Protein AF-A0A8B7DFF9-F1 (afdb_monomer)

Structure (mmCIF, N/CA/C/O backbone):
data_AF-A0A8B7DFF9-F1
#
_entry.id   AF-A0A8B7DFF9-F1
#
loop_
_atom_site.group_PDB
_atom_site.id
_atom_site.type_symbol
_atom_site.label_atom_id
_atom_site.label_alt_id
_atom_site.label_comp_id
_atom_site.label_asym_id
_atom_site.label_entity_id
_atom_site.label_seq_id
_atom_site.pdbx_PDB_ins_code
_atom_site.Cartn_x
_atom_site.Cartn_y
_atom_site.Cartn_z
_atom_site.occupancy
_atom_site.B_iso_or_equiv
_atom_site.auth_seq_id
_atom_site.auth_comp_id
_atom_site.auth_asym_id
_atom_site.auth_atom_id
_atom_site.pdbx_PDB_model_num
ATOM 1 N N . MET A 1 1 ? -64.198 12.260 35.398 1.00 48.53 1 MET A N 1
ATOM 2 C CA . MET A 1 1 ? -62.961 12.658 36.117 1.00 48.53 1 MET A CA 1
ATOM 3 C C . MET A 1 1 ? -62.063 13.596 35.307 1.00 48.53 1 MET A C 1
ATOM 5 O O . MET A 1 1 ? -61.617 14.581 35.872 1.00 48.53 1 MET A O 1
ATOM 9 N N . LEU A 1 2 ? -61.831 13.367 34.006 1.00 50.62 2 LEU A N 1
ATOM 10 C CA . LEU A 1 2 ? -60.954 14.219 33.171 1.00 50.62 2 LEU A CA 1
ATOM 11 C C . LEU A 1 2 ? -61.447 15.668 32.951 1.00 50.62 2 LEU A C 1
ATOM 13 O O . LEU A 1 2 ? -60.632 16.567 32.772 1.00 50.62 2 LEU A O 1
ATOM 17 N N . THR A 1 3 ? -62.758 15.927 32.997 1.00 56.50 3 THR A N 1
ATOM 18 C CA . THR A 1 3 ? -63.327 17.280 32.831 1.00 56.50 3 THR A CA 1
ATOM 19 C C . THR A 1 3 ? -63.056 18.197 34.025 1.00 56.50 3 THR A C 1
ATOM 21 O O . THR A 1 3 ? -62.725 19.359 33.824 1.00 56.50 3 THR A O 1
ATOM 24 N N . GLY A 1 4 ? -63.113 17.672 35.254 1.00 66.19 4 GLY A N 1
ATOM 25 C CA . GLY A 1 4 ? -62.817 18.441 36.469 1.00 66.19 4 GLY A CA 1
ATOM 26 C C . GLY A 1 4 ? -61.340 18.822 36.594 1.00 66.19 4 GLY A C 1
ATOM 27 O O . GLY A 1 4 ? -61.030 19.932 37.015 1.00 66.19 4 GLY A O 1
ATOM 28 N N . LEU A 1 5 ? -60.431 17.944 36.151 1.00 67.00 5 LEU A N 1
ATOM 29 C CA . LEU A 1 5 ? -58.990 18.215 36.163 1.00 67.00 5 LEU A CA 1
ATOM 30 C C . LEU A 1 5 ? -58.639 19.412 35.266 1.00 67.00 5 LEU A C 1
ATOM 32 O O . LEU A 1 5 ? -57.916 20.309 35.681 1.00 67.00 5 LEU A O 1
ATOM 36 N N . LYS A 1 6 ? -59.241 19.474 34.073 1.00 71.56 6 LYS A N 1
ATOM 37 C CA . LYS A 1 6 ? -59.011 20.553 33.105 1.00 71.56 6 LYS A CA 1
ATOM 38 C C . LYS A 1 6 ? -59.474 21.915 33.628 1.00 71.56 6 LYS A C 1
ATOM 40 O O . LYS A 1 6 ? -58.805 22.921 33.408 1.00 71.56 6 LYS A O 1
ATOM 45 N N . THR A 1 7 ? -60.599 21.956 34.342 1.00 75.44 7 THR A N 1
ATOM 46 C CA . THR A 1 7 ? -61.087 23.185 34.985 1.00 75.44 7 THR A CA 1
ATOM 47 C C . THR A 1 7 ? -60.145 23.638 36.101 1.00 75.44 7 THR A C 1
ATOM 49 O O . THR A 1 7 ? -59.812 24.818 36.175 1.00 75.44 7 THR A O 1
ATOM 52 N N . VAL A 1 8 ? -59.652 22.707 36.924 1.00 75.38 8 VAL A N 1
ATOM 53 C CA . VAL A 1 8 ? -58.671 23.002 37.983 1.00 75.38 8 VAL A CA 1
ATOM 54 C C . VAL A 1 8 ? -57.356 23.524 37.391 1.00 75.38 8 VAL A C 1
ATOM 56 O O . VAL A 1 8 ? -56.827 24.528 37.865 1.00 75.38 8 VAL A O 1
ATOM 59 N N . GLU A 1 9 ? -56.863 22.914 36.312 1.00 78.81 9 GLU A N 1
ATOM 60 C CA . GLU A 1 9 ? -55.661 23.360 35.594 1.00 78.81 9 GLU A CA 1
ATOM 61 C C . GLU A 1 9 ? -55.821 24.766 34.994 1.00 78.81 9 GLU A C 1
ATOM 63 O O . GLU A 1 9 ? -54.896 25.577 35.059 1.00 78.81 9 GLU A O 1
ATOM 68 N N . GLN A 1 10 ? -56.997 25.091 34.445 1.00 78.06 10 GLN A N 1
ATOM 69 C CA . GLN A 1 10 ? -57.286 26.421 33.896 1.00 78.06 10 GLN A CA 1
ATOM 70 C C . GLN A 1 10 ? -57.314 27.504 34.978 1.00 78.06 10 GLN A C 1
ATOM 72 O O . GLN A 1 10 ? -56.746 28.582 34.779 1.00 78.06 10 GLN A O 1
ATOM 77 N N . VAL A 1 11 ? -57.933 27.213 36.125 1.00 80.44 11 VAL A N 1
ATOM 78 C CA . VAL A 1 11 ? -57.970 28.131 37.272 1.00 80.44 11 VAL A CA 1
ATOM 79 C C . VAL A 1 11 ? -56.558 28.356 37.815 1.00 80.44 11 VAL A C 1
ATOM 81 O O . VAL A 1 11 ? -56.132 29.504 37.937 1.00 80.44 11 VAL A O 1
ATOM 84 N N . LEU A 1 12 ? -55.788 27.284 38.034 1.00 80.31 12 LEU A N 1
ATOM 85 C CA . LEU A 1 12 ? -54.394 27.372 38.486 1.00 80.31 12 LEU A CA 1
ATOM 86 C C . LEU A 1 12 ? -53.515 28.154 37.506 1.00 80.31 12 LEU A C 1
ATOM 88 O O . LEU A 1 12 ? -52.723 28.995 37.925 1.00 80.31 12 LEU A O 1
ATOM 92 N N . SER A 1 13 ? -53.671 27.923 36.200 1.00 77.19 13 SER A N 1
ATOM 93 C CA . SER A 1 13 ? -52.920 28.651 35.173 1.00 77.19 13 SER A CA 1
ATOM 94 C C . SER A 1 13 ? -53.196 30.154 35.219 1.00 77.19 13 SER A C 1
ATOM 96 O O . SER A 1 13 ? -52.264 30.952 35.102 1.00 77.19 13 SER A O 1
ATOM 98 N N . LYS A 1 14 ? -54.459 30.552 35.421 1.00 81.12 14 LYS A N 1
ATOM 99 C CA . LYS A 1 14 ? -54.837 31.964 35.533 1.00 81.12 14 LYS A CA 1
ATOM 100 C C . LYS A 1 14 ? -54.235 32.603 36.787 1.00 81.12 14 LYS A C 1
ATOM 102 O O . LYS A 1 14 ? -53.568 33.628 36.672 1.00 81.12 14 LYS A O 1
ATOM 107 N N . SER A 1 15 ? -54.375 31.956 37.944 1.00 81.25 15 SER A N 1
ATOM 108 C CA . SER A 1 15 ? -53.816 32.457 39.206 1.00 81.25 15 SER A CA 1
ATOM 109 C C . SER A 1 15 ? -52.286 32.552 39.177 1.00 81.25 15 SER A C 1
ATOM 111 O O . SER A 1 15 ? -51.719 33.515 39.686 1.00 81.25 15 SER A O 1
ATOM 113 N N . LEU A 1 16 ? -51.592 31.605 38.536 1.00 79.69 16 LEU A N 1
ATOM 114 C CA . LEU A 1 16 ? -50.134 31.667 38.384 1.00 79.69 16 LEU A CA 1
ATOM 115 C C . LEU A 1 16 ? -49.684 32.845 37.505 1.00 79.69 16 LEU A C 1
ATOM 117 O O . LEU A 1 16 ? -48.686 33.484 37.830 1.00 79.69 16 LEU A O 1
ATOM 121 N N . LYS A 1 17 ? -50.429 33.174 36.439 1.00 77.69 17 LYS A N 1
ATOM 122 C CA . LYS A 1 17 ? -50.154 34.354 35.596 1.00 77.69 17 LYS A CA 1
ATOM 123 C C . LYS A 1 17 ? -50.384 35.668 36.342 1.00 77.69 17 LYS A C 1
ATOM 125 O O . LYS A 1 17 ? -49.599 36.597 36.183 1.00 77.69 17 LYS A O 1
ATOM 130 N N . GLU A 1 18 ? -51.422 35.740 37.171 1.00 80.38 18 GLU A N 1
ATOM 131 C CA . GLU A 1 18 ? -51.692 36.912 38.015 1.00 80.38 18 GLU A CA 1
ATOM 132 C C . GLU A 1 18 ? -50.570 37.123 39.045 1.00 80.38 18 GLU A C 1
ATOM 134 O O . GLU A 1 18 ? -50.060 38.232 39.185 1.00 80.38 18 GLU A O 1
ATOM 139 N N . ILE A 1 19 ? -50.100 36.053 39.698 1.00 77.44 19 ILE A N 1
ATOM 140 C CA . ILE A 1 19 ? -48.956 36.118 40.625 1.00 77.44 19 ILE A CA 1
ATOM 141 C C . ILE A 1 19 ? -47.672 36.530 39.893 1.00 77.44 19 ILE A C 1
ATOM 143 O O . ILE A 1 19 ? -46.880 37.304 40.430 1.00 77.44 19 ILE A O 1
ATOM 147 N N . GLN A 1 20 ? -47.466 36.032 38.672 1.00 74.94 20 GLN A N 1
ATOM 148 C CA . GLN A 1 20 ? -46.325 36.393 37.835 1.00 74.94 20 GLN A CA 1
ATOM 149 C C . GLN A 1 20 ? -46.317 37.892 37.499 1.00 74.94 20 GLN A C 1
ATOM 151 O O . GLN A 1 20 ? -45.272 38.530 37.619 1.00 74.94 20 GLN A O 1
ATOM 156 N N . GLN A 1 21 ? -47.477 38.458 37.146 1.00 77.94 21 GLN A N 1
ATOM 157 C CA . GLN A 1 21 ? -47.638 39.898 36.923 1.00 77.94 21 GLN A CA 1
ATOM 158 C C . GLN A 1 21 ? -47.414 40.697 38.208 1.00 77.94 21 GLN A C 1
ATOM 160 O O . GLN A 1 21 ? -46.674 41.676 38.199 1.00 77.94 21 GLN A O 1
ATOM 165 N N . PHE A 1 22 ? -47.990 40.251 39.326 1.00 78.44 22 PHE A N 1
ATOM 166 C CA . PHE A 1 22 ? -47.876 40.947 40.607 1.00 78.44 22 PHE A CA 1
ATOM 167 C C . PHE A 1 22 ? -46.432 40.996 41.127 1.00 78.44 22 PHE A C 1
ATOM 169 O O . PHE A 1 22 ? -46.008 41.989 41.709 1.00 78.44 22 PHE A O 1
ATOM 176 N N . LYS A 1 23 ? -45.659 39.926 40.903 1.00 75.31 23 LYS A N 1
ATOM 177 C CA . LYS A 1 23 ? -44.242 39.840 41.289 1.00 75.31 23 LYS A CA 1
ATOM 178 C C . LYS A 1 23 ? -43.274 40.330 40.204 1.00 75.31 23 LYS A C 1
ATOM 180 O O . LYS A 1 23 ? -42.069 40.287 40.431 1.00 75.31 23 LYS A O 1
ATOM 185 N N . ASN A 1 24 ? -43.786 40.777 39.056 1.00 74.06 24 ASN A N 1
ATOM 186 C CA . ASN A 1 24 ? -43.017 41.231 37.896 1.00 74.06 24 ASN A CA 1
ATOM 187 C C . ASN A 1 24 ? -41.936 40.222 37.432 1.00 74.06 24 ASN A C 1
ATOM 189 O O . ASN A 1 24 ? -40.776 40.575 37.231 1.00 74.06 24 ASN A O 1
ATOM 193 N N . ILE A 1 25 ? -42.307 38.940 37.319 1.00 70.31 25 ILE A N 1
ATOM 194 C CA . ILE A 1 25 ? -41.393 37.832 36.988 1.00 70.31 25 ILE A CA 1
ATOM 195 C C . ILE A 1 25 ? -41.480 37.505 35.483 1.00 70.31 25 ILE A C 1
ATOM 197 O O . ILE A 1 25 ? -42.551 37.168 34.984 1.00 70.31 25 ILE A O 1
ATOM 201 N N . GLU A 1 26 ? -40.362 37.543 34.751 1.00 65.94 26 GLU A N 1
ATOM 202 C CA . GLU A 1 26 ? -40.318 37.180 33.318 1.00 65.94 26 GLU A CA 1
ATOM 203 C C . GLU A 1 26 ? -40.692 35.704 33.039 1.00 65.94 26 GLU A C 1
ATOM 205 O O . GLU A 1 26 ? -40.632 34.849 33.928 1.00 65.94 26 GLU A O 1
ATOM 210 N N . LEU A 1 27 ? -41.097 35.389 31.798 1.00 58.53 27 LEU A N 1
ATOM 211 C CA . LEU A 1 27 ? -41.283 33.999 31.348 1.00 58.53 27 LEU A CA 1
ATOM 212 C C . LEU A 1 27 ? -39.949 33.231 31.464 1.00 58.53 27 LEU A C 1
ATOM 214 O O . LEU A 1 27 ? -38.928 33.746 31.032 1.00 58.53 27 LEU A O 1
ATOM 218 N N . ASP A 1 28 ? -39.988 32.005 32.004 1.00 57.31 28 ASP A N 1
ATOM 219 C CA . ASP A 1 28 ? -38.860 31.090 32.297 1.00 57.31 28 ASP A CA 1
ATOM 220 C C . ASP A 1 28 ? -38.212 31.192 33.700 1.00 57.31 28 ASP A C 1
ATOM 222 O O . ASP A 1 28 ? -37.277 30.444 34.006 1.00 57.31 28 ASP A O 1
ATOM 226 N N . ASN A 1 29 ? -38.763 32.007 34.608 1.00 66.81 29 ASN A N 1
ATOM 227 C CA . ASN A 1 29 ? -38.291 32.123 35.995 1.00 66.81 29 ASN A CA 1
ATOM 228 C C . ASN A 1 29 ? -39.071 31.263 37.019 1.00 66.81 29 ASN A C 1
ATOM 230 O O . ASN A 1 29 ? -40.172 30.761 36.770 1.00 66.81 29 ASN A O 1
ATOM 234 N N . THR A 1 30 ? -38.474 31.080 38.203 1.00 72.94 30 THR A N 1
ATOM 235 C CA . THR A 1 30 ? -39.060 30.333 39.330 1.00 72.94 30 THR A CA 1
ATOM 236 C C . THR A 1 30 ? -39.953 31.236 40.183 1.00 72.94 30 THR A C 1
ATOM 238 O O . THR A 1 30 ? -39.495 32.243 40.718 1.00 72.94 30 THR A O 1
ATOM 241 N N . ILE A 1 31 ? -41.218 30.854 40.363 1.00 75.50 31 ILE A N 1
ATOM 242 C CA . ILE A 1 31 ? -42.170 31.497 41.271 1.00 75.50 31 ILE A CA 1
ATOM 243 C C . ILE A 1 31 ? -42.219 30.720 42.584 1.00 75.50 31 ILE A C 1
ATOM 245 O O . ILE A 1 31 ? -42.590 29.549 42.609 1.00 75.50 31 ILE A O 1
ATOM 249 N N . THR A 1 32 ? -41.918 31.391 43.692 1.00 75.56 32 THR A N 1
ATOM 250 C CA . THR A 1 32 ? -42.125 30.841 45.037 1.00 75.56 32 THR A CA 1
ATOM 251 C C . THR A 1 32 ? -43.491 31.269 45.576 1.00 75.56 32 THR A C 1
ATOM 253 O O . THR A 1 32 ? -43.782 32.468 45.680 1.00 75.56 32 THR A O 1
ATOM 256 N N . LEU A 1 33 ? -44.334 30.295 45.914 1.00 78.38 33 LEU A N 1
ATOM 257 C CA . LEU A 1 33 ? -45.663 30.472 46.494 1.00 78.38 33 LEU A CA 1
ATOM 258 C C . LEU A 1 33 ? -45.600 30.352 48.019 1.00 78.38 33 LEU A C 1
ATOM 260 O O . LEU A 1 33 ? -44.970 29.439 48.554 1.00 78.38 33 LEU A O 1
ATOM 264 N N . SER A 1 34 ? -46.286 31.259 48.713 1.00 75.69 34 SER A N 1
ATOM 265 C CA . SER A 1 34 ? -46.486 31.151 50.158 1.00 75.69 34 SER A CA 1
ATOM 266 C C . SER A 1 34 ? -47.681 30.239 50.422 1.00 75.69 34 SER A C 1
ATOM 268 O O . SER A 1 34 ? -48.782 30.519 49.957 1.00 75.69 34 SER A O 1
ATOM 270 N N . THR A 1 35 ? -47.459 29.136 51.129 1.00 75.75 35 THR A N 1
ATOM 271 C CA . THR A 1 35 ? -48.461 28.082 51.378 1.00 75.75 35 THR A CA 1
ATOM 272 C C . THR A 1 35 ? -48.932 28.052 52.835 1.00 75.75 35 THR A C 1
ATOM 274 O O . THR A 1 35 ? -49.581 27.099 53.251 1.00 75.75 35 THR A O 1
ATOM 277 N N . GLY A 1 36 ? -48.576 29.063 53.638 1.00 66.56 36 GLY A N 1
ATOM 278 C CA . GLY A 1 36 ? -48.782 29.052 55.095 1.00 66.56 36 GLY A CA 1
ATOM 279 C C . GLY A 1 36 ? -47.841 28.102 55.854 1.00 66.56 36 GLY A C 1
ATOM 280 O O . GLY A 1 36 ? -47.895 28.042 57.077 1.00 66.56 36 GLY A O 1
ATOM 281 N N . GLY A 1 37 ? -46.961 27.392 55.138 1.00 72.00 37 GLY A N 1
ATOM 282 C CA . GLY A 1 37 ? -45.912 26.523 55.666 1.00 72.00 37 GLY A CA 1
ATOM 283 C C . GLY A 1 37 ? -44.647 26.626 54.811 1.00 72.00 37 GLY A C 1
ATOM 284 O O . GLY A 1 37 ? -44.218 27.727 54.464 1.00 72.00 37 GLY A O 1
ATOM 285 N N . THR A 1 38 ? -44.039 25.493 54.452 1.00 65.81 38 THR A N 1
ATOM 286 C CA . THR A 1 38 ? -42.842 25.483 53.597 1.00 65.81 38 THR A CA 1
ATOM 287 C C . THR A 1 38 ? -43.183 26.030 52.203 1.00 65.81 38 THR A C 1
ATOM 289 O O . THR A 1 38 ? -44.061 25.469 51.538 1.00 65.81 38 THR A O 1
ATOM 292 N N . PRO A 1 39 ? -42.520 27.106 51.739 1.00 77.94 39 PRO A N 1
ATOM 293 C CA . PRO A 1 39 ? -42.836 27.714 50.452 1.00 77.94 39 PRO A CA 1
ATOM 294 C C . PRO A 1 39 ? -42.679 26.729 49.289 1.00 77.94 39 PRO A C 1
ATOM 296 O O . PRO A 1 39 ? -41.723 25.953 49.247 1.00 77.94 39 PRO A O 1
ATOM 299 N N . LEU A 1 40 ? -43.602 26.778 48.327 1.00 76.12 40 LEU A N 1
ATOM 300 C CA . LEU A 1 40 ? -43.584 25.914 47.145 1.00 76.12 40 LEU A CA 1
ATOM 301 C C . LEU A 1 40 ? -42.974 26.664 45.955 1.00 76.12 40 LEU A C 1
ATOM 303 O O . LEU A 1 40 ? -43.534 27.662 45.509 1.00 76.12 40 LEU A O 1
ATOM 307 N N . SER A 1 41 ? -41.857 26.175 45.416 1.00 75.56 41 SER A N 1
ATOM 308 C CA . SER A 1 41 ? -41.186 26.770 44.250 1.00 75.56 41 SER A CA 1
ATOM 309 C C . SER A 1 41 ? -41.597 26.074 42.949 1.00 75.56 41 SER A C 1
ATOM 311 O O . SER A 1 41 ? -41.406 24.868 42.802 1.00 75.56 41 SER A O 1
ATOM 313 N N . LEU A 1 42 ? -42.129 26.835 41.991 1.00 71.69 42 LEU A N 1
ATOM 314 C CA . LEU A 1 42 ? -42.587 26.362 40.681 1.00 71.69 42 LEU A CA 1
ATOM 315 C C . LEU A 1 42 ? -41.826 27.078 39.563 1.00 71.69 42 LEU A C 1
ATOM 317 O O . LEU A 1 42 ? -41.814 28.302 39.515 1.00 71.69 42 LEU A O 1
ATOM 321 N N . GLN A 1 43 ? -41.222 26.336 38.636 1.00 71.56 43 GLN A N 1
ATOM 322 C CA . GLN A 1 43 ? -40.602 26.918 37.441 1.00 71.56 43 GLN A CA 1
ATOM 323 C C . GLN A 1 43 ? -41.627 26.982 36.304 1.00 71.56 43 GLN A C 1
ATOM 325 O O . GLN A 1 43 ? -42.188 25.953 35.925 1.00 71.56 43 GLN A O 1
ATOM 330 N N . ILE A 1 44 ? -41.880 28.179 35.767 1.00 67.94 44 ILE A N 1
ATOM 331 C CA . ILE A 1 44 ? -42.882 28.404 34.716 1.00 67.94 44 ILE A CA 1
ATOM 332 C C . ILE A 1 44 ? -42.163 28.799 33.431 1.00 67.94 44 ILE A C 1
ATOM 334 O O . ILE A 1 44 ? -41.627 29.898 33.336 1.00 67.94 44 ILE A O 1
ATOM 338 N N . GLY A 1 45 ? -42.149 27.905 32.442 1.00 65.31 45 GLY A N 1
ATOM 339 C CA . GLY A 1 45 ? -41.401 28.135 31.210 1.00 65.31 45 GLY A CA 1
ATOM 340 C C . GLY A 1 45 ? -41.191 26.896 30.351 1.00 65.31 45 GLY A C 1
ATOM 341 O O . GLY A 1 45 ? -41.549 25.780 30.746 1.00 65.31 45 GLY A O 1
ATOM 342 N N . LYS A 1 46 ? -40.576 27.066 29.174 1.00 56.59 46 LYS A N 1
ATOM 343 C CA . LYS A 1 46 ? -40.069 25.911 28.413 1.00 56.59 46 LYS A CA 1
ATOM 344 C C . LYS A 1 46 ? -38.911 25.324 29.209 1.00 56.59 46 LYS A C 1
ATOM 346 O O . LYS A 1 46 ? -37.929 26.011 29.458 1.00 56.59 46 LYS A O 1
ATOM 351 N N . LYS A 1 47 ? -38.993 24.040 29.578 1.00 55.38 47 LYS A N 1
ATOM 352 C CA . LYS A 1 47 ? -37.858 23.343 30.197 1.00 55.38 47 LYS A CA 1
ATOM 353 C C . LYS A 1 47 ? -36.650 23.520 29.267 1.00 55.38 47 LYS A C 1
ATOM 355 O O . LYS A 1 47 ? -36.733 23.043 28.130 1.00 55.38 47 LYS A O 1
ATOM 360 N N . PRO A 1 48 ? -35.565 24.197 29.685 1.00 55.41 48 PRO A N 1
ATOM 361 C CA . PRO A 1 48 ? -34.408 24.340 28.823 1.00 55.41 48 PRO A CA 1
ATOM 362 C C . PRO A 1 48 ? -33.927 22.931 28.486 1.00 55.41 48 PRO A C 1
ATOM 364 O O . PRO A 1 48 ? -33.632 22.128 29.376 1.00 55.41 48 PRO A O 1
ATOM 367 N N . THR A 1 49 ? -33.912 22.589 27.198 1.00 55.69 49 THR A N 1
ATOM 368 C CA . THR A 1 49 ? -33.273 21.361 26.734 1.00 55.69 49 THR A CA 1
ATOM 369 C C . THR A 1 49 ? -31.785 21.532 26.987 1.00 55.69 49 THR A C 1
ATOM 371 O O . THR A 1 49 ? -31.075 22.121 26.171 1.00 55.69 49 THR A O 1
ATOM 374 N N . LEU A 1 50 ? -31.322 21.078 28.152 1.00 63.25 50 LEU A N 1
ATOM 375 C CA . LEU A 1 50 ? -29.901 20.985 28.453 1.00 63.25 50 LEU A CA 1
ATOM 376 C C . LEU A 1 50 ? -29.263 20.181 27.320 1.00 63.25 50 LEU A C 1
ATOM 378 O O . LEU A 1 50 ? -29.643 19.035 27.076 1.00 63.25 50 LEU A O 1
ATOM 382 N N . LYS A 1 51 ? -28.341 20.803 26.581 1.00 71.62 51 LYS A N 1
ATOM 383 C CA . LYS A 1 51 ? -27.580 20.112 25.539 1.00 71.62 51 LYS A CA 1
ATOM 384 C C . LYS A 1 51 ? -26.682 19.086 26.223 1.00 71.62 51 LYS A C 1
ATOM 386 O O . LYS A 1 51 ? -25.590 19.409 26.677 1.00 71.62 51 LYS A O 1
ATOM 391 N N . THR A 1 52 ? -27.161 17.852 26.313 1.00 84.44 52 THR A N 1
ATOM 392 C CA . THR A 1 52 ? -26.390 16.730 26.837 1.00 84.44 52 THR A CA 1
ATOM 393 C C . THR A 1 52 ? -25.332 16.317 25.821 1.00 84.44 52 THR A C 1
ATOM 395 O O . THR A 1 52 ? -25.630 16.044 24.656 1.00 84.44 52 THR A O 1
ATOM 398 N N . ILE A 1 53 ? -24.082 16.227 26.265 1.00 87.81 53 ILE A N 1
ATOM 399 C CA . ILE A 1 53 ? -22.997 15.667 25.467 1.00 87.81 53 ILE A CA 1
ATOM 400 C C . ILE A 1 53 ? -23.236 14.161 25.327 1.00 87.81 53 ILE A C 1
ATOM 402 O O . ILE A 1 53 ? -23.230 13.415 26.311 1.00 87.81 53 ILE A O 1
ATOM 406 N N . SER A 1 54 ? -23.440 13.722 24.086 1.00 89.50 54 SER A N 1
ATOM 407 C CA . SER A 1 54 ? -23.668 12.315 23.755 1.00 89.50 54 SER A CA 1
ATOM 408 C C . SER A 1 54 ? -22.418 11.452 23.962 1.00 89.50 54 SER A C 1
ATOM 410 O O . SER A 1 54 ? -21.283 11.900 23.778 1.00 89.50 54 SER A O 1
ATOM 412 N N . THR A 1 55 ? -22.622 10.165 24.236 1.00 87.06 55 THR A N 1
ATOM 413 C CA . THR A 1 55 ? -21.564 9.141 24.242 1.00 87.06 55 THR A CA 1
ATOM 414 C C . THR A 1 55 ? -20.865 9.072 22.880 1.00 87.06 55 THR A C 1
ATOM 416 O O . THR A 1 55 ? -19.654 8.864 22.814 1.00 87.06 55 THR A O 1
ATOM 419 N N . GLN A 1 56 ? -21.591 9.332 21.784 1.00 86.38 56 GLN A N 1
ATOM 420 C CA . GLN A 1 56 ? -21.022 9.389 20.436 1.00 86.38 56 GLN A CA 1
ATOM 421 C C . GLN A 1 56 ? -19.963 10.488 20.287 1.00 86.38 56 GLN A C 1
ATOM 423 O O . GLN A 1 56 ? -18.945 10.275 19.625 1.00 86.38 56 GLN A O 1
ATOM 428 N N . THR A 1 57 ? -20.142 11.628 20.955 1.00 87.94 57 THR A N 1
ATOM 429 C CA . THR A 1 57 ? -19.137 12.697 20.994 1.00 87.94 57 THR A CA 1
ATOM 430 C C . THR A 1 57 ? -17.845 1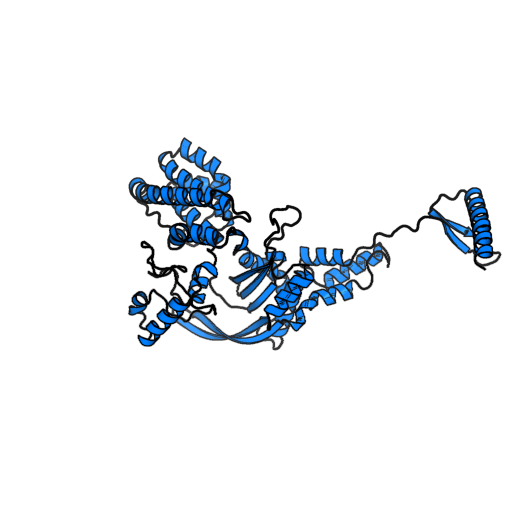2.209 21.649 1.00 87.94 57 THR A C 1
ATOM 432 O O . THR A 1 57 ? -16.766 12.391 21.082 1.00 87.94 57 THR A O 1
ATOM 435 N N . PHE A 1 58 ? -17.942 11.517 22.787 1.00 88.50 58 PHE A N 1
ATOM 436 C CA . PHE A 1 58 ? -16.775 10.940 23.461 1.00 88.50 58 PHE A CA 1
ATOM 437 C C . PHE A 1 58 ? -16.071 9.887 22.605 1.00 88.50 58 PHE A C 1
ATOM 439 O O . PHE A 1 58 ? -14.844 9.895 22.535 1.00 88.50 58 PHE A O 1
ATOM 446 N N . TYR A 1 59 ? -16.813 9.043 21.882 1.00 83.62 59 TYR A N 1
ATOM 447 C CA . TYR A 1 59 ? -16.209 8.107 20.928 1.00 83.62 59 TYR A CA 1
ATOM 448 C C . TYR A 1 59 ? -15.456 8.809 19.806 1.00 83.62 59 TYR A C 1
ATOM 450 O O . TYR A 1 59 ? -14.345 8.406 19.466 1.00 83.62 59 TYR A O 1
ATOM 458 N N . ASN A 1 60 ? -16.030 9.869 19.239 1.00 83.31 60 ASN A N 1
ATOM 459 C CA . ASN A 1 60 ? -15.385 10.615 18.165 1.00 83.31 60 ASN A CA 1
ATOM 460 C C . ASN A 1 60 ? -14.073 11.255 18.644 1.00 83.31 60 ASN A C 1
ATOM 462 O O . ASN A 1 60 ? -13.077 11.195 17.922 1.00 83.31 60 ASN A O 1
ATOM 466 N N . ILE A 1 61 ? -14.051 11.805 19.864 1.00 85.06 61 ILE A N 1
ATOM 467 C CA . ILE A 1 61 ? -12.839 12.351 20.498 1.00 85.06 61 ILE A CA 1
ATOM 468 C C . ILE A 1 61 ? -11.818 11.236 20.741 1.00 85.06 61 ILE A C 1
ATOM 470 O O . ILE A 1 61 ? -10.668 11.355 20.312 1.00 85.06 61 ILE A O 1
ATOM 474 N N . LYS A 1 62 ? -12.256 10.129 21.357 1.00 85.25 62 LYS A N 1
ATOM 475 C CA . LYS A 1 62 ? -11.422 8.959 21.655 1.00 85.25 62 LYS A CA 1
ATOM 476 C C . LYS A 1 62 ? -10.736 8.431 20.401 1.00 85.25 62 LYS A C 1
ATOM 478 O O . LYS A 1 62 ? -9.520 8.285 20.393 1.00 85.25 62 LYS A O 1
ATOM 483 N N . ARG A 1 63 ? -11.503 8.234 19.325 1.00 80.00 63 ARG A N 1
ATOM 484 C CA . ARG A 1 63 ? -11.021 7.753 18.025 1.00 80.00 63 ARG A CA 1
ATOM 485 C C . ARG A 1 63 ? -10.072 8.745 17.357 1.00 80.00 63 ARG A C 1
ATOM 487 O O . ARG A 1 63 ? -9.020 8.347 16.872 1.00 80.00 63 ARG A O 1
ATOM 494 N N . LYS A 1 64 ? -10.428 10.035 17.321 1.00 79.19 64 LYS A N 1
ATOM 495 C CA . LYS A 1 64 ? -9.637 11.073 16.633 1.00 79.19 64 LYS A CA 1
ATOM 496 C C . LYS A 1 64 ? -8.272 11.296 17.284 1.00 79.19 64 LYS A C 1
ATOM 498 O O . LYS A 1 64 ? -7.306 11.583 16.581 1.00 79.19 64 LYS A O 1
ATOM 503 N N . HIS A 1 65 ? -8.198 11.176 18.607 1.00 80.38 65 HIS A N 1
ATOM 504 C CA . HIS A 1 65 ? -6.988 11.464 19.378 1.00 80.38 65 HIS A CA 1
ATOM 505 C C . HIS A 1 65 ? -6.298 10.216 19.949 1.00 80.38 65 HIS A C 1
ATOM 507 O O . HIS A 1 65 ? -5.264 10.357 20.599 1.00 80.38 65 HIS A O 1
ATOM 513 N N . ASP A 1 66 ? -6.832 9.021 19.676 1.00 76.81 66 ASP A N 1
ATOM 514 C CA . ASP A 1 66 ? -6.385 7.735 20.225 1.00 76.81 66 ASP A CA 1
ATOM 515 C C . ASP A 1 66 ? -6.226 7.780 21.756 1.00 76.81 66 ASP A C 1
ATOM 517 O O . ASP A 1 66 ? -5.152 7.524 22.302 1.00 76.81 66 ASP A O 1
ATOM 521 N N . MET A 1 67 ? -7.286 8.188 22.461 1.00 83.69 67 MET A N 1
ATOM 522 C CA . MET A 1 67 ? -7.287 8.307 23.925 1.00 83.69 67 MET A CA 1
ATOM 523 C C . MET A 1 67 ? -7.662 6.985 24.613 1.00 83.69 67 MET A C 1
ATOM 525 O O . MET A 1 67 ? -8.472 6.201 24.112 1.00 83.69 67 MET A O 1
ATOM 529 N N . SER A 1 68 ? -7.115 6.755 25.809 1.00 83.88 68 SER A N 1
ATOM 530 C CA . SER A 1 68 ? -7.489 5.601 26.641 1.00 83.88 68 SER A CA 1
ATOM 531 C C . SER A 1 68 ? -8.912 5.737 27.203 1.00 83.88 68 SER A C 1
ATOM 533 O O . SER A 1 68 ? -9.443 6.847 27.298 1.00 83.88 68 SER A O 1
ATOM 535 N N . ASP A 1 69 ? -9.526 4.618 27.604 1.00 85.81 69 ASP A N 1
ATOM 536 C CA . ASP A 1 69 ? -10.817 4.637 28.317 1.00 85.81 69 ASP A CA 1
ATOM 537 C C . ASP A 1 69 ? -10.740 5.477 29.598 1.00 85.81 69 ASP A C 1
ATOM 539 O O . ASP A 1 69 ? -11.628 6.282 29.856 1.00 85.81 69 ASP A O 1
ATOM 543 N N . TYR A 1 70 ? -9.635 5.372 30.343 1.00 86.94 70 TYR A N 1
ATOM 544 C CA . TYR A 1 70 ? -9.399 6.160 31.555 1.00 86.94 70 TYR A CA 1
ATOM 545 C C . TYR A 1 70 ? -9.385 7.669 31.277 1.00 86.94 70 TYR A C 1
ATOM 547 O O . TYR A 1 70 ? -10.029 8.443 31.981 1.00 86.94 70 TYR A O 1
ATOM 555 N N . THR A 1 71 ? -8.690 8.094 30.219 1.00 88.06 71 THR A N 1
ATOM 556 C CA . THR A 1 71 ? -8.623 9.509 29.826 1.00 88.06 71 THR A CA 1
ATOM 557 C C . THR A 1 71 ? -10.007 10.047 29.473 1.00 88.06 71 THR A C 1
ATOM 559 O O . THR A 1 71 ? -10.370 11.137 29.904 1.00 88.06 71 THR A O 1
ATOM 562 N N . ILE A 1 72 ? -10.802 9.282 28.723 1.00 90.00 72 ILE A N 1
ATOM 563 C CA . ILE A 1 72 ? -12.162 9.689 28.359 1.00 90.00 72 ILE A CA 1
ATOM 564 C C . ILE A 1 72 ? -13.092 9.707 29.574 1.00 90.00 72 ILE A C 1
ATOM 566 O O . ILE A 1 72 ? -13.872 10.648 29.715 1.00 90.00 72 ILE A O 1
ATOM 570 N N . ASP A 1 73 ? -12.993 8.716 30.461 1.00 89.12 73 ASP A N 1
ATOM 571 C CA . ASP A 1 73 ? -13.751 8.683 31.713 1.00 89.12 73 ASP A CA 1
ATOM 572 C C . ASP A 1 73 ? -13.415 9.905 32.587 1.00 89.12 73 ASP A C 1
ATOM 574 O O . ASP A 1 73 ? -14.324 10.532 33.134 1.00 89.12 73 ASP A O 1
ATOM 578 N N . SER A 1 74 ? -12.139 10.305 32.644 1.00 91.12 74 SER A N 1
ATOM 579 C CA . SER A 1 74 ? -11.689 11.514 33.344 1.00 91.12 74 SER A CA 1
ATOM 580 C C . SER A 1 74 ? -12.262 12.792 32.726 1.00 91.12 74 SER A C 1
ATOM 582 O O . SER A 1 74 ? -12.755 13.649 33.456 1.00 91.12 74 SER A O 1
ATOM 584 N N . ILE A 1 75 ? -12.251 12.923 31.393 1.00 90.44 75 ILE A N 1
ATOM 585 C CA . ILE A 1 75 ? -12.843 14.080 30.698 1.00 90.44 75 ILE A CA 1
ATOM 586 C C . ILE A 1 75 ? -14.355 14.136 30.955 1.00 90.44 75 ILE A C 1
ATOM 588 O O . ILE A 1 75 ? -14.900 15.193 31.265 1.00 90.44 75 ILE A O 1
ATOM 592 N N . ALA A 1 76 ? -15.046 12.998 30.854 1.00 88.94 76 ALA A N 1
ATOM 593 C CA . ALA A 1 76 ? -16.480 12.917 31.109 1.00 88.94 76 ALA A CA 1
ATOM 594 C C . ALA A 1 76 ? -16.828 13.235 32.571 1.00 88.94 76 ALA A C 1
ATOM 596 O O . ALA A 1 76 ? -17.894 13.785 32.838 1.00 88.94 76 ALA A O 1
ATOM 597 N N . MET A 1 77 ? -15.956 12.880 33.518 1.00 88.38 77 MET A N 1
ATOM 598 C CA . MET A 1 77 ? -16.109 13.230 34.928 1.00 88.38 77 MET A CA 1
ATOM 599 C C . MET A 1 77 ? -15.971 14.737 35.147 1.00 88.38 77 MET A C 1
ATOM 601 O O . MET A 1 77 ? -16.828 15.311 35.813 1.00 88.38 77 MET A O 1
ATOM 605 N N . GLU A 1 78 ? -14.958 15.375 34.561 1.00 90.75 78 GLU A N 1
ATOM 606 C CA . GLU A 1 78 ? -14.750 16.818 34.715 1.00 90.75 78 GLU A CA 1
ATOM 607 C C . GLU A 1 78 ? -15.903 17.620 34.100 1.00 90.75 78 GLU A C 1
ATOM 609 O O . GLU A 1 78 ? -16.495 18.469 34.757 1.00 90.75 78 GLU A O 1
ATOM 614 N N . LEU A 1 79 ? -16.360 17.233 32.904 1.00 88.75 79 LEU A N 1
ATOM 615 C CA . LEU A 1 79 ? -17.529 17.850 32.266 1.00 88.75 79 LEU A CA 1
ATOM 616 C C . LEU A 1 79 ? -18.816 17.701 33.089 1.00 88.75 79 LEU A C 1
ATOM 618 O O . LEU A 1 79 ? -19.680 18.570 33.028 1.00 88.75 79 LEU A O 1
ATOM 622 N N . ARG A 1 80 ? -18.974 16.617 33.863 1.00 88.06 80 ARG A N 1
ATOM 623 C CA . ARG A 1 80 ? -20.129 16.451 34.764 1.00 88.06 80 ARG A CA 1
ATOM 624 C C . ARG A 1 80 ? -20.070 17.365 35.982 1.00 88.06 80 ARG A C 1
ATOM 626 O O . ARG A 1 80 ? -21.136 17.680 36.509 1.00 88.06 80 ARG A O 1
ATOM 633 N N . LYS A 1 81 ? -18.874 17.743 36.448 1.00 87.19 81 LYS A N 1
ATOM 634 C CA . LYS A 1 81 ? -18.728 18.700 37.554 1.00 87.19 81 LYS A CA 1
ATOM 635 C C . LYS A 1 81 ? -19.206 20.082 37.119 1.00 87.19 81 LYS A C 1
ATOM 637 O O . LYS A 1 81 ? -20.005 20.679 37.829 1.00 87.19 81 LYS A O 1
ATOM 642 N N . ASP A 1 82 ? -18.810 20.507 35.921 1.00 86.88 82 ASP A N 1
ATOM 643 C CA . ASP A 1 82 ? -19.118 21.849 35.417 1.00 86.88 82 ASP A CA 1
ATOM 644 C C . ASP A 1 82 ? -20.532 21.965 34.830 1.00 86.88 82 ASP A C 1
ATOM 646 O O . ASP A 1 82 ? -21.250 22.924 35.097 1.00 86.88 82 ASP A O 1
ATOM 650 N N . LEU A 1 83 ? -20.966 20.980 34.033 1.00 84.88 83 LEU A N 1
ATOM 651 C CA . LEU A 1 83 ? -22.259 21.011 33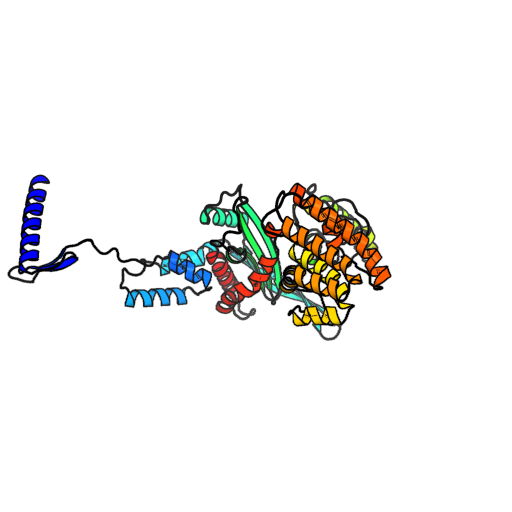.328 1.00 84.88 83 LEU A CA 1
ATOM 652 C C . LEU A 1 83 ? -23.400 20.345 34.117 1.00 84.88 83 LEU A C 1
ATOM 654 O O . LEU A 1 83 ? -24.541 20.283 33.650 1.00 84.88 83 LEU A O 1
ATOM 658 N N . GLY A 1 84 ? -23.096 19.791 35.291 1.00 81.69 84 GLY A N 1
ATOM 659 C CA . GLY A 1 84 ? -24.021 19.009 36.103 1.00 81.69 84 GLY A CA 1
ATOM 660 C C . GLY A 1 84 ? -24.289 17.594 35.570 1.00 81.69 84 GLY A C 1
ATOM 661 O O . GLY A 1 84 ? -23.881 17.191 34.477 1.00 81.69 84 GLY A O 1
ATOM 662 N N . ARG A 1 85 ? -25.036 16.801 36.354 1.00 79.19 85 ARG A N 1
ATOM 663 C CA . ARG A 1 85 ? -25.289 15.366 36.091 1.00 79.19 85 ARG A CA 1
ATOM 664 C C . ARG A 1 85 ? -25.942 15.084 34.730 1.00 79.19 85 ARG A C 1
ATOM 666 O O . ARG A 1 85 ? -25.703 14.021 34.166 1.00 79.19 85 ARG A O 1
ATOM 673 N N . LEU A 1 86 ? -26.759 16.010 34.221 1.00 81.19 86 LEU A N 1
ATOM 674 C CA . LEU A 1 86 ? -27.456 15.898 32.930 1.00 81.19 86 LEU A CA 1
ATOM 675 C C . LEU A 1 86 ? -26.638 16.438 31.742 1.00 81.19 86 LEU A C 1
ATOM 677 O O . LEU A 1 86 ? -27.047 16.261 30.593 1.00 81.19 86 LEU A O 1
ATOM 681 N N . GLY A 1 87 ? -25.487 17.071 31.995 1.00 82.56 87 GLY A N 1
ATOM 682 C CA . GLY A 1 87 ? -24.608 17.607 30.954 1.00 82.56 87 GLY A CA 1
ATOM 683 C C . GLY A 1 87 ? -23.900 16.529 30.129 1.00 82.56 87 GLY A C 1
ATOM 684 O O . GLY A 1 87 ? -23.524 16.773 28.987 1.00 82.56 87 GLY A O 1
ATOM 685 N N . VAL A 1 88 ? -23.776 15.310 30.662 1.00 86.31 88 VAL A N 1
ATOM 686 C CA . VAL A 1 88 ? -23.187 14.148 29.979 1.00 86.31 88 VAL A CA 1
ATOM 687 C C . VAL A 1 88 ? -24.158 12.977 30.021 1.00 86.31 88 VAL A C 1
ATOM 689 O O . VAL A 1 88 ? -24.749 12.696 31.063 1.00 86.31 88 VAL A O 1
ATOM 692 N N . GLU A 1 89 ? -24.280 12.258 28.906 1.00 86.88 89 GLU A N 1
ATOM 693 C CA . GLU A 1 89 ? -25.151 11.088 28.805 1.00 86.88 89 GLU A CA 1
ATOM 694 C C . GLU A 1 89 ? -24.881 10.055 29.921 1.00 86.88 89 GLU A C 1
ATOM 696 O O . GLU A 1 89 ? -23.735 9.781 30.316 1.00 86.88 89 GLU A O 1
ATOM 701 N N . SER A 1 90 ? -25.957 9.467 30.447 1.00 84.50 90 SER A N 1
ATOM 702 C CA . SER A 1 90 ? -25.877 8.442 31.484 1.00 84.50 90 SER A CA 1
ATOM 703 C C . SER A 1 90 ? -25.207 7.170 30.958 1.00 84.50 90 SER A C 1
ATOM 705 O O . SER A 1 90 ? -25.326 6.796 29.790 1.00 84.50 90 SER A O 1
ATOM 707 N N . ASN A 1 91 ? -24.476 6.483 31.840 1.00 85.12 91 ASN A N 1
ATOM 708 C CA . ASN A 1 91 ? -23.764 5.239 31.527 1.00 85.12 91 ASN A CA 1
ATOM 709 C C . ASN A 1 91 ? -22.744 5.341 30.376 1.00 85.12 91 ASN A C 1
ATOM 711 O O . ASN A 1 91 ? -22.354 4.307 29.830 1.00 85.12 91 ASN A O 1
ATOM 715 N N . SER A 1 92 ? -22.266 6.547 30.038 1.00 84.31 92 SER A N 1
ATOM 716 C CA . SER A 1 92 ? -21.295 6.744 28.954 1.00 84.31 92 SER A CA 1
ATOM 717 C C . SER A 1 92 ? -20.038 5.881 29.126 1.00 84.31 92 SER A C 1
ATOM 719 O O . SER A 1 92 ? -19.649 5.209 28.181 1.00 84.31 92 SER A O 1
ATOM 721 N N . SER A 1 93 ? -19.472 5.786 30.338 1.00 84.31 93 SER A N 1
ATOM 722 C CA . SER A 1 93 ? -18.301 4.934 30.633 1.00 84.31 93 SER A CA 1
ATOM 723 C C . SER A 1 93 ? -18.558 3.454 30.326 1.00 84.31 93 SER A C 1
ATOM 725 O O . SER A 1 93 ? -17.754 2.799 29.663 1.00 84.31 93 SER A O 1
ATOM 727 N N . LYS A 1 94 ? -19.717 2.921 30.747 1.00 87.50 94 LYS A N 1
ATOM 728 C CA . LYS A 1 94 ? -20.089 1.523 30.480 1.00 87.50 94 LYS A CA 1
ATOM 729 C C . LYS A 1 94 ? -20.238 1.282 28.982 1.00 87.50 94 LYS A C 1
ATOM 731 O O . LYS A 1 94 ? -19.670 0.323 28.474 1.00 87.50 94 LYS A O 1
ATOM 736 N N . LYS A 1 95 ? -20.940 2.177 28.276 1.00 86.50 95 LYS A N 1
ATOM 737 C CA . LYS A 1 95 ? -21.077 2.112 26.816 1.00 86.50 95 LYS A CA 1
ATOM 738 C C . LYS A 1 95 ? -19.696 2.123 26.156 1.00 86.50 95 LYS A C 1
ATOM 740 O O . LYS A 1 95 ? -19.402 1.241 25.348 1.00 86.50 95 LYS A O 1
ATOM 745 N N . ILE A 1 96 ? -18.823 3.060 26.544 1.00 84.44 96 ILE A N 1
ATOM 746 C CA . ILE A 1 96 ? -17.465 3.206 26.000 1.00 84.44 96 ILE A CA 1
ATOM 747 C C . ILE A 1 96 ? -16.668 1.917 26.144 1.00 84.44 96 ILE A C 1
ATOM 749 O O . ILE A 1 96 ? -16.194 1.403 25.133 1.00 84.44 96 ILE A O 1
ATOM 753 N N . LYS A 1 97 ? -16.640 1.337 27.345 1.00 85.94 97 LYS A N 1
ATOM 754 C CA . LYS A 1 97 ? -15.970 0.058 27.616 1.00 85.94 97 LYS A CA 1
ATOM 755 C C . LYS A 1 97 ? -16.550 -1.092 26.797 1.00 85.94 97 LYS A C 1
ATOM 757 O O . LYS A 1 97 ? -15.794 -1.853 26.200 1.00 85.94 97 LYS A O 1
ATOM 762 N N . THR A 1 98 ? -17.878 -1.204 26.708 1.00 86.62 98 THR A N 1
ATOM 763 C CA . THR A 1 98 ? -18.527 -2.234 25.878 1.00 86.62 98 THR A CA 1
ATOM 764 C C . THR A 1 98 ? -18.076 -2.137 24.422 1.00 86.62 98 THR A C 1
ATOM 766 O O . THR A 1 98 ? -17.768 -3.159 23.816 1.00 86.62 98 THR A O 1
ATOM 769 N N . ARG A 1 99 ? -17.959 -0.923 23.871 1.00 82.62 99 ARG A N 1
ATOM 770 C CA . ARG A 1 99 ? -17.478 -0.731 22.496 1.00 82.62 99 ARG A CA 1
ATOM 771 C C . ARG A 1 99 ? -15.977 -0.980 22.356 1.00 82.62 99 ARG A C 1
ATOM 773 O O . ARG A 1 99 ? -15.594 -1.627 21.395 1.00 82.62 99 ARG A O 1
ATOM 780 N N . SER A 1 100 ? -15.136 -0.550 23.302 1.00 84.19 100 SER A N 1
ATOM 781 C CA . SER A 1 100 ? -13.685 -0.833 23.299 1.00 84.19 100 SER A CA 1
ATOM 782 C C . SER A 1 100 ? -13.365 -2.337 23.303 1.00 84.19 100 SER A C 1
ATOM 784 O O . SER A 1 100 ? -12.287 -2.737 22.869 1.00 84.19 100 SER A O 1
ATOM 786 N N . HIS A 1 101 ? -14.308 -3.169 23.753 1.00 86.75 101 HIS A N 1
ATOM 787 C CA . HIS A 1 101 ? -14.193 -4.626 23.803 1.00 86.75 101 HIS A CA 1
ATOM 788 C C . HIS A 1 101 ? -15.122 -5.363 22.828 1.00 86.75 101 HIS A C 1
ATOM 790 O O . HIS A 1 101 ? -15.237 -6.585 22.925 1.00 86.75 101 HIS A O 1
ATOM 796 N N . ALA A 1 102 ? -15.759 -4.662 21.882 1.00 87.31 102 ALA A N 1
ATOM 797 C CA . ALA A 1 102 ? -16.745 -5.247 20.968 1.00 87.31 102 ALA A CA 1
ATOM 798 C C . ALA A 1 102 ? -16.189 -6.438 20.172 1.00 87.31 102 ALA A C 1
ATOM 800 O O . ALA A 1 102 ? -16.917 -7.382 19.876 1.00 87.31 102 ALA A O 1
ATOM 801 N N . LEU A 1 103 ? -14.886 -6.420 19.876 1.00 90.75 103 LEU A N 1
ATOM 802 C CA . LEU A 1 103 ? -14.240 -7.460 19.086 1.00 90.75 103 LEU A CA 1
ATOM 803 C C . LEU A 1 103 ? -13.556 -8.569 19.893 1.00 90.75 103 LEU A C 1
ATOM 805 O O . LEU A 1 103 ? -12.916 -9.428 19.295 1.00 90.75 103 LEU A O 1
ATOM 809 N N . ASN A 1 104 ? -13.671 -8.588 21.225 1.00 90.44 104 ASN A N 1
ATOM 810 C CA . ASN A 1 104 ? -12.910 -9.517 22.073 1.00 90.44 104 ASN A CA 1
ATOM 811 C C . ASN A 1 104 ? -13.015 -10.985 21.630 1.00 90.44 104 ASN A C 1
ATOM 813 O O . ASN A 1 104 ? -12.003 -11.681 21.610 1.00 90.44 104 ASN A O 1
ATOM 817 N N . ASN A 1 105 ? -14.219 -11.421 21.253 1.00 92.12 105 ASN A N 1
ATOM 818 C CA . ASN A 1 105 ? -14.519 -12.817 20.930 1.00 92.12 105 ASN A CA 1
ATOM 819 C C . ASN A 1 105 ? -13.936 -13.278 19.585 1.00 92.12 105 ASN A C 1
ATOM 821 O O . ASN A 1 105 ? -13.872 -14.478 19.336 1.00 92.12 105 ASN A O 1
ATOM 825 N N . TYR A 1 106 ? -13.499 -12.348 18.730 1.00 91.44 106 TYR A N 1
ATOM 826 C CA . TYR A 1 106 ? -12.936 -12.674 17.418 1.00 91.44 106 TYR A CA 1
ATOM 827 C C . TYR A 1 106 ? -11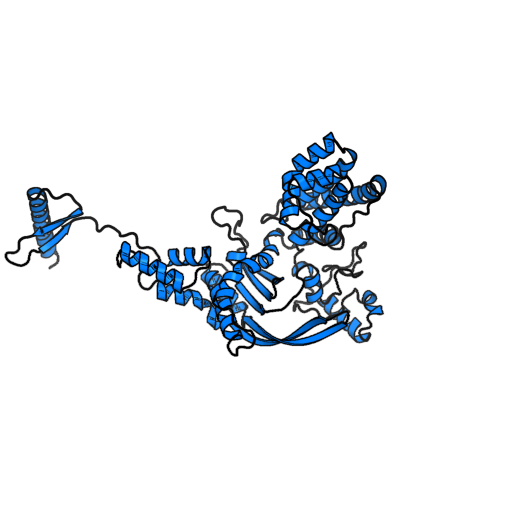.432 -12.961 17.467 1.00 91.44 106 TYR A C 1
ATOM 829 O O . TYR A 1 106 ? -10.924 -13.640 16.578 1.00 91.44 106 TYR A O 1
ATOM 837 N N . TYR A 1 107 ? -10.721 -12.464 18.486 1.00 93.50 107 TYR A N 1
ATOM 838 C CA . TYR A 1 107 ? -9.262 -12.550 18.563 1.00 93.50 107 TYR A CA 1
ATOM 839 C C . TYR A 1 107 ? -8.775 -13.672 19.481 1.00 93.50 107 TYR A C 1
ATOM 841 O O . TYR A 1 107 ? -9.256 -13.827 20.604 1.00 93.50 107 TYR A O 1
ATOM 849 N N . SER A 1 108 ? -7.735 -14.375 19.042 1.00 93.31 108 SER A N 1
ATOM 850 C CA . SER A 1 108 ? -6.936 -15.316 19.835 1.00 93.31 108 SER A CA 1
ATOM 851 C C . SER A 1 108 ? -5.467 -14.955 19.867 1.00 93.31 108 SER A C 1
ATOM 853 O O . SER A 1 108 ? -4.988 -14.139 19.082 1.00 93.31 108 SER A O 1
ATOM 855 N N . VAL A 1 109 ? -4.769 -15.611 20.789 1.00 93.25 109 VAL A N 1
ATOM 856 C CA . VAL A 1 109 ? -3.317 -15.625 20.894 1.00 93.25 109 VAL A CA 1
ATOM 857 C C . VAL A 1 109 ? -2.842 -17.052 20.701 1.00 93.25 109 VAL A C 1
ATOM 859 O O . VAL A 1 109 ? -3.423 -17.974 21.271 1.00 93.25 109 VAL A O 1
ATOM 862 N N . GLU A 1 110 ? -1.770 -17.216 19.944 1.00 92.44 110 GLU A N 1
ATOM 863 C CA . GLU A 1 110 ? -1.061 -18.479 19.792 1.00 92.44 110 GLU A CA 1
ATOM 864 C C . GLU A 1 110 ? 0.444 -18.230 19.792 1.00 92.44 110 GLU A C 1
ATOM 866 O O . GLU A 1 110 ? 0.910 -17.190 19.324 1.00 92.44 110 GLU A O 1
ATOM 871 N N . LYS A 1 111 ? 1.214 -19.175 20.335 1.00 88.62 111 LYS A N 1
ATOM 872 C CA . LYS A 1 111 ? 2.673 -19.137 20.262 1.00 88.62 111 LYS A CA 1
ATOM 873 C C . LYS A 1 111 ? 3.113 -19.829 18.988 1.00 88.62 111 LYS A C 1
ATOM 875 O O . LYS A 1 111 ? 2.914 -21.029 18.845 1.00 88.62 111 LYS A O 1
ATOM 880 N N . VAL A 1 112 ? 3.718 -19.065 18.090 1.00 87.25 112 VAL A N 1
ATOM 881 C CA . VAL A 1 112 ? 4.142 -19.553 16.780 1.00 87.25 112 VAL A CA 1
ATOM 882 C C . VAL A 1 112 ? 5.657 -19.484 16.680 1.00 87.25 112 VAL A C 1
ATOM 884 O O . VAL A 1 112 ? 6.295 -18.541 17.157 1.00 87.25 112 VAL A O 1
ATOM 887 N N . GLU A 1 113 ? 6.229 -20.513 16.073 1.00 84.12 113 GLU A N 1
ATOM 888 C CA . GLU A 1 113 ? 7.648 -20.591 15.769 1.00 84.12 113 GLU A CA 1
ATOM 889 C C . GLU A 1 113 ? 7.965 -19.771 14.511 1.00 84.12 113 GLU A C 1
ATOM 891 O O . GLU A 1 113 ? 7.361 -19.951 13.453 1.00 84.12 113 GLU A O 1
ATOM 896 N N . PHE A 1 114 ? 8.926 -18.859 14.619 1.00 78.88 114 PHE A N 1
ATOM 897 C CA . PHE A 1 114 ? 9.404 -18.029 13.522 1.00 78.88 114 PHE A CA 1
ATOM 898 C C . PHE A 1 114 ? 10.889 -18.273 13.273 1.00 78.88 114 PHE A C 1
ATOM 900 O O . PHE A 1 114 ? 11.669 -18.464 14.200 1.00 78.88 114 PHE A O 1
ATOM 907 N N . LEU A 1 115 ? 11.311 -18.175 12.013 1.00 75.50 115 LEU A N 1
ATOM 908 C CA . LEU A 1 115 ? 12.727 -18.201 11.651 1.00 75.50 115 LEU A CA 1
ATOM 909 C C . LEU A 1 115 ? 13.284 -16.774 11.637 1.00 75.50 115 LEU A C 1
ATOM 911 O O . LEU A 1 115 ? 12.923 -15.964 10.778 1.00 75.50 115 LEU A O 1
ATOM 915 N N . SER A 1 116 ? 14.185 -16.470 12.569 1.00 67.25 116 SER A N 1
ATOM 916 C CA . SER A 1 116 ? 14.912 -15.203 12.629 1.00 67.25 116 SER A CA 1
ATOM 917 C C . SER A 1 116 ? 16.287 -15.335 11.981 1.00 67.25 116 SER A C 1
ATOM 919 O O . SER A 1 116 ? 16.994 -16.323 12.171 1.00 67.25 116 SER A O 1
ATOM 921 N N . LYS A 1 117 ? 16.690 -14.317 11.216 1.00 66.62 117 LYS A N 1
ATOM 922 C CA . LYS A 1 117 ? 18.053 -14.205 10.681 1.00 66.62 117 LYS A CA 1
ATOM 923 C C . LYS A 1 117 ? 18.841 -13.231 11.538 1.00 66.62 117 LYS A C 1
ATOM 925 O O . LYS A 1 117 ? 18.642 -12.022 11.419 1.00 66.62 117 LYS A O 1
ATOM 930 N N . ASN A 1 118 ? 19.779 -13.748 12.321 1.00 59.97 118 ASN A N 1
ATOM 931 C CA . ASN A 1 118 ? 20.721 -12.926 13.064 1.00 59.97 118 ASN A CA 1
ATOM 932 C C . ASN A 1 118 ? 21.983 -12.709 12.220 1.00 59.97 118 ASN A C 1
ATOM 934 O O . ASN A 1 118 ? 22.557 -13.633 11.639 1.00 59.97 118 ASN A O 1
ATOM 938 N N . LYS A 1 119 ? 22.399 -11.445 12.104 1.00 49.62 119 LYS A N 1
ATOM 939 C CA . LYS A 1 119 ? 23.701 -11.069 11.545 1.00 49.62 119 LYS A CA 1
ATOM 940 C C . LYS A 1 119 ? 24.622 -10.741 12.711 1.00 49.62 119 LYS A C 1
ATOM 942 O O . LYS A 1 119 ? 24.521 -9.656 13.276 1.00 49.62 119 LYS A O 1
ATOM 947 N N . VAL A 1 120 ? 25.539 -11.646 13.027 1.00 51.62 120 VAL A N 1
ATOM 948 C CA . VAL A 1 120 ? 26.639 -11.376 13.958 1.00 51.62 120 VAL A CA 1
ATOM 949 C C . VAL A 1 120 ? 27.931 -11.585 13.181 1.00 51.62 120 VAL A C 1
ATOM 951 O O . VAL A 1 120 ? 28.214 -12.706 12.786 1.00 51.62 120 VAL A O 1
ATOM 954 N N . LYS A 1 121 ? 28.667 -10.489 12.919 1.00 46.03 121 LYS A N 1
ATOM 955 C CA . LYS A 1 121 ? 29.974 -10.448 12.224 1.00 46.03 121 LYS A CA 1
ATOM 956 C C . LYS A 1 121 ? 30.084 -11.419 11.035 1.00 46.03 121 LYS A C 1
ATOM 958 O O . LYS A 1 121 ? 30.540 -12.538 11.207 1.00 46.03 121 LYS A O 1
ATOM 963 N N . GLU A 1 122 ? 29.674 -10.971 9.845 1.00 50.50 122 GLU A N 1
ATOM 964 C CA . GLU A 1 122 ? 29.729 -11.675 8.538 1.00 50.50 122 GLU A CA 1
ATOM 965 C C . GLU A 1 122 ? 29.035 -13.052 8.431 1.00 50.50 122 GLU A C 1
ATOM 967 O O . GLU A 1 122 ? 28.524 -13.387 7.360 1.00 50.50 122 GLU A O 1
ATOM 972 N N . ASN A 1 123 ? 28.868 -13.786 9.529 1.00 50.31 123 ASN A N 1
ATOM 973 C CA . ASN A 1 123 ? 28.137 -15.035 9.612 1.00 50.31 123 ASN A CA 1
ATOM 974 C C . ASN A 1 123 ? 26.637 -14.774 9.795 1.00 50.31 123 ASN A C 1
ATOM 976 O O . ASN A 1 123 ? 26.192 -13.929 10.578 1.00 50.31 123 ASN A O 1
ATOM 980 N N . LYS A 1 124 ? 25.837 -15.503 9.013 1.00 60.41 124 LYS A N 1
ATOM 981 C CA . LYS A 1 124 ? 24.374 -15.491 9.082 1.00 60.41 124 LYS A CA 1
ATOM 982 C C . LYS A 1 124 ? 23.928 -16.750 9.809 1.00 60.41 124 LYS A C 1
ATOM 984 O O . LYS A 1 124 ? 24.025 -17.832 9.235 1.00 60.41 124 LYS A O 1
ATOM 989 N N . THR A 1 125 ? 23.414 -16.605 11.023 1.00 65.62 125 THR A N 1
ATOM 990 C CA . THR A 1 125 ? 22.731 -17.695 11.723 1.00 65.62 125 THR A CA 1
ATOM 991 C C . THR A 1 125 ? 21.227 -17.567 11.500 1.00 65.62 125 THR A C 1
ATOM 993 O O . THR A 1 125 ? 20.671 -16.464 11.459 1.00 65.62 125 THR A O 1
ATOM 996 N N . ILE A 1 126 ? 20.573 -18.703 11.257 1.00 74.06 126 ILE A N 1
ATOM 997 C CA . ILE A 1 126 ? 19.115 -18.806 11.262 1.00 74.06 126 ILE A CA 1
ATOM 998 C C . ILE A 1 126 ? 18.763 -19.459 12.587 1.00 74.06 126 ILE A C 1
ATOM 1000 O O . ILE A 1 126 ? 19.198 -20.575 12.854 1.00 74.06 126 ILE A O 1
ATOM 1004 N N . GLU A 1 127 ? 18.006 -18.749 13.406 1.00 79.69 127 GLU A N 1
ATOM 1005 C CA . GLU A 1 127 ? 17.571 -19.218 14.714 1.00 79.69 127 GLU A CA 1
ATOM 1006 C C . GLU A 1 127 ? 16.052 -19.287 14.734 1.00 79.69 127 GLU A C 1
ATOM 1008 O O . GLU A 1 127 ? 15.364 -18.420 14.188 1.00 79.69 127 GLU A O 1
ATOM 1013 N N . SER A 1 128 ? 15.534 -20.332 15.366 1.00 80.06 128 SER A N 1
ATOM 1014 C CA . SER A 1 128 ? 14.118 -20.425 15.670 1.00 80.06 128 SER A CA 1
ATOM 1015 C C . SER A 1 128 ? 13.798 -19.553 16.884 1.00 80.06 128 SER A C 1
ATOM 1017 O O . SER A 1 128 ? 14.480 -19.615 17.908 1.00 80.06 128 SER A O 1
ATOM 1019 N N . VAL A 1 129 ? 12.773 -18.712 16.760 1.00 82.56 129 VAL A N 1
ATOM 1020 C CA . VAL A 1 129 ? 12.272 -17.855 17.833 1.00 82.56 129 VAL A CA 1
ATOM 1021 C C . VAL A 1 129 ? 10.767 -18.032 17.970 1.00 82.56 129 VAL A C 1
ATOM 1023 O O . VAL A 1 129 ? 10.018 -17.894 17.008 1.00 82.56 129 VAL A O 1
ATOM 1026 N N . ILE A 1 130 ? 10.304 -18.297 19.187 1.00 84.50 130 ILE A N 1
ATOM 1027 C CA . ILE A 1 130 ? 8.872 -18.376 19.485 1.00 84.50 130 ILE A CA 1
ATOM 1028 C C . ILE A 1 130 ? 8.352 -16.959 19.742 1.00 84.50 130 ILE A C 1
ATOM 1030 O O . ILE A 1 130 ? 8.936 -16.214 20.535 1.00 84.50 130 ILE A O 1
ATOM 1034 N N . LYS A 1 131 ? 7.255 -16.578 19.083 1.00 84.25 131 LYS A N 1
ATOM 1035 C CA . LYS A 1 131 ? 6.581 -15.287 19.283 1.00 84.25 131 LYS A CA 1
ATOM 1036 C C . LYS A 1 131 ? 5.084 -15.480 19.490 1.00 84.25 131 LYS A C 1
ATOM 1038 O O . LYS A 1 131 ? 4.487 -16.402 18.942 1.00 84.25 131 LYS A O 1
ATOM 1043 N N . ASP A 1 132 ? 4.479 -14.567 20.243 1.00 87.81 132 ASP A N 1
ATOM 1044 C CA . ASP A 1 132 ? 3.024 -14.486 20.347 1.00 87.81 132 ASP A CA 1
ATOM 1045 C C . ASP A 1 132 ? 2.442 -13.880 19.061 1.00 87.81 132 ASP A C 1
ATOM 1047 O O . ASP A 1 132 ? 2.778 -12.754 18.672 1.00 87.81 132 ASP A O 1
ATOM 1051 N N . LEU A 1 133 ? 1.550 -14.631 18.424 1.00 89.38 133 LEU A N 1
ATOM 1052 C CA . LEU A 1 133 ? 0.729 -14.213 17.301 1.00 89.38 133 LEU A CA 1
ATOM 1053 C C . LEU A 1 133 ? -0.679 -13.916 17.812 1.00 89.38 133 LEU A C 1
ATOM 1055 O O . LEU A 1 133 ? -1.363 -14.799 18.326 1.00 89.38 133 LEU A O 1
ATOM 1059 N N . VAL A 1 134 ? -1.129 -12.679 17.630 1.00 90.62 134 VAL A N 1
ATOM 1060 C CA . VAL A 1 134 ? -2.538 -12.320 17.812 1.00 90.62 134 VAL A CA 1
ATOM 1061 C C . VAL A 1 134 ? -3.222 -12.403 16.460 1.00 90.62 134 VAL A C 1
ATOM 1063 O O . VAL A 1 134 ? -2.745 -11.777 15.518 1.00 90.62 134 VAL A O 1
ATOM 1066 N N . TYR A 1 135 ? -4.334 -13.124 16.348 1.00 91.69 135 TYR A N 1
ATOM 1067 C CA . TYR A 1 135 ? -5.054 -13.272 15.082 1.00 91.69 135 TYR A CA 1
ATOM 1068 C C . TYR A 1 135 ? -6.564 -13.400 15.266 1.00 91.69 135 TYR A C 1
ATOM 1070 O O . TYR A 1 135 ? -7.049 -13.687 16.360 1.00 91.69 135 TYR A O 1
ATOM 1078 N N . VAL A 1 136 ? -7.303 -13.176 14.183 1.00 90.25 136 VAL A N 1
ATOM 1079 C CA . VAL A 1 136 ? -8.750 -13.373 14.103 1.00 90.25 136 VAL A CA 1
ATOM 1080 C C . VAL A 1 136 ? -9.045 -14.824 13.721 1.00 90.25 136 VAL A C 1
ATOM 1082 O O . VAL A 1 136 ? -8.624 -15.262 12.653 1.00 90.25 136 VAL A O 1
ATOM 1085 N N . LYS A 1 137 ? -9.784 -15.557 14.565 1.00 88.81 137 LYS A N 1
ATOM 1086 C CA . LYS A 1 137 ? -10.125 -16.976 14.318 1.00 88.81 137 LYS A CA 1
ATOM 1087 C C . LYS A 1 137 ? -11.048 -17.167 13.122 1.00 88.81 137 LYS A C 1
ATOM 1089 O O . LYS A 1 137 ? -10.873 -18.100 12.350 1.00 88.81 137 LYS A O 1
ATOM 1094 N N . ASP A 1 138 ? -12.038 -16.287 13.010 1.00 87.69 138 ASP A N 1
ATOM 1095 C CA . ASP A 1 138 ? -13.052 -16.315 11.960 1.00 87.69 138 ASP A CA 1
ATOM 1096 C C . ASP A 1 138 ? -13.143 -14.933 11.292 1.00 87.69 138 ASP A C 1
ATOM 1098 O O . ASP A 1 138 ? -13.887 -14.051 11.748 1.00 87.69 138 ASP A O 1
ATOM 1102 N N . PRO A 1 139 ? -12.345 -14.707 10.231 1.00 84.81 139 PRO A N 1
ATOM 1103 C CA . PRO A 1 139 ? -12.359 -13.452 9.491 1.00 84.81 139 PRO A CA 1
ATOM 1104 C C . PRO A 1 139 ? -13.710 -13.160 8.831 1.00 84.81 139 PRO A C 1
ATOM 1106 O O . PRO A 1 139 ? -14.082 -11.993 8.724 1.00 84.81 139 PRO A O 1
ATOM 1109 N N . VAL A 1 140 ? -14.461 -14.189 8.423 1.00 82.31 140 VAL A N 1
ATOM 1110 C CA . VAL A 1 140 ? -15.745 -14.031 7.721 1.00 82.31 140 VAL A CA 1
ATOM 1111 C C . VAL A 1 140 ? -16.798 -13.479 8.676 1.00 82.31 140 VAL A C 1
ATOM 1113 O O . VAL A 1 140 ? -17.444 -12.472 8.378 1.00 82.31 140 VAL A O 1
ATOM 1116 N N . SER A 1 141 ? -16.915 -14.065 9.870 1.00 87.56 141 SER A N 1
ATOM 1117 C CA . SER A 1 141 ? -17.828 -13.548 10.896 1.00 87.56 141 SER A CA 1
ATOM 1118 C C . SER A 1 141 ? -17.458 -12.130 11.334 1.00 87.56 141 SER A C 1
ATOM 1120 O O . SER A 1 141 ? -18.345 -11.298 11.541 1.00 87.56 141 SER A O 1
ATOM 1122 N N . LEU A 1 142 ? -16.160 -11.812 11.416 1.00 87.88 142 LEU A N 1
ATOM 1123 C CA . LEU A 1 142 ? -15.708 -10.452 11.711 1.00 87.88 142 LEU A CA 1
ATOM 1124 C C . LEU A 1 142 ? -16.120 -9.459 10.613 1.00 87.88 142 LEU A C 1
ATOM 1126 O O . LEU A 1 142 ? -16.610 -8.375 10.929 1.00 87.88 142 LEU A O 1
ATOM 1130 N N . VAL A 1 143 ? -15.954 -9.815 9.335 1.00 81.81 143 VAL A N 1
ATOM 1131 C CA . VAL A 1 143 ? -16.391 -8.983 8.201 1.00 81.81 143 VAL A CA 1
ATOM 1132 C C . VAL A 1 143 ? -17.890 -8.709 8.278 1.00 81.81 143 VAL A C 1
ATOM 1134 O O . VAL A 1 143 ? -18.295 -7.550 8.180 1.00 81.81 143 VAL A O 1
ATOM 1137 N N . ASN A 1 144 ? -18.703 -9.738 8.523 1.00 84.50 144 ASN A N 1
ATOM 1138 C CA . ASN A 1 144 ? -20.153 -9.592 8.651 1.00 84.50 144 ASN A CA 1
ATOM 1139 C C . ASN A 1 144 ? -20.526 -8.657 9.808 1.00 84.50 144 ASN A C 1
ATOM 1141 O O . ASN A 1 144 ? -21.322 -7.734 9.630 1.00 84.50 144 ASN A O 1
ATOM 1145 N N . HIS A 1 145 ? -19.891 -8.824 10.972 1.00 88.38 145 HIS A N 1
ATOM 1146 C CA . HIS A 1 145 ? -20.096 -7.943 12.122 1.00 88.38 145 HIS A CA 1
ATOM 1147 C C . HIS A 1 145 ? -19.762 -6.479 11.801 1.00 88.38 145 HIS A C 1
ATOM 1149 O O . HIS A 1 145 ? -20.507 -5.570 12.166 1.00 88.38 145 HIS A O 1
ATOM 1155 N N . VAL A 1 146 ? -18.662 -6.245 11.083 1.00 84.81 146 VAL A N 1
ATOM 1156 C CA . VAL A 1 146 ? -18.222 -4.903 10.676 1.00 84.81 146 VAL A CA 1
ATOM 1157 C C . VAL A 1 146 ? -19.175 -4.289 9.656 1.00 84.81 146 VAL A C 1
ATOM 1159 O O . VAL A 1 146 ? -19.456 -3.094 9.748 1.00 84.81 146 VAL A O 1
ATOM 1162 N N . CYS A 1 147 ? -19.683 -5.077 8.707 1.00 82.81 147 CYS A N 1
ATOM 1163 C CA . CYS A 1 147 ? -20.663 -4.609 7.730 1.00 82.81 147 CYS A CA 1
ATOM 1164 C C . CYS A 1 147 ? -21.956 -4.176 8.427 1.00 82.81 147 CYS A C 1
ATOM 1166 O O . CYS A 1 147 ? -22.385 -3.038 8.246 1.00 82.81 147 CYS A O 1
ATOM 1168 N N . ILE A 1 148 ? -22.493 -5.014 9.322 1.00 86.69 148 ILE A N 1
ATOM 1169 C CA . ILE A 1 148 ? -23.691 -4.702 10.118 1.00 86.69 148 ILE A CA 1
ATOM 1170 C C . ILE A 1 148 ? -23.474 -3.435 10.952 1.00 86.69 148 ILE A C 1
ATOM 1172 O O . ILE A 1 148 ? -24.284 -2.511 10.905 1.00 86.69 148 ILE A O 1
ATOM 1176 N N . ALA A 1 149 ? -22.356 -3.347 11.676 1.00 83.56 149 ALA A N 1
ATOM 1177 C CA . ALA A 1 149 ? -22.070 -2.205 12.542 1.00 83.56 149 ALA A CA 1
ATOM 1178 C C . ALA A 1 149 ? -21.881 -0.885 11.772 1.00 83.56 149 ALA A C 1
ATOM 1180 O O . ALA A 1 149 ? -22.121 0.190 12.323 1.00 83.56 149 ALA A O 1
ATOM 1181 N N . ARG A 1 150 ? -21.462 -0.955 10.502 1.00 81.56 150 ARG A N 1
ATOM 1182 C CA . ARG A 1 150 ? -21.283 0.207 9.619 1.00 81.56 150 ARG A CA 1
ATOM 1183 C C . ARG A 1 150 ? -22.494 0.490 8.722 1.00 81.56 150 ARG A C 1
ATOM 1185 O O . ARG A 1 150 ? -22.439 1.469 7.982 1.00 81.56 150 ARG A O 1
ATOM 1192 N N . GLY A 1 151 ? -23.545 -0.332 8.773 1.00 82.75 151 GLY A N 1
ATOM 1193 C CA . GLY A 1 151 ? -24.697 -0.229 7.871 1.00 82.75 151 GLY A CA 1
ATOM 1194 C C . GLY A 1 151 ? -24.327 -0.464 6.403 1.00 82.75 151 GLY A C 1
ATOM 1195 O O . GLY A 1 151 ? -24.806 0.252 5.531 1.00 82.75 151 GLY A O 1
ATOM 1196 N N . LEU A 1 152 ? -23.409 -1.398 6.140 1.00 81.19 152 LEU A N 1
ATOM 1197 C CA . LEU A 1 152 ? -22.959 -1.762 4.797 1.00 81.19 152 LEU A CA 1
ATOM 1198 C C . LEU A 1 152 ? -23.621 -3.064 4.344 1.00 81.19 152 LEU A C 1
ATOM 1200 O O . LEU A 1 152 ? -23.695 -4.025 5.108 1.00 81.19 152 LEU A O 1
ATOM 1204 N N . GLU A 1 153 ? -24.021 -3.108 3.078 1.00 76.81 153 GLU A N 1
ATOM 1205 C CA . GLU A 1 153 ? -24.491 -4.325 2.418 1.00 76.81 153 GLU A CA 1
ATOM 1206 C C . GLU A 1 153 ? -23.301 -5.157 1.948 1.00 76.81 153 GLU A C 1
ATOM 1208 O O . GLU A 1 153 ? -22.440 -4.664 1.219 1.00 76.81 153 GLU A O 1
ATOM 1213 N N . VAL A 1 154 ? -23.250 -6.426 2.355 1.00 71.88 154 VAL A N 1
ATOM 1214 C CA . VAL A 1 154 ? -22.106 -7.323 2.109 1.00 71.88 154 VAL A CA 1
ATOM 1215 C C . VAL A 1 154 ? -21.794 -7.465 0.610 1.00 71.88 154 VAL A C 1
ATOM 1217 O O . VAL A 1 154 ? -20.629 -7.518 0.223 1.00 71.88 154 VAL A O 1
ATOM 1220 N N . GLU A 1 155 ? -22.815 -7.447 -0.245 1.00 69.12 155 GLU A N 1
ATOM 1221 C CA . GLU A 1 155 ? -22.704 -7.578 -1.709 1.00 69.12 155 GLU A CA 1
ATOM 1222 C C . GLU A 1 155 ? -22.003 -6.370 -2.366 1.00 69.12 155 GLU A C 1
ATOM 1224 O O . GLU A 1 155 ? -21.283 -6.492 -3.370 1.00 69.12 155 GLU A O 1
ATOM 1229 N N . ASN A 1 156 ? -22.129 -5.202 -1.734 1.00 72.25 156 ASN A N 1
ATOM 1230 C CA . ASN A 1 156 ? -21.615 -3.921 -2.213 1.00 72.25 156 ASN A CA 1
ATOM 1231 C C . ASN A 1 156 ? -20.297 -3.518 -1.542 1.00 72.25 156 ASN A C 1
ATOM 1233 O O . ASN A 1 156 ? -19.847 -2.375 -1.654 1.00 72.25 156 ASN A O 1
ATOM 1237 N N . VAL A 1 157 ? -19.639 -4.459 -0.864 1.00 71.94 157 VAL A N 1
ATOM 1238 C CA . VAL A 1 157 ? -18.403 -4.209 -0.126 1.00 71.94 157 VAL A CA 1
ATOM 1239 C C . VAL A 1 157 ? -17.159 -4.643 -0.905 1.00 71.94 157 VAL A C 1
ATOM 1241 O O . VAL A 1 157 ? -17.148 -5.651 -1.608 1.00 71.94 157 VAL A O 1
ATOM 1244 N N . ILE A 1 158 ? -16.080 -3.871 -0.760 1.00 69.81 158 ILE A N 1
ATOM 1245 C CA . ILE A 1 158 ? -14.715 -4.248 -1.144 1.00 69.81 158 ILE A CA 1
ATOM 1246 C C . ILE A 1 158 ? -13.911 -4.478 0.130 1.00 69.81 158 ILE A C 1
ATOM 1248 O O . ILE A 1 158 ? -13.840 -3.607 1.004 1.00 69.81 158 ILE A O 1
ATOM 1252 N N . ILE A 1 159 ? -13.257 -5.634 0.204 1.00 73.75 159 ILE A N 1
ATOM 1253 C CA . ILE A 1 159 ? -12.335 -5.974 1.283 1.00 73.75 159 ILE A CA 1
ATOM 1254 C C . ILE A 1 159 ? -10.916 -5.820 0.753 1.00 73.75 159 ILE A C 1
ATOM 1256 O O . ILE A 1 159 ? -10.503 -6.518 -0.168 1.00 73.75 159 ILE A O 1
ATOM 1260 N N . ARG A 1 160 ? -10.152 -4.906 1.351 1.00 73.94 160 ARG A N 1
ATOM 1261 C CA . ARG A 1 160 ? -8.725 -4.749 1.057 1.00 73.94 160 ARG A CA 1
ATOM 1262 C C . ARG A 1 160 ? -7.905 -5.349 2.181 1.00 73.94 160 ARG A C 1
ATOM 1264 O O . ARG A 1 160 ? -7.954 -4.840 3.304 1.00 73.94 160 ARG A O 1
ATOM 1271 N N . ILE A 1 161 ? -7.103 -6.352 1.851 1.00 76.69 161 ILE A N 1
ATOM 1272 C CA . ILE A 1 161 ? -6.126 -6.946 2.760 1.00 76.69 161 ILE A CA 1
ATOM 1273 C C . ILE A 1 161 ? -4.750 -6.358 2.448 1.00 76.69 161 ILE A C 1
ATOM 1275 O O . ILE A 1 161 ? -4.329 -6.316 1.297 1.00 76.69 161 ILE A O 1
ATOM 1279 N N . GLY A 1 162 ? -4.066 -5.872 3.478 1.00 74.56 162 GLY A N 1
ATOM 1280 C CA . GLY A 1 162 ? -2.680 -5.421 3.394 1.00 74.56 162 GLY A CA 1
ATOM 1281 C C . GLY A 1 162 ? -1.821 -6.223 4.356 1.00 74.56 162 GLY A C 1
ATOM 1282 O O . GLY A 1 162 ? -2.250 -6.504 5.473 1.00 74.56 162 GLY A O 1
ATOM 1283 N N . ILE A 1 163 ? -0.611 -6.578 3.944 1.00 76.75 163 ILE A N 1
ATOM 1284 C CA . ILE A 1 163 ? 0.381 -7.193 4.825 1.00 76.75 163 ILE A CA 1
ATOM 1285 C C . ILE A 1 163 ? 1.593 -6.283 4.816 1.00 76.75 163 ILE A C 1
ATOM 1287 O O . ILE A 1 163 ? 2.100 -5.939 3.752 1.00 76.75 163 ILE A O 1
ATOM 1291 N N . ASP A 1 164 ? 2.038 -5.889 5.998 1.00 70.81 164 ASP A N 1
ATOM 1292 C CA . ASP A 1 164 ? 3.179 -5.001 6.128 1.00 70.81 164 ASP A CA 1
ATOM 1293 C C . ASP A 1 164 ? 4.052 -5.418 7.298 1.00 70.81 164 ASP A C 1
ATOM 1295 O O . ASP A 1 164 ? 3.572 -5.886 8.340 1.00 70.81 164 ASP A O 1
ATOM 1299 N N . SER A 1 165 ? 5.353 -5.235 7.114 1.00 65.00 165 SER A N 1
ATOM 1300 C CA . SER A 1 165 ? 6.274 -5.235 8.223 1.00 65.00 165 SER A CA 1
ATOM 1301 C C . SER A 1 165 ? 7.146 -3.990 8.202 1.00 65.00 165 SER A C 1
ATOM 1303 O O . SER A 1 165 ? 7.706 -3.570 7.191 1.00 65.00 165 SER A O 1
ATOM 1305 N N . GLY A 1 166 ? 7.352 -3.472 9.396 1.00 61.47 166 GLY A N 1
ATOM 1306 C CA . GLY A 1 166 ? 8.051 -2.228 9.618 1.00 61.47 166 GLY A CA 1
ATOM 1307 C C . GLY A 1 166 ? 8.040 -1.918 11.101 1.00 61.47 166 GLY A C 1
ATOM 1308 O O . GLY A 1 166 ? 7.170 -2.383 11.847 1.00 61.47 166 GLY A O 1
ATOM 1309 N N . GLN A 1 167 ? 9.024 -1.142 11.550 1.00 61.78 167 GLN A N 1
ATOM 1310 C CA . GLN A 1 167 ? 9.152 -0.754 12.961 1.00 61.78 167 GLN A CA 1
ATOM 1311 C C . GLN A 1 167 ? 9.134 -1.969 13.918 1.00 61.78 167 GLN A C 1
ATOM 1313 O O . GLN A 1 167 ? 8.548 -1.908 14.995 1.00 61.78 167 GLN A O 1
ATOM 1318 N N . GLY A 1 168 ? 9.718 -3.099 13.496 1.00 67.19 168 GLY A N 1
ATOM 1319 C CA . GLY A 1 168 ? 9.820 -4.311 14.313 1.00 67.19 168 GLY A CA 1
ATOM 1320 C C . GLY A 1 168 ? 8.494 -5.025 14.568 1.00 67.19 168 GLY A C 1
ATOM 1321 O O . GLY A 1 168 ? 8.272 -5.511 15.667 1.00 67.19 168 GLY A O 1
ATOM 1322 N N . SER A 1 169 ? 7.572 -5.077 13.606 1.00 70.56 169 SER A N 1
ATOM 1323 C CA . SER A 1 169 ? 6.348 -5.889 13.715 1.00 70.56 169 SER A CA 1
ATOM 1324 C C . SER A 1 169 ? 5.791 -6.256 12.342 1.00 70.56 169 SER A C 1
ATOM 1326 O O . SER A 1 169 ? 5.851 -5.434 11.428 1.00 70.56 169 SER A O 1
ATOM 1328 N N . LEU A 1 170 ? 5.194 -7.445 12.239 1.00 76.44 170 LEU A N 1
ATOM 1329 C CA . LEU A 1 170 ? 4.415 -7.922 11.095 1.00 76.44 170 LEU A CA 1
ATOM 1330 C C . LEU A 1 170 ? 2.926 -7.763 11.388 1.00 76.44 170 LEU A C 1
ATOM 1332 O O . LEU A 1 170 ? 2.467 -8.091 12.485 1.00 76.44 170 LEU A O 1
ATOM 1336 N N . LYS A 1 171 ? 2.168 -7.277 10.407 1.00 79.62 171 LYS A N 1
ATOM 1337 C CA . LYS A 1 171 ? 0.724 -7.078 10.527 1.00 79.62 171 LYS A CA 1
ATOM 1338 C C . LYS A 1 171 ? 0.024 -7.532 9.263 1.00 79.62 171 LYS A C 1
ATOM 1340 O O . LYS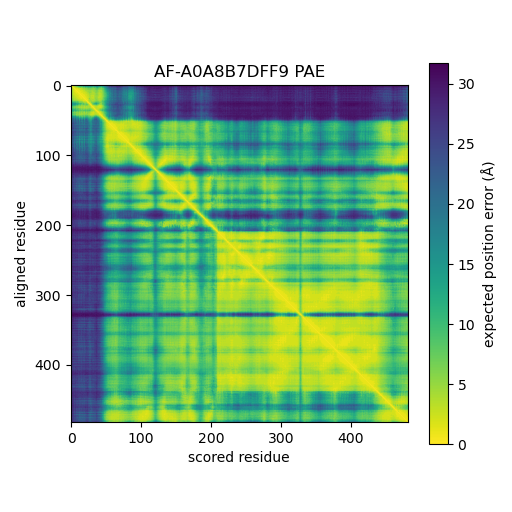 A 1 171 ? 0.476 -7.227 8.164 1.00 79.62 171 LYS A O 1
ATOM 1345 N N . VAL A 1 172 ? -1.124 -8.164 9.448 1.00 83.19 172 VAL A N 1
ATOM 1346 C CA . VAL A 1 172 ? -2.136 -8.351 8.415 1.00 83.19 172 VAL A CA 1
ATOM 1347 C C . VAL A 1 172 ? -3.295 -7.443 8.781 1.00 83.19 172 VAL A C 1
ATOM 1349 O O . VAL A 1 172 ? -3.846 -7.535 9.879 1.00 83.19 172 VAL A O 1
ATOM 1352 N N . ILE A 1 173 ? -3.635 -6.533 7.882 1.00 82.75 173 ILE A N 1
ATOM 1353 C CA . ILE A 1 173 ? -4.680 -5.538 8.074 1.00 82.75 173 ILE A CA 1
ATOM 1354 C C . ILE A 1 173 ? -5.792 -5.727 7.056 1.00 82.75 173 ILE A C 1
ATOM 1356 O O . ILE A 1 173 ? -5.557 -6.147 5.927 1.00 82.75 173 ILE A O 1
ATOM 1360 N N . MET A 1 174 ? -6.996 -5.347 7.447 1.00 83.31 174 MET A N 1
ATOM 1361 C CA . MET A 1 174 ? -8.185 -5.364 6.618 1.00 83.31 174 MET A CA 1
ATOM 1362 C C . MET A 1 174 ? -8.842 -3.994 6.626 1.00 83.31 174 MET A C 1
ATOM 1364 O O . MET A 1 174 ? -8.965 -3.345 7.664 1.00 83.31 174 MET A O 1
ATOM 1368 N N . ASN A 1 175 ? -9.311 -3.574 5.459 1.00 77.31 175 ASN A N 1
ATOM 1369 C CA . ASN A 1 175 ? -10.237 -2.468 5.322 1.00 77.31 175 ASN A CA 1
ATOM 1370 C C . ASN A 1 175 ? -11.496 -2.940 4.603 1.00 77.31 175 ASN A C 1
ATOM 1372 O O . ASN A 1 175 ? -11.412 -3.698 3.643 1.00 77.31 175 ASN A O 1
ATOM 1376 N N . VAL A 1 176 ? -12.638 -2.441 5.062 1.00 74.44 176 VAL A N 1
ATOM 1377 C CA . VAL A 1 176 ? -13.960 -2.739 4.505 1.00 74.44 176 VAL A CA 1
ATOM 1378 C C . VAL A 1 176 ? -14.530 -1.440 3.940 1.00 74.44 176 VAL A C 1
ATOM 1380 O O . VAL A 1 176 ? -14.754 -0.479 4.691 1.00 74.44 176 VAL A O 1
ATOM 1383 N N . PHE A 1 177 ? -14.705 -1.403 2.624 1.00 70.31 177 PHE A N 1
ATOM 1384 C CA . PHE A 1 177 ? -15.153 -0.254 1.838 1.00 70.31 177 PHE A CA 1
ATOM 1385 C C . PHE A 1 177 ? -16.472 -0.568 1.136 1.00 70.31 177 PHE A C 1
ATOM 1387 O O . PHE A 1 177 ? -16.783 -1.729 0.932 1.00 70.31 177 PHE A O 1
ATOM 1394 N N . ASN A 1 178 ? -17.224 0.458 0.753 1.00 70.19 178 ASN A N 1
ATOM 1395 C CA . ASN A 1 178 ? -18.386 0.331 -0.121 1.00 70.19 178 ASN A CA 1
ATOM 1396 C C . ASN A 1 178 ? -17.932 0.673 -1.549 1.00 70.19 178 ASN A C 1
ATOM 1398 O O . ASN A 1 178 ? -17.208 1.655 -1.728 1.00 70.19 178 ASN A O 1
ATOM 1402 N N . LYS A 1 179 ? -18.345 -0.126 -2.535 1.00 64.62 179 LYS A N 1
ATOM 1403 C CA . LYS A 1 179 ? -18.044 0.061 -3.962 1.00 64.62 179 LYS A CA 1
ATOM 1404 C C . LYS A 1 179 ? -18.495 1.429 -4.489 1.00 64.62 179 LYS A C 1
ATOM 1406 O O . LYS A 1 179 ? -17.816 1.994 -5.339 1.00 64.62 179 LYS A O 1
ATOM 1411 N N . GLU A 1 180 ? -19.594 1.973 -3.968 1.00 62.84 180 GLU A N 1
ATOM 1412 C CA . GLU A 1 180 ? -20.288 3.127 -4.560 1.00 62.84 180 GLU A CA 1
ATOM 1413 C C . GLU A 1 180 ? -19.955 4.481 -3.909 1.00 62.84 180 GLU A C 1
ATOM 1415 O O . GLU A 1 180 ? -20.343 5.538 -4.408 1.00 62.84 180 GLU A O 1
ATOM 1420 N N . ILE A 1 181 ? -19.229 4.495 -2.785 1.00 59.50 181 ILE A N 1
ATOM 1421 C CA . ILE A 1 181 ? -18.986 5.740 -2.043 1.00 59.50 181 ILE A CA 1
ATOM 1422 C C . ILE A 1 181 ? -17.816 6.524 -2.647 1.00 59.50 181 ILE A C 1
ATOM 1424 O O . ILE A 1 181 ? -16.687 6.047 -2.733 1.00 59.50 181 ILE A O 1
ATOM 1428 N N . ASN A 1 182 ? -18.069 7.793 -2.974 1.00 52.81 182 ASN A N 1
ATOM 1429 C CA . ASN A 1 182 ? -17.056 8.739 -3.432 1.00 52.81 182 ASN A CA 1
ATOM 1430 C C . ASN A 1 182 ? -16.185 9.215 -2.249 1.00 52.81 182 ASN A C 1
ATOM 1432 O O . ASN A 1 182 ? -16.576 10.088 -1.473 1.00 52.81 182 ASN A O 1
ATOM 1436 N N . TYR A 1 183 ? -14.997 8.626 -2.093 1.00 54.38 183 TYR A N 1
ATOM 1437 C CA . TYR A 1 183 ? -14.092 8.857 -0.955 1.00 54.38 183 TYR A CA 1
ATOM 1438 C C . TYR A 1 183 ? -13.377 10.228 -0.944 1.00 54.38 183 TYR A C 1
ATOM 1440 O O . TYR A 1 183 ? -12.626 10.511 -0.010 1.00 54.38 183 TYR A O 1
ATOM 1448 N N . ASP A 1 184 ? -13.621 11.092 -1.937 1.00 44.91 184 ASP A N 1
ATOM 1449 C CA . ASP A 1 184 ? -12.995 12.420 -2.075 1.00 44.91 184 ASP A CA 1
ATOM 1450 C C . ASP A 1 184 ? -13.676 13.546 -1.268 1.00 44.91 184 ASP A C 1
ATOM 1452 O O . ASP A 1 184 ? -13.193 14.685 -1.263 1.00 44.91 184 ASP A O 1
ATOM 1456 N N . SER A 1 185 ? -14.798 13.292 -0.583 1.00 43.19 185 SER A N 1
ATOM 1457 C CA . SER A 1 185 ? -15.488 14.360 0.149 1.00 43.19 185 SER A CA 1
ATOM 1458 C C . SER A 1 185 ? -14.653 14.852 1.348 1.00 43.19 185 SER A C 1
ATOM 1460 O O . SER A 1 185 ? -14.150 14.078 2.169 1.00 43.19 185 SER A O 1
ATOM 1462 N N . LYS A 1 186 ? -14.497 16.181 1.470 1.00 43.50 186 LYS A N 1
ATOM 1463 C CA . LYS A 1 186 ? -13.742 16.831 2.564 1.00 43.50 186 LYS A CA 1
ATOM 1464 C C . LYS A 1 186 ? -14.285 16.479 3.958 1.00 43.50 186 LYS A C 1
ATOM 1466 O O . LYS A 1 186 ? -13.514 16.505 4.915 1.00 43.50 186 LYS A O 1
ATOM 1471 N N . GLU A 1 187 ? -15.569 16.137 4.062 1.00 38.72 187 GLU A N 1
ATOM 1472 C CA . GLU A 1 187 ? -16.237 15.753 5.313 1.00 38.72 187 GLU A CA 1
ATOM 1473 C C . GLU A 1 187 ? -15.910 14.320 5.752 1.00 38.72 187 GLU A C 1
ATOM 1475 O O . GLU A 1 187 ? -15.882 14.031 6.948 1.00 38.72 187 GLU A O 1
ATOM 1480 N N . THR A 1 188 ? -15.551 13.439 4.812 1.00 41.28 188 THR A N 1
ATOM 1481 C CA . THR A 1 188 ? -15.090 12.081 5.103 1.00 41.28 188 THR A CA 1
ATOM 1482 C C . THR A 1 188 ? -13.719 11.827 4.495 1.00 41.28 188 THR A C 1
ATOM 1484 O O . THR A 1 188 ? -13.561 10.920 3.681 1.00 41.28 188 THR A O 1
ATOM 1487 N N . LYS A 1 189 ? -12.682 12.542 4.959 1.00 40.12 189 LYS A N 1
ATOM 1488 C CA . LYS A 1 189 ? -11.293 12.045 4.866 1.00 40.12 189 LYS A CA 1
ATOM 1489 C C . LYS A 1 189 ? -11.144 10.778 5.723 1.00 40.12 189 LYS A C 1
ATOM 1491 O O . LYS A 1 189 ? -10.441 10.745 6.731 1.00 40.12 189 LYS A O 1
ATOM 1496 N N . ASN A 1 190 ? -11.848 9.723 5.328 1.00 45.16 190 ASN A N 1
ATOM 1497 C CA . ASN A 1 190 ? -11.666 8.354 5.758 1.00 45.16 190 ASN A CA 1
ATOM 1498 C C . ASN A 1 190 ? -10.406 7.858 5.060 1.00 45.16 190 ASN A C 1
ATOM 1500 O O . ASN A 1 190 ? -10.460 7.048 4.139 1.00 45.16 190 ASN A O 1
ATOM 1504 N N . THR A 1 191 ? -9.255 8.378 5.490 1.00 51.34 191 THR A N 1
ATOM 1505 C CA . THR A 1 191 ? -7.992 7.692 5.243 1.00 51.34 191 THR A CA 1
ATOM 1506 C C . THR A 1 191 ? -8.201 6.244 5.681 1.00 51.34 191 THR A C 1
ATOM 1508 O O . THR A 1 191 ? -8.781 6.009 6.746 1.00 51.34 191 THR A O 1
ATOM 1511 N N . GLY A 1 192 ? -7.805 5.270 4.852 1.00 57.19 192 GLY A N 1
ATOM 1512 C CA . GLY A 1 192 ? -8.062 3.851 5.139 1.00 57.19 192 GLY A CA 1
ATOM 1513 C C . GLY A 1 192 ? -7.718 3.479 6.587 1.00 57.19 192 GLY A C 1
ATOM 1514 O O . GLY A 1 192 ? -8.491 2.798 7.243 1.00 57.19 192 GLY A O 1
ATOM 1515 N N . VAL A 1 193 ? -6.658 4.084 7.139 1.00 58.41 193 VAL A N 1
ATOM 1516 C CA . VAL A 1 193 ? -6.154 3.939 8.518 1.00 58.41 193 VAL A CA 1
ATOM 1517 C C . VAL A 1 193 ? -7.231 4.048 9.609 1.00 58.41 193 VAL A C 1
ATOM 1519 O O . VAL A 1 193 ? -7.183 3.310 10.592 1.00 58.41 193 VAL A O 1
ATOM 1522 N N . ASN A 1 194 ? -8.225 4.929 9.458 1.00 63.75 194 ASN A N 1
ATOM 1523 C CA . ASN A 1 194 ? -9.286 5.115 10.461 1.00 63.75 194 ASN A CA 1
ATOM 1524 C C . ASN A 1 194 ? -10.362 4.017 10.428 1.00 63.75 194 ASN A C 1
ATOM 1526 O O . ASN A 1 194 ? -11.208 3.966 11.318 1.00 63.75 194 ASN A O 1
ATOM 1530 N N . LYS A 1 195 ? -10.338 3.157 9.405 1.00 68.44 195 LYS A N 1
ATOM 1531 C CA . LYS A 1 195 ? -11.245 2.020 9.204 1.00 68.44 195 LYS A CA 1
ATOM 1532 C C . LYS A 1 195 ? -10.517 0.672 9.220 1.00 68.44 195 LYS A C 1
ATOM 1534 O O . LYS A 1 195 ? -11.170 -0.345 8.967 1.00 68.44 195 LYS A O 1
ATOM 1539 N N . VAL A 1 196 ? -9.215 0.674 9.524 1.00 76.06 196 VAL A N 1
ATOM 1540 C CA . VAL A 1 196 ? -8.375 -0.525 9.581 1.00 76.06 196 VAL A CA 1
ATOM 1541 C C . VAL A 1 196 ? -8.778 -1.416 10.744 1.00 76.06 196 VAL A C 1
ATOM 1543 O O . VAL A 1 196 ? -8.912 -0.966 11.880 1.00 76.06 196 VAL A O 1
ATOM 1546 N N . ILE A 1 197 ? -8.885 -2.701 10.443 1.00 77.38 197 ILE A N 1
ATOM 1547 C CA . ILE A 1 197 ? -9.045 -3.787 11.399 1.00 77.38 197 ILE A CA 1
ATOM 1548 C C . ILE A 1 197 ? -7.822 -4.684 11.270 1.00 77.38 197 ILE A C 1
ATOM 1550 O O . ILE A 1 197 ? -7.405 -5.017 10.162 1.00 77.38 197 ILE A O 1
ATOM 1554 N N . ILE A 1 198 ? -7.212 -5.057 12.389 1.00 76.81 198 ILE A N 1
ATOM 1555 C CA . ILE A 1 198 ? -6.051 -5.949 12.374 1.00 76.81 198 ILE A CA 1
ATOM 1556 C C . ILE A 1 198 ? -6.552 -7.390 12.295 1.00 76.81 198 ILE A C 1
ATOM 1558 O O . ILE A 1 198 ? -7.286 -7.816 13.174 1.00 76.81 198 ILE A O 1
ATOM 1562 N N . LEU A 1 199 ? -6.167 -8.153 11.278 1.00 77.75 199 LEU A N 1
ATOM 1563 C CA . LEU A 1 199 ? -6.492 -9.581 11.196 1.00 77.75 199 LEU A CA 1
ATOM 1564 C C . LEU A 1 199 ? -5.446 -10.444 11.894 1.00 77.75 199 LEU A C 1
ATOM 1566 O O . LEU A 1 199 ? -5.799 -11.442 12.511 1.00 77.75 199 LEU A O 1
ATOM 1570 N N . ALA A 1 200 ? -4.175 -10.051 11.813 1.00 72.19 200 ALA A N 1
ATOM 1571 C CA . ALA A 1 200 ? -3.086 -10.718 12.511 1.00 72.19 200 ALA A CA 1
ATOM 1572 C C . ALA A 1 200 ? -1.963 -9.736 12.868 1.00 72.19 200 ALA A C 1
ATOM 1574 O O . ALA A 1 200 ? -1.716 -8.771 12.142 1.00 72.19 200 ALA A O 1
ATOM 1575 N N . PHE A 1 201 ? -1.275 -9.975 13.981 1.00 77.31 201 PHE A N 1
ATOM 1576 C CA . PHE A 1 201 ? -0.168 -9.153 14.459 1.00 77.31 201 PHE A CA 1
ATOM 1577 C C . PHE A 1 201 ? 0.873 -10.006 15.193 1.00 77.31 201 PHE A C 1
ATOM 1579 O O . PHE A 1 201 ? 0.532 -10.737 16.123 1.00 77.31 201 PHE A O 1
ATOM 1586 N N . ALA A 1 202 ? 2.145 -9.837 14.826 1.00 52.19 202 ALA A N 1
ATOM 1587 C CA . ALA A 1 202 ? 3.296 -10.403 15.527 1.00 52.19 202 ALA A CA 1
ATOM 1588 C C . ALA A 1 202 ? 4.381 -9.333 15.740 1.00 52.19 202 ALA A C 1
ATOM 1590 O O . ALA A 1 202 ? 4.727 -8.572 14.828 1.00 52.19 202 ALA A O 1
ATOM 1591 N N . LYS A 1 203 ? 4.932 -9.261 16.955 1.00 61.22 203 LYS A N 1
ATOM 1592 C CA . LYS A 1 203 ? 5.995 -8.310 17.319 1.00 61.22 203 LYS A CA 1
ATOM 1593 C C . LYS A 1 203 ? 7.381 -8.874 16.979 1.00 61.22 203 LYS A C 1
ATOM 1595 O O . LYS A 1 203 ? 7.590 -10.082 16.987 1.00 61.22 203 LYS A O 1
ATOM 1600 N N . ASN A 1 204 ? 8.331 -7.987 16.694 1.00 41.19 204 ASN A N 1
ATOM 1601 C CA . ASN A 1 204 ? 9.729 -8.274 16.370 1.00 41.19 204 ASN A CA 1
ATOM 1602 C C . ASN A 1 204 ? 9.934 -9.180 15.147 1.00 41.19 204 ASN A C 1
ATOM 1604 O O . ASN A 1 204 ? 10.864 -9.982 15.107 1.00 41.19 204 ASN A O 1
ATOM 1608 N N . PHE A 1 205 ? 9.087 -9.014 14.130 1.00 30.77 205 PHE A N 1
ATOM 1609 C CA . PHE A 1 205 ? 9.211 -9.709 12.853 1.00 30.77 205 PHE A CA 1
ATOM 1610 C C . PHE A 1 205 ? 9.357 -8.717 11.694 1.00 30.77 205 PHE A C 1
ATOM 1612 O O . PHE A 1 205 ? 8.712 -7.665 11.688 1.00 30.77 205 PHE A O 1
ATOM 1619 N N . TYR A 1 206 ? 10.208 -9.063 10.723 1.00 28.44 206 TYR A N 1
ATOM 1620 C CA . TYR A 1 206 ? 10.537 -8.232 9.564 1.00 28.44 206 TYR A CA 1
ATOM 1621 C C . TYR A 1 206 ? 10.350 -9.031 8.264 1.00 28.44 206 TYR A C 1
ATOM 1623 O O . TYR A 1 206 ? 11.105 -9.946 7.952 1.00 28.44 206 TYR A O 1
ATOM 1631 N N . LEU A 1 207 ? 9.350 -8.644 7.489 1.00 32.84 207 LEU A N 1
ATOM 1632 C CA . LEU A 1 207 ? 9.040 -9.028 6.121 1.00 32.84 207 LEU A CA 1
ATOM 1633 C C . LEU A 1 207 ? 9.039 -7.781 5.212 1.00 32.84 207 LEU A C 1
ATOM 1635 O O . LEU A 1 207 ? 8.281 -6.839 5.420 1.00 32.84 207 LEU A O 1
ATOM 1639 N N . ALA A 1 208 ? 9.888 -7.741 4.187 1.00 29.50 208 ALA A N 1
ATOM 1640 C CA . ALA A 1 208 ? 9.900 -6.612 3.255 1.00 29.50 208 ALA A CA 1
ATOM 1641 C C . ALA A 1 208 ? 8.580 -6.558 2.458 1.00 29.50 208 ALA A C 1
ATOM 1643 O O . ALA A 1 208 ? 8.331 -7.444 1.639 1.00 29.50 208 ALA A O 1
ATOM 1644 N N . ALA A 1 209 ? 7.745 -5.550 2.720 1.00 47.62 209 ALA A N 1
ATOM 1645 C CA . ALA A 1 209 ? 6.449 -5.359 2.076 1.00 47.62 209 ALA A CA 1
ATOM 1646 C C . ALA A 1 209 ? 6.578 -4.410 0.876 1.00 47.62 209 ALA A C 1
ATOM 1648 O O . ALA A 1 209 ? 6.783 -3.212 1.020 1.00 47.62 209 ALA A O 1
ATOM 1649 N N . ASP A 1 210 ? 6.552 -5.005 -0.312 1.00 69.69 210 ASP A N 1
ATOM 1650 C CA . ASP A 1 210 ? 6.547 -4.408 -1.651 1.00 69.69 210 ASP A CA 1
ATOM 1651 C C . ASP A 1 210 ? 6.289 -5.577 -2.640 1.00 69.69 210 ASP A C 1
ATOM 1653 O O . ASP A 1 210 ? 5.819 -6.649 -2.242 1.00 69.69 210 ASP A O 1
ATOM 1657 N N . LEU A 1 211 ? 6.642 -5.446 -3.924 1.00 76.19 211 LEU A N 1
ATOM 1658 C CA . LEU A 1 211 ? 6.613 -6.567 -4.885 1.00 76.19 211 LEU A CA 1
ATOM 1659 C C . LEU A 1 211 ? 7.337 -7.838 -4.382 1.00 76.19 211 LEU A C 1
ATOM 1661 O O . LEU A 1 211 ? 7.020 -8.934 -4.834 1.00 76.19 211 LEU A O 1
ATOM 1665 N N . LYS A 1 212 ? 8.278 -7.736 -3.432 1.00 79.69 212 LYS A N 1
ATOM 1666 C CA . LYS A 1 212 ? 8.925 -8.895 -2.799 1.00 79.69 212 LYS A CA 1
ATOM 1667 C C . LYS A 1 212 ? 7.959 -9.700 -1.940 1.00 79.69 212 LYS A C 1
ATOM 1669 O O . LYS A 1 212 ? 8.058 -10.921 -1.962 1.00 79.69 212 LYS A O 1
ATOM 1674 N N . LEU A 1 213 ? 7.044 -9.063 -1.206 1.00 80.00 213 LEU A N 1
ATOM 1675 C CA . LEU A 1 213 ? 6.011 -9.777 -0.450 1.00 80.00 213 LEU A CA 1
ATOM 1676 C C . LEU A 1 213 ? 5.102 -10.536 -1.414 1.00 80.00 213 LEU A C 1
ATOM 1678 O O . LEU A 1 213 ? 4.846 -11.714 -1.194 1.00 80.00 213 LEU A O 1
ATOM 1682 N N . CYS A 1 214 ? 4.671 -9.892 -2.501 1.00 84.06 214 CYS A N 1
ATOM 1683 C CA . CYS A 1 214 ? 3.872 -10.570 -3.518 1.00 84.06 214 CYS A CA 1
ATOM 1684 C C . CYS A 1 214 ? 4.641 -11.765 -4.106 1.00 84.06 214 CYS A C 1
ATOM 1686 O O . CYS A 1 214 ? 4.076 -12.846 -4.225 1.00 84.06 214 CYS A O 1
ATOM 1688 N N . ASN A 1 215 ? 5.949 -11.630 -4.362 1.00 88.62 215 ASN A N 1
ATOM 1689 C CA . ASN A 1 215 ? 6.777 -12.766 -4.772 1.00 88.62 215 ASN A CA 1
ATOM 1690 C C . ASN A 1 215 ? 6.797 -13.883 -3.717 1.00 88.62 215 ASN A C 1
ATOM 1692 O O . ASN A 1 215 ? 6.607 -15.037 -4.079 1.00 88.62 215 ASN A O 1
ATOM 1696 N N . ILE A 1 216 ? 6.981 -13.564 -2.431 1.00 86.88 216 ILE A N 1
ATOM 1697 C CA . ILE A 1 216 ? 6.970 -14.557 -1.341 1.00 86.88 216 ILE A CA 1
ATOM 1698 C C . ILE A 1 216 ? 5.629 -15.297 -1.299 1.00 86.88 216 ILE A C 1
ATOM 1700 O O . ILE A 1 216 ? 5.606 -16.523 -1.257 1.00 86.88 216 ILE A O 1
ATOM 1704 N N . VAL A 1 217 ? 4.522 -14.556 -1.355 1.00 85.31 217 VAL A N 1
ATOM 1705 C CA . VAL A 1 217 ? 3.157 -15.094 -1.305 1.00 85.31 217 VAL A CA 1
ATOM 1706 C C . VAL A 1 217 ? 2.851 -15.976 -2.519 1.00 85.31 217 VAL A C 1
ATOM 1708 O O . VAL A 1 217 ? 2.208 -17.014 -2.386 1.00 85.31 217 VAL A O 1
ATOM 1711 N N . LEU A 1 218 ? 3.353 -15.614 -3.699 1.00 88.94 218 LEU A N 1
ATOM 1712 C CA . LEU A 1 218 ? 3.209 -16.408 -4.922 1.00 88.94 218 LEU A CA 1
ATOM 1713 C C . LEU A 1 218 ? 4.239 -17.540 -5.051 1.00 88.94 218 LEU A C 1
ATOM 1715 O O . LEU A 1 218 ? 4.196 -18.299 -6.016 1.00 88.94 218 LEU A O 1
ATOM 1719 N N . GLY A 1 219 ? 5.179 -17.650 -4.111 1.00 90.06 219 GLY A N 1
ATOM 1720 C CA . GLY A 1 219 ? 6.250 -18.642 -4.152 1.00 90.06 219 GLY A CA 1
ATOM 1721 C C . GLY A 1 219 ? 7.353 -18.357 -5.182 1.00 90.06 219 GLY A C 1
ATOM 1722 O O . GLY A 1 219 ? 8.147 -19.238 -5.522 1.00 90.06 219 GLY A O 1
ATOM 1723 N N . LEU A 1 220 ? 7.425 -17.126 -5.686 1.00 90.88 220 LEU A N 1
ATOM 1724 C CA . LEU A 1 220 ? 8.446 -16.655 -6.616 1.00 90.88 220 LEU A CA 1
ATOM 1725 C C . LEU A 1 220 ? 9.752 -16.305 -5.893 1.00 90.88 220 LEU A C 1
ATOM 1727 O O . LEU A 1 220 ? 9.782 -15.852 -4.748 1.00 90.88 220 LEU A O 1
ATOM 1731 N N . SER A 1 221 ? 10.864 -16.442 -6.610 1.00 87.81 221 SER A N 1
ATOM 1732 C CA . SER A 1 221 ? 12.175 -15.987 -6.151 1.00 87.81 221 SER A CA 1
ATOM 1733 C C . SER A 1 221 ? 12.223 -14.459 -5.977 1.00 87.81 221 SER A C 1
ATOM 1735 O O . SER A 1 221 ? 11.332 -13.726 -6.414 1.00 87.81 221 SER A O 1
ATOM 1737 N N . GLY A 1 222 ? 13.314 -13.954 -5.397 1.00 81.19 222 GLY A N 1
ATOM 1738 C CA . GLY A 1 222 ? 13.510 -12.521 -5.177 1.00 81.19 222 GLY A CA 1
ATOM 1739 C C . GLY A 1 222 ? 13.297 -11.645 -6.424 1.00 81.19 222 GLY A C 1
ATOM 1740 O O . GLY A 1 222 ? 13.474 -12.065 -7.568 1.00 81.19 222 GLY A O 1
ATOM 1741 N N . HIS A 1 223 ? 12.953 -10.379 -6.191 1.00 76.44 223 HIS A N 1
ATOM 1742 C CA . HIS A 1 223 ? 12.553 -9.421 -7.230 1.00 76.44 223 HIS A CA 1
ATOM 1743 C C . HIS A 1 223 ? 13.643 -9.103 -8.281 1.00 76.44 223 HIS A C 1
ATOM 1745 O O . HIS A 1 223 ? 13.349 -8.531 -9.322 1.00 76.44 223 HIS A O 1
ATOM 1751 N N . GLY A 1 224 ? 14.902 -9.478 -8.035 1.00 78.38 224 GLY A N 1
ATOM 1752 C CA . GLY A 1 224 ? 16.000 -9.358 -9.005 1.00 78.38 224 GLY A CA 1
ATOM 1753 C C . GLY A 1 224 ? 16.140 -10.539 -9.976 1.00 78.38 224 GLY A C 1
ATOM 1754 O O . GLY A 1 224 ? 17.038 -10.520 -10.810 1.00 78.38 224 GLY A O 1
ATOM 1755 N N . GLY A 1 225 ? 15.308 -11.577 -9.854 1.00 81.19 225 GLY A N 1
ATOM 1756 C CA . GLY A 1 225 ? 15.339 -12.747 -10.732 1.00 81.19 225 GLY A CA 1
ATOM 1757 C C . GLY A 1 225 ? 14.909 -12.444 -12.173 1.00 81.19 225 GLY A C 1
ATOM 1758 O O . GLY A 1 225 ? 14.266 -11.429 -12.441 1.00 81.19 225 GLY A O 1
ATOM 1759 N N . LYS A 1 226 ? 15.270 -13.345 -13.100 1.00 86.31 226 LYS A N 1
ATOM 1760 C CA . LYS A 1 226 ? 14.982 -13.228 -14.543 1.00 86.31 226 LYS A CA 1
ATOM 1761 C C . LYS A 1 226 ? 13.487 -13.315 -14.870 1.00 86.31 226 LYS A C 1
ATOM 1763 O O . LYS A 1 226 ? 13.057 -12.648 -15.800 1.00 86.31 226 LYS A O 1
ATOM 1768 N N . TYR A 1 227 ? 12.723 -14.083 -14.093 1.00 89.62 227 TYR A N 1
ATOM 1769 C CA . TYR A 1 227 ? 11.283 -14.321 -14.273 1.00 89.62 227 TYR A CA 1
ATOM 1770 C C . TYR A 1 227 ? 10.499 -13.908 -13.017 1.00 89.62 227 TYR A C 1
ATOM 1772 O O . TYR A 1 227 ? 9.784 -14.709 -12.418 1.00 89.62 227 TYR A O 1
ATOM 1780 N N . SER A 1 228 ? 10.697 -12.670 -12.559 1.00 88.56 228 SER A N 1
ATOM 1781 C CA . SER A 1 228 ? 10.157 -12.175 -11.281 1.00 88.56 228 SER A CA 1
ATOM 1782 C C . SER A 1 228 ? 8.914 -11.292 -11.426 1.00 88.56 228 SER A C 1
ATOM 1784 O O . SER A 1 228 ? 8.539 -10.623 -10.461 1.00 88.56 228 SER A O 1
ATOM 1786 N N . CYS A 1 229 ? 8.277 -11.272 -12.601 1.00 92.06 229 CYS A N 1
ATOM 1787 C CA . CYS A 1 229 ? 6.962 -10.657 -12.758 1.00 92.06 229 CYS A CA 1
ATOM 1788 C C . CYS A 1 229 ? 5.898 -11.465 -12.002 1.00 92.06 229 CYS A C 1
ATOM 1790 O O . CYS A 1 229 ? 5.870 -12.694 -12.077 1.00 92.06 229 CYS A O 1
ATOM 1792 N N . LEU A 1 230 ? 5.003 -10.761 -11.304 1.00 90.38 230 LEU A N 1
ATOM 1793 C CA . LEU A 1 230 ? 3.876 -11.367 -10.587 1.00 90.38 230 LEU A CA 1
ATOM 1794 C C . LEU A 1 230 ? 2.849 -11.981 -11.534 1.00 90.38 230 LEU A C 1
ATOM 1796 O O . LEU A 1 230 ? 2.216 -12.977 -11.203 1.00 90.38 230 LEU A O 1
ATOM 1800 N N . PHE A 1 231 ? 2.668 -11.352 -12.695 1.00 92.88 231 PHE A N 1
ATOM 1801 C CA . PHE A 1 231 ? 1.514 -11.588 -13.554 1.00 92.88 231 PHE A CA 1
ATOM 1802 C C . PHE A 1 231 ? 1.818 -12.491 -14.740 1.00 92.88 231 PHE A C 1
ATOM 1804 O O . PHE A 1 231 ? 0.885 -13.063 -15.283 1.00 92.88 231 PHE A O 1
ATOM 1811 N N . CYS A 1 232 ? 3.089 -12.670 -15.113 1.00 94.81 232 CYS A N 1
ATOM 1812 C CA . CYS A 1 232 ? 3.476 -13.563 -16.202 1.00 94.81 232 CYS A CA 1
ATOM 1813 C C . CYS A 1 232 ? 4.747 -14.354 -15.936 1.00 94.81 232 CYS A C 1
ATOM 1815 O O . CYS A 1 232 ? 5.545 -14.025 -15.054 1.00 94.81 232 CYS A O 1
ATOM 1817 N N . ASP A 1 233 ? 4.959 -15.370 -16.762 1.00 93.31 233 ASP A N 1
ATOM 1818 C CA . ASP A 1 233 ? 6.170 -16.187 -16.791 1.00 93.31 233 ASP A CA 1
ATOM 1819 C C . ASP A 1 233 ? 7.272 -15.643 -17.733 1.00 93.31 233 ASP A C 1
ATOM 1821 O O . ASP A 1 233 ? 8.320 -16.272 -17.897 1.00 93.31 233 ASP A O 1
ATOM 1825 N N . GLY A 1 234 ? 7.029 -14.477 -18.339 1.00 91.56 234 GLY A N 1
ATOM 1826 C CA . GLY A 1 234 ? 7.961 -13.762 -19.208 1.00 91.56 234 GLY A CA 1
ATOM 1827 C C . GLY A 1 234 ? 9.163 -13.183 -18.467 1.00 91.56 234 GLY A C 1
ATOM 1828 O O . GLY A 1 234 ? 9.193 -13.097 -17.232 1.00 91.56 234 GLY A O 1
ATOM 1829 N N . ASP A 1 235 ? 10.179 -12.797 -19.234 1.00 88.62 235 ASP A N 1
ATOM 1830 C CA . ASP A 1 235 ? 11.339 -12.093 -18.695 1.00 88.62 235 ASP A CA 1
ATOM 1831 C C . ASP A 1 235 ? 11.105 -10.570 -18.654 1.00 88.62 235 ASP A C 1
ATOM 1833 O O . ASP A 1 235 ? 10.036 -10.060 -18.979 1.00 88.62 235 ASP A O 1
ATOM 1837 N N . LYS A 1 236 ? 12.105 -9.809 -18.199 1.00 83.56 236 LYS A N 1
ATOM 1838 C CA . LYS A 1 236 ? 11.973 -8.354 -18.031 1.00 83.56 236 LYS A CA 1
ATOM 1839 C C . LYS A 1 236 ? 11.756 -7.611 -19.361 1.00 83.56 236 LYS A C 1
ATOM 1841 O O . LYS A 1 236 ? 11.232 -6.500 -19.345 1.00 83.56 236 LYS A O 1
ATOM 1846 N N . THR A 1 237 ? 12.190 -8.193 -20.475 1.00 80.25 237 THR A N 1
ATOM 1847 C CA . THR A 1 237 ? 12.132 -7.612 -21.826 1.00 80.25 237 THR A CA 1
ATOM 1848 C C . THR A 1 237 ? 10.982 -8.156 -22.666 1.00 80.25 237 THR A C 1
ATOM 1850 O O . THR A 1 237 ? 10.464 -7.437 -23.513 1.00 80.25 237 THR A O 1
ATOM 1853 N N . ASN A 1 238 ? 10.572 -9.399 -22.423 1.00 83.94 238 ASN A N 1
ATOM 1854 C CA . ASN A 1 238 ? 9.612 -10.122 -23.241 1.00 83.94 238 ASN A CA 1
ATOM 1855 C C . ASN A 1 238 ? 8.348 -10.432 -22.445 1.00 83.94 238 ASN A C 1
ATOM 1857 O O . ASN A 1 238 ? 8.404 -10.985 -21.344 1.00 83.94 238 ASN A O 1
ATOM 1861 N N . LEU A 1 239 ? 7.200 -10.117 -23.043 1.00 90.56 239 LEU A N 1
ATOM 1862 C CA . LEU A 1 239 ? 5.904 -10.518 -22.519 1.00 90.56 239 LEU A CA 1
ATOM 1863 C C . LEU A 1 239 ? 5.803 -12.050 -22.509 1.00 90.56 239 LEU A C 1
ATOM 1865 O O . LEU A 1 239 ? 6.151 -12.696 -23.494 1.00 90.56 239 LEU A O 1
ATOM 1869 N N . GLY A 1 240 ? 5.340 -12.616 -21.396 1.00 91.56 240 GLY A N 1
ATOM 1870 C CA . GLY A 1 240 ? 5.068 -14.050 -21.279 1.00 91.56 240 GLY A CA 1
ATOM 1871 C C . GLY A 1 240 ? 3.588 -14.343 -21.093 1.00 91.56 240 GLY A C 1
ATOM 1872 O O . GLY A 1 240 ? 2.747 -13.445 -21.150 1.00 91.56 240 GLY A O 1
ATOM 1873 N N . GLU A 1 241 ? 3.283 -15.604 -20.817 1.00 94.12 241 GLU A N 1
ATOM 1874 C CA . GLU A 1 241 ? 1.924 -16.053 -20.541 1.00 94.12 241 GLU A CA 1
ATOM 1875 C C . GLU A 1 241 ? 1.473 -15.591 -19.156 1.00 94.12 241 GLU A C 1
ATOM 1877 O O . GLU A 1 241 ? 2.257 -15.567 -18.199 1.00 94.12 241 GLU A O 1
ATOM 1882 N N . LEU A 1 242 ? 0.193 -15.223 -19.043 1.00 94.88 242 LEU A N 1
ATOM 1883 C CA . LEU A 1 242 ? -0.399 -14.828 -17.770 1.00 94.88 242 LEU A CA 1
ATOM 1884 C C . LEU A 1 242 ? -0.383 -15.994 -16.784 1.00 94.88 242 LEU A C 1
ATOM 1886 O O . LEU A 1 242 ? -0.873 -17.078 -17.080 1.00 94.88 242 LEU A O 1
ATOM 1890 N N . ARG A 1 243 ? 0.108 -15.743 -15.571 1.00 94.06 243 ARG A N 1
ATOM 1891 C CA . ARG A 1 243 ? 0.135 -16.733 -14.496 1.00 94.06 243 ARG A CA 1
ATOM 1892 C C . ARG A 1 243 ? -1.270 -16.983 -13.960 1.00 94.06 243 ARG A C 1
ATOM 1894 O O . ARG A 1 243 ? -1.950 -16.051 -13.522 1.00 94.06 243 ARG A O 1
ATOM 1901 N N . THR A 1 244 ? -1.638 -18.2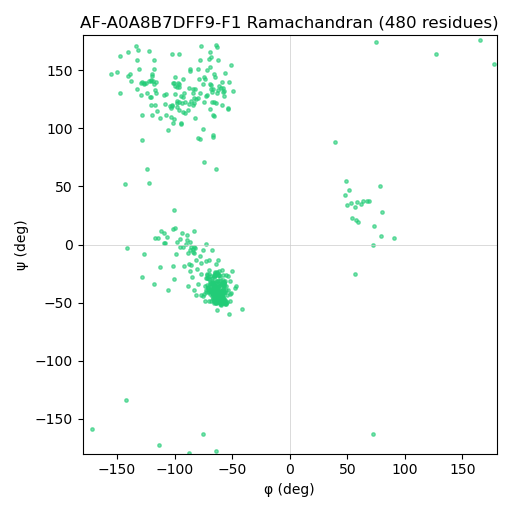56 -13.892 1.00 94.56 244 THR A N 1
ATOM 1902 C CA . THR A 1 244 ? -2.748 -18.751 -13.072 1.00 94.56 244 THR A CA 1
ATOM 1903 C C . THR A 1 244 ? -2.231 -19.409 -11.791 1.00 94.56 244 THR A C 1
ATOM 1905 O O . THR A 1 244 ? -1.049 -19.766 -11.687 1.00 94.56 244 THR A O 1
ATOM 1908 N N . PHE A 1 245 ? -3.103 -19.607 -10.800 1.00 87.56 245 PHE A N 1
ATOM 1909 C CA . PHE A 1 245 ? -2.731 -20.341 -9.583 1.00 87.56 245 PHE A CA 1
ATOM 1910 C C . PHE A 1 245 ? -2.366 -21.805 -9.874 1.00 87.56 245 PHE A C 1
ATOM 1912 O O . PHE A 1 245 ? -1.460 -22.353 -9.238 1.00 87.56 245 PHE A O 1
ATOM 1919 N N . ASN A 1 246 ? -2.983 -22.424 -10.889 1.00 93.88 246 ASN A N 1
ATOM 1920 C CA . ASN A 1 246 ? -2.626 -23.770 -11.337 1.00 93.88 246 ASN A CA 1
ATOM 1921 C C . ASN A 1 246 ? -1.213 -23.805 -11.943 1.00 93.88 246 ASN A C 1
ATOM 1923 O O . ASN A 1 246 ? -0.423 -24.692 -11.618 1.00 93.88 246 ASN A O 1
ATOM 1927 N N . MET A 1 247 ? -0.841 -22.800 -12.747 1.00 94.25 247 MET A N 1
ATOM 1928 C CA . MET A 1 247 ? 0.524 -22.687 -13.275 1.00 94.25 247 MET A CA 1
ATOM 1929 C C . MET A 1 247 ? 1.557 -22.581 -12.153 1.00 94.25 247 MET A C 1
ATOM 1931 O O . MET A 1 247 ? 2.569 -23.281 -12.197 1.00 94.25 247 MET A O 1
ATOM 1935 N N . LEU A 1 248 ? 1.312 -21.755 -11.128 1.00 93.62 248 LEU A N 1
ATOM 1936 C CA . LEU A 1 248 ? 2.214 -21.640 -9.974 1.00 93.62 248 LEU A CA 1
ATOM 1937 C C . LEU A 1 248 ? 2.372 -22.982 -9.248 1.00 93.62 248 LEU A C 1
ATOM 1939 O O . LEU A 1 248 ? 3.495 -23.421 -8.996 1.00 93.62 248 LEU A O 1
ATOM 1943 N N . LYS A 1 249 ? 1.256 -23.666 -8.974 1.00 93.62 249 LYS A N 1
ATOM 1944 C CA . LYS A 1 249 ? 1.245 -24.970 -8.302 1.00 93.62 249 LYS A CA 1
ATOM 1945 C C . LYS A 1 249 ? 2.017 -26.031 -9.090 1.00 93.62 249 LYS A C 1
ATOM 1947 O O . LYS A 1 249 ? 2.882 -26.702 -8.526 1.00 93.62 249 LYS A O 1
ATOM 1952 N N . ASN A 1 250 ? 1.742 -26.155 -10.386 1.00 94.25 250 ASN A N 1
ATOM 1953 C CA . ASN A 1 250 ? 2.379 -27.150 -11.250 1.00 94.25 250 ASN A CA 1
ATOM 1954 C C . ASN A 1 250 ? 3.868 -26.850 -11.447 1.00 94.25 250 ASN A C 1
ATOM 1956 O O . ASN A 1 250 ? 4.696 -27.752 -11.365 1.00 94.25 250 ASN A O 1
ATOM 1960 N N . THR A 1 251 ? 4.233 -25.576 -11.613 1.00 94.25 251 THR A N 1
ATOM 1961 C CA . THR A 1 251 ? 5.640 -25.178 -11.761 1.00 94.25 251 THR A CA 1
ATOM 1962 C C . THR A 1 251 ? 6.441 -25.480 -10.493 1.00 94.25 251 THR A C 1
ATOM 1964 O O . THR A 1 251 ? 7.547 -26.013 -10.587 1.00 94.25 251 THR A O 1
ATOM 1967 N N . TYR A 1 252 ? 5.878 -25.211 -9.307 1.00 94.94 252 TYR A N 1
ATOM 1968 C CA . TYR A 1 252 ? 6.515 -25.580 -8.041 1.00 94.94 252 TYR A CA 1
ATOM 1969 C C . TYR A 1 252 ? 6.653 -27.100 -7.885 1.00 94.94 252 TYR A C 1
ATOM 1971 O O . TYR A 1 252 ? 7.716 -27.572 -7.484 1.00 94.94 252 TYR A O 1
ATOM 1979 N N . LYS A 1 253 ? 5.617 -27.873 -8.241 1.00 94.75 253 LYS A N 1
ATOM 1980 C CA . LYS A 1 253 ? 5.667 -29.342 -8.219 1.00 94.75 253 LYS A CA 1
ATOM 1981 C C . LYS A 1 253 ? 6.813 -29.868 -9.091 1.00 94.75 253 LYS A C 1
ATOM 1983 O O . LYS A 1 253 ? 7.634 -30.641 -8.607 1.00 94.75 253 LYS A O 1
ATOM 1988 N N . ASN A 1 254 ? 6.945 -29.354 -10.311 1.00 93.62 254 ASN A N 1
ATOM 1989 C CA . ASN A 1 254 ? 8.029 -29.732 -11.220 1.00 93.62 254 ASN A CA 1
ATOM 1990 C C . ASN A 1 254 ? 9.413 -29.334 -10.665 1.00 93.62 254 ASN A C 1
ATOM 1992 O O . ASN A 1 254 ? 10.392 -30.062 -10.835 1.00 93.62 254 ASN A O 1
ATOM 1996 N N . PHE A 1 255 ? 9.518 -28.193 -9.971 1.00 94.12 255 PHE A N 1
ATOM 1997 C CA . PHE A 1 255 ? 10.760 -27.791 -9.305 1.00 94.12 255 PHE A CA 1
ATOM 1998 C C . PHE A 1 255 ? 11.115 -28.718 -8.134 1.00 94.12 255 PHE A C 1
ATOM 2000 O O . PHE A 1 255 ? 12.287 -29.072 -7.964 1.00 94.12 255 PHE A O 1
ATOM 2007 N N . ALA A 1 256 ? 10.119 -29.148 -7.358 1.00 92.12 256 ALA A N 1
ATOM 2008 C CA . ALA A 1 256 ? 10.298 -30.116 -6.282 1.00 92.12 256 ALA A CA 1
ATOM 2009 C C . ALA A 1 256 ? 10.763 -31.478 -6.817 1.00 92.12 256 ALA A C 1
ATOM 2011 O O . ALA A 1 256 ? 11.744 -32.026 -6.317 1.00 92.12 256 ALA A O 1
ATOM 2012 N N . GLU A 1 257 ? 10.144 -31.965 -7.895 1.00 92.31 257 GLU A N 1
ATOM 2013 C CA . GLU A 1 257 ? 10.533 -33.202 -8.589 1.00 92.31 257 GLU A CA 1
ATOM 2014 C C . GLU A 1 257 ? 11.958 -33.132 -9.168 1.00 92.31 257 GLU A C 1
ATOM 2016 O O . GLU A 1 257 ? 12.648 -34.145 -9.256 1.00 92.31 257 GLU A O 1
ATOM 2021 N N . SER A 1 258 ? 12.458 -31.930 -9.474 1.00 90.50 258 SER A N 1
ATOM 2022 C CA . SER A 1 258 ? 13.846 -31.708 -9.911 1.00 90.50 258 SER A CA 1
ATOM 2023 C C . SER A 1 258 ? 14.896 -31.777 -8.787 1.00 90.50 258 SER A C 1
ATOM 2025 O O . SER A 1 258 ? 16.100 -31.658 -9.048 1.00 90.50 258 SER A O 1
ATOM 2027 N N . GLY A 1 259 ? 14.455 -31.934 -7.533 1.00 90.25 259 GLY A N 1
ATOM 2028 C CA . GLY A 1 259 ? 15.307 -31.961 -6.343 1.00 90.25 259 GLY A CA 1
ATOM 2029 C C . GLY A 1 259 ? 15.736 -30.578 -5.840 1.00 90.25 259 GLY A C 1
ATOM 2030 O O . GLY A 1 259 ? 16.811 -30.451 -5.257 1.00 90.25 259 GLY A O 1
ATOM 2031 N N . PHE A 1 260 ? 14.937 -29.529 -6.083 1.00 88.94 260 PHE A N 1
ATOM 2032 C CA . PHE A 1 260 ? 15.167 -28.160 -5.581 1.00 88.94 260 PHE A CA 1
ATOM 2033 C C . PHE A 1 260 ? 16.525 -27.540 -5.962 1.00 88.94 260 PHE A C 1
ATOM 2035 O O . PHE A 1 260 ? 17.108 -26.742 -5.215 1.00 88.94 260 PHE A O 1
ATOM 2042 N N . LYS A 1 261 ? 17.063 -27.887 -7.136 1.00 87.12 261 LYS A N 1
ATOM 2043 C CA . LYS A 1 261 ? 18.374 -27.394 -7.577 1.00 87.12 261 LYS A CA 1
ATOM 2044 C C . LYS A 1 261 ? 18.329 -25.884 -7.827 1.00 87.12 261 LYS A C 1
ATOM 2046 O O . LYS A 1 261 ? 17.744 -25.403 -8.789 1.00 87.12 261 LYS A O 1
ATOM 2051 N N . LYS A 1 262 ? 19.015 -25.098 -6.992 1.00 83.06 262 LYS A N 1
ATOM 2052 C CA . LYS A 1 262 ? 19.054 -23.628 -7.136 1.00 83.06 262 LYS A CA 1
ATOM 2053 C C . LYS A 1 262 ? 19.574 -23.161 -8.505 1.00 83.06 262 LYS A C 1
ATOM 2055 O O . LYS A 1 262 ? 19.123 -22.143 -9.018 1.00 83.06 262 LYS A O 1
ATOM 2060 N N . SER A 1 263 ? 20.488 -23.901 -9.126 1.00 85.69 263 SER A N 1
ATOM 2061 C CA . SER A 1 263 ? 20.993 -23.578 -10.467 1.00 85.69 263 SER A CA 1
ATOM 2062 C C . SER A 1 263 ? 19.924 -23.677 -11.564 1.00 85.69 263 SER A C 1
ATOM 2064 O O . SER A 1 263 ? 20.045 -22.992 -12.575 1.00 85.69 263 SER A O 1
ATOM 2066 N N . SER A 1 264 ? 18.859 -24.463 -11.366 1.00 87.06 264 SER A N 1
ATOM 2067 C CA . SER A 1 264 ? 17.790 -24.664 -12.352 1.00 87.06 264 SER A CA 1
ATOM 2068 C C . SER A 1 264 ? 16.550 -23.799 -12.117 1.00 87.06 264 SER A C 1
ATOM 2070 O O . SER A 1 264 ? 15.614 -23.889 -12.904 1.00 87.06 264 SER A O 1
ATOM 2072 N N . MET A 1 265 ? 16.524 -22.914 -11.107 1.00 88.69 265 MET A N 1
ATOM 2073 C CA . MET A 1 265 ? 15.340 -22.092 -10.770 1.00 88.69 265 MET A CA 1
ATOM 2074 C C . MET A 1 265 ? 14.760 -21.324 -11.972 1.00 88.69 265 MET A C 1
ATOM 2076 O O . MET A 1 265 ? 13.553 -21.110 -12.049 1.00 88.69 265 MET A O 1
ATOM 2080 N N . GLN A 1 266 ? 15.611 -20.926 -12.924 1.00 88.88 266 GLN A N 1
ATOM 2081 C CA . GLN A 1 266 ? 15.189 -20.231 -14.143 1.00 88.88 266 GLN A CA 1
ATOM 2082 C C . GLN A 1 266 ? 14.364 -21.113 -15.094 1.00 88.88 266 GLN A C 1
ATOM 2084 O O . GLN A 1 266 ? 13.474 -20.595 -15.762 1.00 88.88 266 GLN A O 1
ATOM 2089 N N . LEU A 1 267 ? 14.618 -22.428 -15.138 1.00 89.94 267 LEU A N 1
ATOM 2090 C CA . LEU A 1 267 ? 13.832 -23.382 -15.935 1.00 89.94 267 LEU A CA 1
ATOM 2091 C C . LEU A 1 267 ? 12.395 -23.497 -15.415 1.00 89.94 267 LEU A C 1
ATOM 2093 O O . LEU A 1 267 ? 11.471 -23.725 -16.185 1.00 89.94 267 LEU A O 1
ATOM 2097 N N . TYR A 1 268 ? 12.208 -23.249 -14.120 1.00 92.75 268 TYR A N 1
ATOM 2098 C CA . TYR A 1 268 ? 10.915 -23.263 -13.439 1.00 92.75 268 TYR A CA 1
ATOM 2099 C C . TYR A 1 268 ? 10.365 -21.851 -13.237 1.00 92.75 268 TYR A C 1
ATOM 2101 O O . TYR A 1 268 ? 9.679 -21.575 -12.255 1.00 92.75 268 TYR A O 1
ATOM 2109 N N . LYS A 1 269 ? 10.713 -20.920 -14.139 1.00 92.75 269 LYS A N 1
ATOM 2110 C CA . LYS A 1 269 ? 10.177 -19.547 -14.167 1.00 92.75 269 LYS A CA 1
ATOM 2111 C C . LYS A 1 269 ? 10.249 -18.852 -12.806 1.00 92.75 269 LYS A C 1
ATOM 2113 O O . LYS A 1 269 ? 9.361 -18.077 -12.442 1.00 92.75 269 LYS A O 1
ATOM 2118 N N . ASN A 1 270 ? 11.303 -19.170 -12.054 1.00 91.81 270 ASN A N 1
ATOM 2119 C CA . ASN A 1 270 ? 11.586 -18.685 -10.714 1.00 91.81 270 ASN A CA 1
ATOM 2120 C C . ASN A 1 270 ? 10.506 -18.989 -9.652 1.00 91.81 270 ASN A C 1
ATOM 2122 O O . ASN A 1 270 ? 10.532 -18.360 -8.595 1.00 91.81 270 ASN A O 1
ATOM 2126 N N . VAL A 1 271 ? 9.611 -19.958 -9.871 1.00 93.56 271 VAL A N 1
ATOM 2127 C CA . VAL A 1 271 ? 8.701 -20.484 -8.840 1.00 93.56 271 VAL A CA 1
ATOM 2128 C C . VAL A 1 271 ? 9.459 -21.524 -8.014 1.00 93.56 271 VAL A C 1
ATOM 2130 O O . VAL A 1 271 ? 9.795 -22.596 -8.510 1.00 93.56 271 VAL A O 1
ATOM 2133 N N . ILE A 1 272 ? 9.787 -21.190 -6.768 1.00 92.19 272 ILE A N 1
ATOM 2134 C CA . ILE A 1 272 ? 10.722 -21.966 -5.931 1.00 92.19 272 ILE A CA 1
ATOM 2135 C C . ILE A 1 272 ? 10.151 -22.359 -4.566 1.00 92.19 272 ILE A C 1
ATOM 2137 O O . ILE A 1 272 ? 10.762 -23.139 -3.836 1.00 92.19 272 ILE A O 1
ATOM 2141 N N . HIS A 1 273 ? 8.980 -21.829 -4.232 1.00 91.56 273 HIS A N 1
ATOM 2142 C CA . HIS A 1 273 ? 8.226 -22.111 -3.020 1.00 91.56 273 HIS A CA 1
ATOM 2143 C C . HIS A 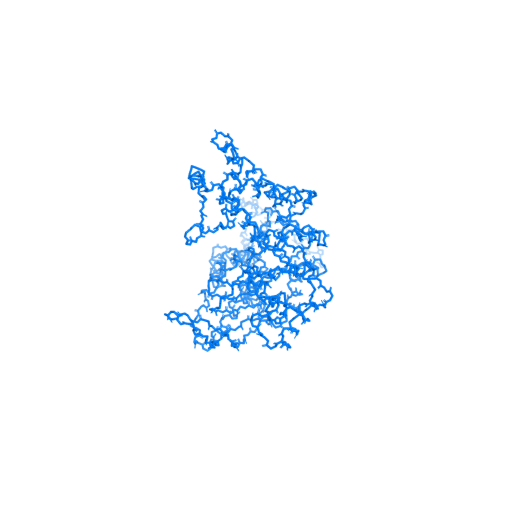1 273 ? 6.758 -22.374 -3.388 1.00 91.56 273 HIS A C 1
ATOM 2145 O O . HIS A 1 273 ? 6.321 -21.958 -4.465 1.00 91.56 273 HIS A O 1
ATOM 2151 N N . PRO A 1 274 ? 5.989 -23.058 -2.527 1.00 90.19 274 PRO A N 1
ATOM 2152 C CA . PRO A 1 274 ? 4.556 -23.188 -2.742 1.00 90.19 274 PRO A CA 1
ATOM 2153 C C . PRO A 1 274 ? 3.883 -21.814 -2.643 1.00 90.19 274 PRO A C 1
ATOM 2155 O O . PRO A 1 274 ? 4.281 -20.975 -1.832 1.00 90.19 274 PRO A O 1
ATOM 2158 N N . CYS A 1 275 ? 2.853 -21.590 -3.460 1.00 88.12 275 CYS A N 1
ATOM 2159 C CA . CYS A 1 275 ? 2.002 -20.413 -3.319 1.00 88.12 275 CYS A CA 1
ATOM 2160 C C . CYS A 1 275 ? 1.218 -20.504 -2.002 1.00 88.12 275 CYS A C 1
ATOM 2162 O O . CYS A 1 275 ? 0.673 -21.556 -1.671 1.00 88.12 275 CYS A O 1
ATOM 2164 N N . LEU A 1 276 ? 1.185 -19.401 -1.253 1.00 86.50 276 LEU A N 1
ATOM 2165 C CA . LEU A 1 276 ? 0.501 -19.305 0.036 1.00 86.50 276 LEU A CA 1
ATOM 2166 C C . LEU A 1 276 ? -0.976 -18.909 -0.100 1.00 86.50 276 LEU A C 1
ATOM 2168 O O . LEU A 1 276 ? -1.734 -19.079 0.850 1.00 86.50 276 LEU A O 1
ATOM 2172 N N . LEU A 1 277 ? -1.384 -18.368 -1.253 1.00 79.25 277 LEU A N 1
ATOM 2173 C CA . LEU A 1 277 ? -2.789 -18.072 -1.534 1.00 79.25 277 LEU A CA 1
ATOM 2174 C C . LEU A 1 277 ? -3.497 -19.332 -2.018 1.00 79.25 277 LEU A C 1
ATOM 2176 O O . LEU A 1 277 ? -2.995 -20.049 -2.886 1.00 79.25 277 LEU A O 1
ATOM 2180 N N . VAL A 1 278 ? -4.680 -19.569 -1.461 1.00 75.81 278 VAL A N 1
ATOM 2181 C CA . VAL A 1 278 ? -5.550 -20.677 -1.840 1.00 75.81 278 VAL A CA 1
ATOM 2182 C C . VAL A 1 278 ? -6.700 -20.098 -2.646 1.00 75.81 278 VAL A C 1
ATOM 2184 O O . VAL A 1 278 ? -7.645 -19.562 -2.084 1.00 75.81 278 VAL A O 1
ATOM 2187 N N . GLU A 1 279 ? -6.584 -20.197 -3.963 1.00 77.00 279 GLU A N 1
ATOM 2188 C CA . GLU A 1 279 ? -7.568 -19.700 -4.923 1.00 77.00 279 GLU A CA 1
ATOM 2189 C C . GLU A 1 279 ? -7.879 -20.773 -5.967 1.00 77.00 279 GLU A C 1
ATOM 2191 O O . GLU A 1 279 ? -7.167 -21.781 -6.083 1.00 77.00 279 GLU A O 1
ATOM 2196 N N . SER A 1 280 ? -8.944 -20.563 -6.743 1.00 80.88 280 SER A N 1
ATOM 2197 C CA . SER A 1 280 ? -9.259 -21.442 -7.871 1.00 80.88 280 SER A CA 1
ATOM 2198 C C . SER A 1 280 ? -8.090 -21.485 -8.859 1.00 80.88 280 SER A C 1
ATOM 2200 O O . SER A 1 280 ? -7.531 -20.453 -9.232 1.00 80.88 280 SER A O 1
ATOM 2202 N N . GLY A 1 281 ? -7.730 -22.689 -9.311 1.00 78.25 281 GLY A N 1
ATOM 2203 C CA . GLY A 1 281 ? -6.570 -22.905 -10.176 1.00 78.25 281 GLY A CA 1
ATOM 2204 C C . GLY A 1 281 ? -6.616 -22.113 -11.487 1.00 78.25 281 GLY A C 1
ATOM 2205 O O . GLY A 1 281 ? -5.568 -21.680 -11.963 1.00 78.25 281 GLY A O 1
ATOM 2206 N N . GLU A 1 282 ? -7.813 -21.882 -12.024 1.00 89.06 282 GLU A N 1
ATOM 2207 C CA . GLU A 1 282 ? -8.035 -21.179 -13.295 1.00 89.06 282 GLU A CA 1
ATOM 2208 C C . GLU A 1 282 ? -7.998 -19.651 -13.161 1.00 89.06 282 GLU A C 1
ATOM 2210 O O . GLU A 1 282 ? -7.919 -18.942 -14.163 1.00 89.06 282 GLU A O 1
ATOM 2215 N N . MET A 1 283 ? -8.041 -19.116 -11.935 1.00 83.69 283 MET A N 1
ATOM 2216 C CA . MET A 1 283 ? -7.972 -17.671 -11.732 1.00 83.69 283 MET A CA 1
ATOM 2217 C C . MET A 1 283 ? -6.584 -17.142 -12.081 1.00 83.69 283 MET A C 1
ATOM 2219 O O . MET A 1 283 ? -5.555 -17.727 -11.718 1.00 83.69 283 MET A O 1
ATOM 2223 N N . TYR A 1 284 ? -6.554 -15.994 -12.755 1.00 89.12 284 TYR A N 1
ATOM 2224 C CA . TYR A 1 284 ? -5.307 -15.288 -12.993 1.00 89.12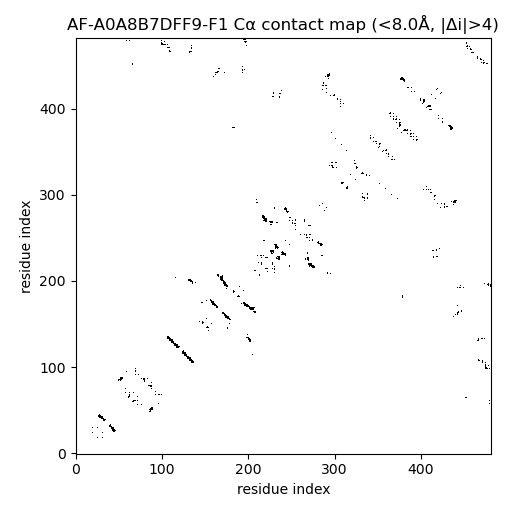 284 TYR A CA 1
ATOM 2225 C C . TYR A 1 284 ? -4.841 -14.602 -11.716 1.00 89.12 284 TYR A C 1
ATOM 2227 O O . TYR A 1 284 ? -5.629 -14.014 -10.976 1.00 89.12 284 TYR A O 1
ATOM 2235 N N . VAL A 1 285 ? -3.525 -14.576 -11.510 1.00 86.94 285 VAL A N 1
ATOM 2236 C CA . VAL A 1 285 ? -2.920 -13.819 -10.405 1.00 86.94 285 VAL A CA 1
ATOM 2237 C C . VAL A 1 285 ? -3.314 -12.339 -10.471 1.00 86.94 285 VAL A C 1
ATOM 2239 O O . VAL A 1 285 ? -3.530 -11.714 -9.436 1.00 86.94 285 VAL A O 1
ATOM 2242 N N . LEU A 1 286 ? -3.455 -11.790 -11.683 1.00 86.38 286 LEU A N 1
ATOM 2243 C CA . LEU A 1 286 ? -3.847 -10.397 -11.926 1.00 86.38 286 LEU A CA 1
ATOM 2244 C C . LEU A 1 286 ? -5.257 -10.058 -11.408 1.00 86.38 286 LEU A C 1
ATOM 2246 O O . LEU A 1 286 ? -5.528 -8.892 -11.138 1.00 86.38 286 LEU A O 1
ATOM 2250 N N . ASP A 1 287 ? -6.139 -11.049 -11.248 1.00 80.44 287 ASP A N 1
ATOM 2251 C CA . ASP A 1 287 ? -7.493 -10.839 -10.713 1.00 80.44 287 ASP A CA 1
ATOM 2252 C C . ASP A 1 287 ? -7.518 -10.753 -9.183 1.00 80.44 287 ASP A C 1
ATOM 2254 O O . ASP A 1 287 ? -8.458 -10.213 -8.606 1.00 80.44 287 ASP A O 1
ATOM 2258 N N . VAL A 1 288 ? -6.482 -11.281 -8.528 1.00 77.38 288 VAL A N 1
ATOM 2259 C CA . VAL A 1 288 ? -6.401 -11.389 -7.065 1.00 77.38 288 VAL A CA 1
ATOM 2260 C C . VAL A 1 288 ? -5.425 -10.371 -6.486 1.00 77.38 288 VAL A C 1
ATOM 2262 O O . VAL A 1 288 ? -5.687 -9.778 -5.440 1.00 77.38 288 VAL A O 1
ATOM 2265 N N . ILE A 1 289 ? -4.296 -10.143 -7.160 1.00 82.94 289 ILE A N 1
ATOM 2266 C CA . ILE A 1 289 ? -3.244 -9.241 -6.695 1.00 82.94 289 ILE A CA 1
ATOM 2267 C C . ILE A 1 289 ? -3.241 -7.970 -7.553 1.00 82.94 289 ILE A C 1
ATOM 2269 O O . ILE A 1 289 ? -2.847 -8.018 -8.721 1.00 82.94 289 ILE A O 1
ATOM 2273 N N . PRO A 1 290 ? -3.624 -6.812 -6.991 1.00 83.94 290 PRO A N 1
ATOM 2274 C CA . PRO A 1 290 ? -3.604 -5.554 -7.720 1.00 83.94 290 PRO A CA 1
ATOM 2275 C C . PRO A 1 290 ? -2.166 -5.046 -7.943 1.00 83.94 290 PRO A C 1
ATOM 2277 O O . PRO A 1 290 ? -1.287 -5.266 -7.102 1.00 83.94 290 PRO A O 1
ATOM 2280 N N . PRO A 1 291 ? -1.899 -4.310 -9.038 1.00 88.44 291 PRO A N 1
ATOM 2281 C CA . PRO A 1 291 ? -0.639 -3.595 -9.218 1.00 88.44 291 PRO A CA 1
ATOM 2282 C C . PRO A 1 291 ? -0.372 -2.597 -8.066 1.00 88.44 291 PRO A C 1
ATOM 2284 O O . PRO A 1 291 ? -1.258 -1.803 -7.739 1.00 88.44 291 PRO A O 1
ATOM 2287 N N . PRO A 1 292 ? 0.836 -2.579 -7.463 1.00 85.94 292 PRO A N 1
ATOM 2288 C CA . PRO A 1 292 ? 1.123 -1.754 -6.285 1.00 85.94 292 PRO A CA 1
ATOM 2289 C C . PRO A 1 292 ? 1.365 -0.285 -6.662 1.00 85.94 292 PRO A C 1
ATOM 2291 O O . PRO A 1 292 ? 2.483 0.129 -6.975 1.00 85.94 292 PRO A O 1
ATOM 2294 N N . GLU A 1 293 ? 0.286 0.498 -6.659 1.00 87.25 293 GLU A N 1
ATOM 2295 C CA . GLU A 1 293 ? 0.214 1.909 -7.065 1.00 87.25 293 GLU A CA 1
ATOM 2296 C C . GLU A 1 293 ? 1.403 2.766 -6.589 1.00 87.25 293 GLU A C 1
ATOM 2298 O O . GLU A 1 293 ? 2.093 3.400 -7.397 1.00 87.25 293 GLU A O 1
ATOM 2303 N N . LEU A 1 294 ? 1.666 2.776 -5.278 1.00 85.00 294 LEU A N 1
ATOM 2304 C CA . LEU A 1 294 ? 2.674 3.634 -4.662 1.00 85.00 294 LEU A CA 1
ATOM 2305 C C . LEU A 1 294 ? 4.073 3.237 -5.131 1.00 85.00 294 LEU A C 1
ATOM 2307 O O . LEU A 1 294 ? 4.851 4.085 -5.578 1.00 85.00 294 LEU A O 1
ATOM 2311 N N . HIS A 1 295 ? 4.386 1.943 -5.073 1.00 86.81 295 HIS A N 1
ATOM 2312 C CA . HIS A 1 295 ? 5.684 1.425 -5.477 1.00 86.81 295 HIS A CA 1
ATOM 2313 C C . HIS A 1 295 ? 5.950 1.578 -6.974 1.00 86.81 295 HIS A C 1
ATOM 2315 O O . HIS A 1 295 ? 7.119 1.768 -7.341 1.00 86.81 295 HIS A O 1
ATOM 2321 N N . LEU A 1 296 ? 4.914 1.488 -7.816 1.00 91.44 296 LEU A N 1
ATOM 2322 C CA . LEU A 1 296 ? 4.982 1.800 -9.242 1.00 91.44 296 LEU A CA 1
ATOM 2323 C C . LEU A 1 296 ? 5.327 3.281 -9.434 1.00 91.44 296 LEU A C 1
ATOM 2325 O O . LEU A 1 296 ? 6.371 3.590 -10.012 1.00 91.44 296 LEU A O 1
ATOM 2329 N N . MET A 1 297 ? 4.527 4.188 -8.862 1.00 92.81 297 MET A N 1
ATOM 2330 C CA . MET A 1 297 ? 4.731 5.636 -8.970 1.00 92.81 297 MET A CA 1
ATOM 2331 C C . MET A 1 297 ? 6.131 6.061 -8.505 1.00 92.81 297 MET A C 1
ATOM 2333 O O . MET A 1 297 ? 6.839 6.764 -9.229 1.00 92.81 297 MET A O 1
ATOM 2337 N N . MET A 1 298 ? 6.550 5.613 -7.317 1.00 91.19 298 MET A N 1
ATOM 2338 C CA . MET A 1 298 ? 7.853 5.954 -6.738 1.00 91.19 298 MET A CA 1
ATOM 2339 C C . MET A 1 298 ? 9.007 5.544 -7.652 1.00 91.19 298 MET A C 1
ATOM 2341 O O . MET A 1 298 ? 9.924 6.338 -7.861 1.00 91.19 298 MET A O 1
ATOM 2345 N N . LYS A 1 299 ? 8.972 4.330 -8.222 1.00 91.38 299 LYS A N 1
ATOM 2346 C CA . LYS A 1 299 ? 10.058 3.850 -9.087 1.00 91.38 299 LYS A CA 1
ATOM 2347 C C . LYS A 1 299 ? 10.151 4.662 -10.369 1.00 91.38 299 LYS A C 1
ATOM 2349 O O . LYS A 1 299 ? 11.242 5.118 -10.687 1.00 91.38 299 LYS A O 1
ATOM 2354 N N . ILE A 1 300 ? 9.040 4.844 -11.080 1.00 94.38 300 ILE A N 1
ATOM 2355 C CA . ILE A 1 300 ? 9.060 5.537 -12.373 1.00 94.38 300 ILE A CA 1
ATOM 2356 C C . ILE A 1 300 ? 9.533 6.982 -12.202 1.00 94.38 300 ILE A C 1
ATOM 2358 O O . ILE A 1 300 ? 10.430 7.423 -12.913 1.00 94.38 300 ILE A O 1
ATOM 2362 N N . ILE A 1 301 ? 9.003 7.698 -11.205 1.00 95.25 301 ILE A N 1
ATOM 2363 C CA . ILE A 1 301 ? 9.412 9.084 -10.945 1.00 95.25 301 ILE A CA 1
ATOM 2364 C C . ILE A 1 301 ? 10.875 9.147 -10.512 1.00 95.25 301 ILE A C 1
ATOM 2366 O O . ILE A 1 301 ? 11.583 10.046 -10.953 1.00 95.25 301 ILE A O 1
ATOM 2370 N N . THR A 1 302 ? 11.349 8.192 -9.706 1.00 94.12 302 THR A N 1
ATOM 2371 C CA . THR A 1 302 ? 12.766 8.113 -9.319 1.00 94.12 302 THR A CA 1
ATOM 2372 C C . THR A 1 302 ? 13.669 7.961 -10.539 1.00 94.12 302 THR A C 1
ATOM 2374 O O . THR A 1 302 ? 14.602 8.739 -10.685 1.00 94.12 302 THR A O 1
ATOM 2377 N N . GLU A 1 303 ? 13.394 7.003 -11.428 1.00 93.94 303 GLU A N 1
ATOM 2378 C CA . GLU A 1 303 ? 14.255 6.755 -12.592 1.00 93.94 303 GLU A CA 1
ATOM 2379 C C . GLU A 1 303 ? 14.268 7.935 -13.562 1.00 93.94 303 GLU A C 1
ATOM 2381 O O . GLU A 1 303 ? 15.337 8.337 -14.007 1.00 93.94 303 GLU A O 1
ATOM 2386 N N . ILE A 1 304 ? 13.109 8.549 -13.826 1.00 95.38 304 ILE A N 1
ATOM 2387 C CA . ILE A 1 304 ? 13.047 9.764 -14.650 1.00 95.38 304 ILE A CA 1
ATOM 2388 C C . ILE A 1 304 ? 13.819 10.906 -13.973 1.00 95.38 304 ILE A C 1
ATOM 2390 O O . ILE A 1 304 ? 14.587 11.612 -14.622 1.00 95.38 304 ILE A O 1
ATOM 2394 N N . SER A 1 305 ? 13.674 11.067 -12.655 1.00 94.12 305 SER A N 1
ATOM 2395 C CA . SER A 1 305 ? 14.353 12.139 -11.916 1.00 94.12 305 SER A CA 1
ATOM 2396 C C . SER A 1 305 ? 15.863 11.934 -11.814 1.00 94.12 305 SER A C 1
ATOM 2398 O O . SER A 1 305 ? 16.611 12.905 -11.784 1.00 94.12 305 SER A O 1
ATOM 2400 N N . ASN A 1 306 ? 16.332 10.686 -11.810 1.00 92.69 306 ASN A N 1
ATOM 2401 C CA . ASN A 1 306 ? 17.759 10.374 -11.837 1.00 92.69 306 ASN A CA 1
ATOM 2402 C C . ASN A 1 306 ? 18.429 10.824 -13.141 1.00 92.69 306 ASN A C 1
ATOM 2404 O O . ASN A 1 306 ? 19.623 11.119 -13.121 1.00 92.69 306 ASN A O 1
ATOM 2408 N N . VAL A 1 307 ? 17.673 10.921 -14.244 1.00 94.50 307 VAL A N 1
ATOM 2409 C CA . VAL A 1 307 ? 18.160 11.536 -15.487 1.00 94.50 307 VAL A CA 1
ATOM 2410 C C . VAL A 1 307 ? 18.426 13.021 -15.258 1.00 94.50 307 VAL A C 1
ATOM 2412 O O . VAL A 1 307 ? 19.526 13.478 -15.537 1.00 94.50 307 VAL A O 1
ATOM 2415 N N . PHE A 1 308 ? 17.481 13.760 -14.664 1.00 93.25 308 PHE A N 1
ATOM 2416 C CA . PHE A 1 308 ? 17.675 15.179 -14.332 1.00 93.25 308 PHE A CA 1
ATOM 2417 C C . PHE A 1 308 ? 18.871 15.415 -13.408 1.00 93.25 308 PHE A C 1
ATOM 2419 O O . PHE A 1 308 ? 19.611 16.374 -13.590 1.00 93.25 308 PHE A O 1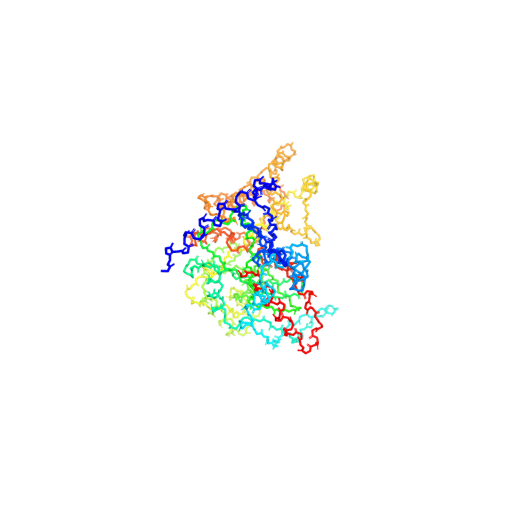
ATOM 2426 N N . CYS A 1 309 ? 19.104 14.519 -12.446 1.00 91.00 309 CYS A N 1
ATOM 2427 C CA . CYS A 1 309 ? 20.231 14.628 -11.521 1.00 91.00 309 CYS A CA 1
ATOM 2428 C C . CYS A 1 309 ? 21.612 14.444 -12.174 1.00 91.00 309 CYS A C 1
ATOM 2430 O O . CYS A 1 309 ? 22.6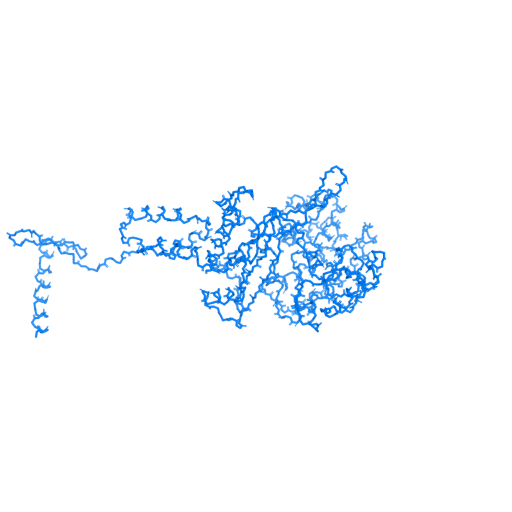21 14.583 -11.481 1.00 91.00 309 CYS A O 1
ATOM 2432 N N . LYS A 1 310 ? 21.685 14.118 -13.473 1.00 89.81 310 LYS A N 1
ATOM 2433 C CA . LYS A 1 310 ? 22.940 14.156 -14.236 1.00 89.81 310 LYS A CA 1
ATOM 2434 C C . LYS A 1 310 ? 23.416 15.576 -14.510 1.00 89.81 310 LYS A C 1
ATOM 2436 O O . LYS A 1 310 ? 24.620 15.764 -14.640 1.00 89.81 310 LYS A O 1
ATOM 2441 N N . GLU A 1 311 ? 22.503 16.542 -14.528 1.00 93.38 311 GLU A N 1
ATOM 2442 C CA . GLU A 1 311 ? 22.822 17.961 -14.618 1.00 93.38 311 GLU A CA 1
ATOM 2443 C C . GLU A 1 311 ? 22.922 18.568 -13.205 1.00 93.38 311 GLU A C 1
ATOM 2445 O O . GLU A 1 311 ? 21.909 18.615 -12.492 1.00 93.38 311 GLU A O 1
ATOM 2450 N N . PRO A 1 312 ? 24.110 19.028 -12.759 1.00 93.81 312 PRO A N 1
ATOM 2451 C CA . PRO A 1 312 ? 24.305 19.549 -11.405 1.00 93.81 312 PRO A CA 1
ATOM 2452 C C . PRO A 1 312 ? 23.351 20.685 -11.022 1.00 93.81 312 PRO A C 1
ATOM 2454 O O . PRO A 1 312 ? 22.849 20.709 -9.894 1.00 93.81 312 PRO A O 1
ATOM 2457 N N . ASP A 1 313 ? 23.051 21.590 -11.952 1.00 95.06 313 ASP A N 1
ATOM 2458 C CA . ASP A 1 313 ? 22.171 22.731 -11.690 1.00 95.06 313 ASP A CA 1
ATOM 2459 C C . ASP A 1 313 ? 20.708 22.314 -11.533 1.00 95.06 313 ASP A C 1
ATOM 2461 O O . ASP A 1 313 ? 19.991 22.840 -10.673 1.00 95.06 313 ASP A O 1
ATOM 2465 N N . VAL A 1 314 ? 20.270 21.301 -12.283 1.00 94.12 314 VAL A N 1
ATOM 2466 C CA . VAL A 1 314 ? 18.936 20.714 -12.122 1.00 94.12 314 VAL A CA 1
ATOM 2467 C C . VAL A 1 314 ? 18.853 19.926 -10.813 1.00 94.12 314 VAL A C 1
ATOM 2469 O O . VAL A 1 314 ? 17.877 20.063 -10.072 1.00 94.12 314 VAL A O 1
ATOM 2472 N N . ALA A 1 315 ? 19.893 19.169 -10.451 1.00 92.81 315 ALA A N 1
ATOM 2473 C CA . ALA A 1 315 ? 19.970 18.496 -9.153 1.00 92.81 315 ALA A CA 1
ATOM 2474 C C . ALA A 1 315 ? 19.893 19.500 -7.985 1.00 92.81 315 ALA A C 1
ATOM 2476 O O . ALA A 1 315 ? 19.151 19.299 -7.013 1.00 92.81 315 ALA A O 1
ATOM 2477 N N . LEU A 1 316 ? 20.619 20.618 -8.093 1.00 94.50 316 LEU A N 1
ATOM 2478 C CA . LEU A 1 316 ? 20.591 21.699 -7.112 1.00 94.50 316 LEU A CA 1
ATOM 2479 C C . LEU A 1 316 ? 19.213 22.366 -7.050 1.00 94.50 316 LEU A C 1
ATOM 2481 O O . LEU A 1 316 ? 18.734 22.668 -5.954 1.00 94.50 316 LEU A O 1
ATOM 2485 N N . TRP A 1 317 ? 18.554 22.560 -8.194 1.00 96.19 317 TRP A N 1
ATOM 2486 C CA . TRP A 1 317 ? 17.188 23.073 -8.261 1.00 96.19 317 TRP A CA 1
ATOM 2487 C C . TRP A 1 317 ? 16.213 22.166 -7.503 1.00 96.19 317 TRP A C 1
ATOM 2489 O O . TRP A 1 317 ? 15.453 22.654 -6.661 1.00 96.19 317 TRP A O 1
ATOM 2499 N N . LEU A 1 318 ? 16.280 20.846 -7.719 1.00 94.00 318 LEU A N 1
ATOM 2500 C CA . LEU A 1 318 ? 15.426 19.866 -7.034 1.00 94.00 318 LEU A CA 1
ATOM 2501 C C . LEU A 1 318 ? 15.654 19.915 -5.513 1.00 94.00 318 LEU A C 1
ATOM 2503 O O . LEU A 1 318 ? 14.697 19.978 -4.733 1.00 94.00 318 LEU A O 1
ATOM 2507 N N . LYS A 1 319 ? 16.920 19.998 -5.081 1.00 92.62 319 LYS A N 1
ATOM 2508 C CA . LYS A 1 319 ? 17.287 20.140 -3.664 1.00 92.62 319 LYS A CA 1
ATOM 2509 C C . LYS A 1 319 ? 16.779 21.450 -3.052 1.00 92.62 319 LYS A C 1
ATOM 2511 O O . LYS A 1 319 ? 16.225 21.423 -1.953 1.00 92.62 319 LYS A O 1
ATOM 2516 N N . LYS A 1 320 ? 16.912 22.586 -3.752 1.00 94.62 320 LYS A N 1
ATOM 2517 C CA . LYS A 1 320 ? 16.403 23.904 -3.309 1.00 94.62 320 LYS A CA 1
ATOM 2518 C C . LYS A 1 320 ? 14.886 23.902 -3.125 1.00 94.62 320 LYS A C 1
ATOM 2520 O O . LYS A 1 320 ? 14.379 24.528 -2.201 1.00 94.62 320 LYS A O 1
ATOM 2525 N N . HIS A 1 321 ? 14.171 23.126 -3.935 1.00 94.31 321 HIS A N 1
ATOM 2526 C CA . HIS A 1 321 ? 12.731 22.923 -3.788 1.00 94.31 321 HIS A CA 1
ATOM 2527 C C . HIS A 1 321 ? 12.375 21.836 -2.761 1.00 94.31 321 HIS A C 1
ATOM 2529 O O . HIS A 1 321 ? 11.217 21.428 -2.654 1.00 94.31 321 HIS A O 1
ATOM 2535 N N . GLY A 1 322 ? 13.343 21.379 -1.959 1.00 91.50 322 GLY A N 1
ATOM 2536 C CA . GLY A 1 322 ? 13.168 20.448 -0.848 1.00 91.50 322 GLY A CA 1
ATOM 2537 C C . GLY A 1 322 ? 12.762 19.044 -1.285 1.00 91.50 322 GLY A C 1
ATOM 2538 O O . GLY A 1 322 ? 11.891 18.456 -0.639 1.00 91.50 322 GLY A O 1
ATOM 2539 N N . ILE A 1 323 ? 13.304 18.564 -2.405 1.00 92.25 323 ILE A N 1
ATOM 2540 C CA . ILE A 1 323 ? 13.203 17.169 -2.842 1.00 92.25 323 ILE A CA 1
ATOM 2541 C C . ILE A 1 323 ? 14.429 16.424 -2.315 1.00 92.25 323 ILE A C 1
ATOM 2543 O O . ILE A 1 323 ? 15.563 16.864 -2.513 1.00 92.25 323 ILE A O 1
ATOM 2547 N N . ILE A 1 324 ? 14.193 15.316 -1.616 1.00 86.75 324 ILE A N 1
ATOM 2548 C CA . ILE A 1 324 ? 15.228 14.539 -0.930 1.00 86.75 324 ILE A CA 1
ATOM 2549 C C . ILE A 1 324 ? 15.184 13.086 -1.419 1.00 86.75 324 ILE A C 1
ATOM 2551 O O . ILE A 1 324 ? 14.127 12.458 -1.435 1.00 86.75 324 ILE A O 1
ATOM 2555 N N . TRP A 1 325 ? 16.352 12.560 -1.791 1.00 87.31 325 TRP A N 1
ATOM 2556 C CA . TRP A 1 325 ? 16.584 11.150 -2.112 1.00 87.31 325 TRP A CA 1
ATOM 2557 C C . TRP A 1 325 ? 16.928 10.388 -0.827 1.00 87.31 325 TRP A C 1
ATOM 2559 O O . TRP A 1 325 ? 17.732 10.866 -0.024 1.00 87.31 325 TRP A O 1
ATOM 2569 N N . HIS A 1 326 ? 16.332 9.212 -0.614 1.00 74.94 326 HIS A N 1
ATOM 2570 C CA . HIS A 1 326 ? 16.540 8.412 0.597 1.00 74.94 326 HIS A CA 1
ATOM 2571 C C . HIS A 1 326 ? 17.391 7.164 0.314 1.00 74.94 326 HIS A C 1
ATOM 2573 O O . HIS A 1 326 ? 17.077 6.377 -0.573 1.00 74.94 326 HIS A O 1
ATOM 2579 N N . GLY A 1 327 ? 18.443 6.939 1.114 1.00 60.03 327 GLY A N 1
ATOM 2580 C CA . GLY A 1 327 ? 19.315 5.752 1.059 1.00 60.03 327 GLY A CA 1
ATOM 2581 C C . GLY A 1 327 ? 20.809 6.088 0.945 1.00 60.03 327 GLY A C 1
ATOM 2582 O O . GLY A 1 327 ? 21.169 7.216 0.612 1.00 60.03 327 GLY A O 1
ATOM 2583 N N . TYR A 1 328 ? 21.683 5.110 1.220 1.00 30.59 328 TYR A N 1
ATOM 2584 C CA . TYR A 1 328 ? 23.133 5.240 0.993 1.00 30.59 328 TYR A CA 1
ATOM 2585 C C . TYR A 1 328 ? 23.394 5.564 -0.493 1.00 30.59 328 TYR A C 1
ATOM 2587 O O . TYR A 1 328 ? 22.838 4.898 -1.363 1.00 30.59 328 TYR A O 1
ATOM 2595 N N . ASN A 1 329 ? 24.223 6.577 -0.775 1.00 32.59 329 ASN A N 1
ATOM 2596 C CA . ASN A 1 329 ? 24.585 7.053 -2.123 1.00 32.59 329 ASN A CA 1
ATOM 2597 C C . ASN A 1 329 ? 23.428 7.590 -2.999 1.00 32.59 329 ASN A C 1
ATOM 2599 O O . ASN A 1 329 ? 23.461 7.427 -4.215 1.00 32.59 329 ASN A O 1
ATOM 2603 N N . GLY A 1 330 ? 22.418 8.248 -2.416 1.00 49.22 330 GLY A N 1
ATOM 2604 C CA . GLY A 1 330 ? 21.347 8.883 -3.204 1.00 49.22 330 GLY A CA 1
ATOM 2605 C C . GLY A 1 330 ? 20.303 7.886 -3.716 1.00 49.22 330 GLY A C 1
ATOM 2606 O O . GLY A 1 330 ? 19.998 7.851 -4.905 1.00 49.22 330 GLY A O 1
ATOM 2607 N N . GLY A 1 331 ? 19.776 7.050 -2.814 1.00 68.00 331 GLY A N 1
ATOM 2608 C CA . GLY A 1 331 ? 18.723 6.078 -3.132 1.00 68.00 331 GLY A CA 1
ATOM 2609 C C . GLY A 1 331 ? 17.392 6.714 -3.571 1.00 68.00 331 GLY A C 1
ATOM 2610 O O . GLY A 1 331 ? 17.283 7.922 -3.708 1.00 68.00 331 GLY A O 1
ATOM 2611 N N . GLY A 1 332 ? 16.366 5.902 -3.838 1.00 83.00 332 GLY A N 1
ATOM 2612 C CA . GLY A 1 332 ? 15.131 6.369 -4.484 1.00 83.00 332 GLY A CA 1
ATOM 2613 C C . GLY A 1 332 ? 14.301 7.405 -3.709 1.00 83.00 332 GLY A C 1
ATOM 2614 O O . GLY A 1 332 ? 14.528 7.684 -2.531 1.00 83.00 332 GLY A O 1
ATOM 2615 N N . LEU A 1 333 ? 13.302 7.969 -4.390 1.00 88.25 333 LEU A N 1
ATOM 2616 C CA . LEU A 1 333 ? 12.346 8.908 -3.799 1.00 88.25 333 LEU A CA 1
ATOM 2617 C C . LEU A 1 333 ? 11.283 8.163 -2.989 1.00 88.25 333 LEU A C 1
ATOM 2619 O O . LEU A 1 333 ? 10.795 7.116 -3.418 1.00 88.25 333 LEU A O 1
ATOM 2623 N N . ASP A 1 334 ? 10.869 8.740 -1.860 1.00 87.31 334 ASP A N 1
ATOM 2624 C CA . ASP A 1 334 ? 9.666 8.302 -1.149 1.00 87.31 334 ASP A CA 1
ATOM 2625 C C . ASP A 1 334 ? 8.382 8.820 -1.835 1.00 87.31 334 ASP A C 1
ATOM 2627 O O . ASP A 1 334 ? 8.414 9.665 -2.740 1.00 87.31 334 ASP A O 1
ATOM 2631 N N . GLY A 1 335 ? 7.217 8.339 -1.391 1.00 86.44 335 GLY A N 1
ATOM 2632 C CA . GLY A 1 335 ? 5.929 8.742 -1.963 1.00 86.44 335 GLY A CA 1
ATOM 2633 C C . GLY A 1 335 ? 5.631 10.243 -1.842 1.00 86.44 335 GLY A C 1
ATOM 2634 O O . GLY A 1 335 ? 4.939 10.812 -2.693 1.00 86.44 335 GLY A O 1
ATOM 2635 N N . ARG A 1 336 ? 6.164 10.918 -0.813 1.00 88.12 336 ARG A N 1
ATOM 2636 C CA . ARG A 1 336 ? 5.960 12.358 -0.599 1.00 88.12 336 ARG A CA 1
ATOM 2637 C C . ARG A 1 336 ? 6.773 13.177 -1.596 1.00 88.12 336 ARG A C 1
ATOM 2639 O O . ARG A 1 336 ? 6.216 14.073 -2.230 1.00 88.12 336 ARG A O 1
ATOM 2646 N N . ASN A 1 337 ? 8.057 12.871 -1.746 1.00 91.75 337 ASN A N 1
ATOM 2647 C CA . ASN A 1 337 ? 8.967 13.546 -2.664 1.00 91.75 337 ASN A CA 1
ATOM 2648 C C . ASN A 1 337 ? 8.585 13.273 -4.124 1.00 91.75 337 ASN A C 1
ATOM 2650 O O . ASN A 1 337 ? 8.536 14.211 -4.919 1.00 91.75 337 ASN A O 1
ATOM 2654 N N . ALA A 1 338 ? 8.194 12.039 -4.456 1.00 92.56 338 ALA A N 1
ATOM 2655 C CA . ALA A 1 338 ? 7.694 11.691 -5.786 1.00 92.56 338 ALA A CA 1
ATOM 2656 C C . ALA A 1 338 ? 6.456 12.531 -6.173 1.00 92.56 338 ALA A C 1
ATOM 2658 O O . ALA A 1 338 ? 6.398 13.119 -7.254 1.00 92.56 338 ALA A O 1
ATOM 2659 N N . ASN A 1 339 ? 5.495 12.689 -5.255 1.00 91.81 339 ASN A N 1
ATOM 2660 C CA . ASN A 1 339 ? 4.349 13.578 -5.469 1.00 91.81 339 ASN A CA 1
ATOM 2661 C C . ASN A 1 339 ? 4.730 15.063 -5.504 1.00 91.81 339 ASN A C 1
ATOM 2663 O O . ASN A 1 339 ? 4.099 15.844 -6.217 1.00 91.81 339 ASN A O 1
ATOM 2667 N N . LYS A 1 340 ? 5.744 15.477 -4.738 1.00 94.81 340 LYS A N 1
ATOM 2668 C CA . LYS A 1 340 ? 6.230 16.861 -4.734 1.00 94.81 340 LYS A CA 1
ATOM 2669 C C . LYS A 1 340 ? 6.791 17.255 -6.099 1.00 94.81 340 LYS A C 1
ATOM 2671 O O . LYS A 1 340 ? 6.434 18.319 -6.594 1.00 94.81 340 LYS A O 1
ATOM 2676 N N . ILE A 1 341 ? 7.576 16.378 -6.729 1.00 94.94 341 ILE A N 1
ATOM 2677 C CA . ILE A 1 341 ? 8.082 16.576 -8.096 1.00 94.94 341 ILE A CA 1
ATOM 2678 C C . ILE A 1 341 ? 6.929 16.801 -9.074 1.00 94.94 341 ILE A C 1
ATOM 2680 O O . ILE A 1 341 ? 6.931 17.783 -9.808 1.00 94.94 341 ILE A O 1
ATOM 2684 N N . ARG A 1 342 ? 5.897 15.949 -9.034 1.00 95.06 342 ARG A N 1
ATOM 2685 C CA . ARG A 1 342 ? 4.717 16.094 -9.904 1.00 95.06 342 ARG A CA 1
ATOM 2686 C C . ARG A 1 342 ? 4.009 17.437 -9.725 1.00 95.06 342 ARG A C 1
ATOM 2688 O O . ARG A 1 342 ? 3.572 18.027 -10.705 1.00 95.06 342 ARG A O 1
ATOM 2695 N N . LYS A 1 343 ? 3.904 17.931 -8.487 1.00 94.50 343 LYS A N 1
ATOM 2696 C CA . LYS A 1 343 ? 3.297 19.241 -8.189 1.00 94.50 343 LYS A CA 1
ATOM 2697 C C . LYS A 1 343 ? 4.147 20.412 -8.678 1.00 94.50 343 LYS A C 1
ATOM 2699 O O . LYS A 1 343 ? 3.597 21.440 -9.046 1.00 94.50 343 LYS A O 1
ATOM 2704 N N . LEU A 1 344 ? 5.468 20.255 -8.675 1.00 96.06 344 LEU A N 1
ATOM 2705 C CA . LEU A 1 344 ? 6.424 21.257 -9.147 1.00 96.06 344 LEU A CA 1
ATOM 2706 C C . LEU A 1 344 ? 6.698 21.166 -10.653 1.00 96.06 344 LEU A C 1
ATOM 2708 O O . LEU A 1 344 ? 7.508 21.934 -11.162 1.00 96.06 344 LEU A O 1
ATOM 2712 N N . LEU A 1 345 ? 6.033 20.253 -11.365 1.00 95.88 345 LEU A N 1
ATOM 2713 C CA . LEU A 1 345 ? 6.293 19.972 -12.771 1.00 95.88 345 LEU A CA 1
ATOM 2714 C C . LEU A 1 345 ? 6.186 21.202 -13.691 1.00 95.88 345 LEU A C 1
ATOM 2716 O O . LEU A 1 345 ? 7.078 21.348 -14.521 1.00 95.88 345 LEU A O 1
ATOM 2720 N N . PRO A 1 346 ? 5.211 22.123 -13.529 1.00 96.25 346 PRO A N 1
ATOM 2721 C CA . PRO A 1 346 ? 5.174 23.349 -14.332 1.00 96.25 346 PRO A CA 1
ATOM 2722 C C . PRO A 1 346 ? 6.402 24.247 -14.113 1.00 96.25 346 PRO A C 1
ATOM 2724 O O . PRO A 1 346 ? 6.945 24.820 -15.055 1.00 96.25 346 PRO A O 1
ATOM 2727 N N . ASN A 1 347 ? 6.881 24.343 -12.869 1.00 97.00 347 ASN A N 1
ATOM 2728 C CA . ASN A 1 347 ? 8.054 25.150 -12.533 1.00 97.00 347 ASN A CA 1
ATOM 2729 C C . ASN A 1 347 ? 9.344 24.489 -13.034 1.00 97.00 347 ASN A C 1
ATOM 2731 O O . ASN A 1 347 ? 10.240 25.184 -13.506 1.00 97.00 347 ASN A O 1
ATOM 2735 N N . LEU A 1 348 ? 9.427 23.158 -12.932 1.00 96.12 348 LEU A N 1
ATOM 2736 C CA . LEU A 1 348 ? 10.544 22.379 -13.460 1.00 96.12 348 LEU A CA 1
ATOM 2737 C C . LEU A 1 348 ? 10.612 22.503 -14.982 1.00 96.12 348 LEU A C 1
ATOM 2739 O O . LEU A 1 348 ? 11.684 22.745 -15.516 1.00 96.12 348 LEU A O 1
ATOM 2743 N N . GLU A 1 349 ? 9.478 22.386 -15.673 1.00 97.12 349 GLU A N 1
ATOM 2744 C CA . GLU A 1 349 ? 9.407 22.566 -17.122 1.00 97.12 349 GLU A CA 1
ATOM 2745 C C . GLU A 1 349 ? 9.950 23.927 -17.543 1.00 97.12 349 GLU A C 1
ATOM 2747 O O . GLU A 1 349 ? 10.828 23.981 -18.399 1.00 97.12 349 GLU A O 1
ATOM 2752 N N . LYS A 1 350 ? 9.464 25.007 -16.923 1.00 96.94 350 LYS A N 1
ATOM 2753 C CA . LYS A 1 350 ? 9.937 26.358 -17.230 1.00 96.94 350 LYS A CA 1
ATOM 2754 C C . LYS A 1 350 ? 11.448 26.474 -17.025 1.00 96.94 350 LYS A C 1
ATOM 2756 O O . LYS A 1 350 ? 12.157 26.926 -17.913 1.00 96.94 350 LYS A O 1
ATOM 2761 N N . PHE A 1 351 ? 11.948 25.999 -15.884 1.00 96.88 351 PHE A N 1
ATOM 2762 C CA . PHE A 1 351 ? 13.379 26.018 -15.585 1.00 96.88 351 PHE A CA 1
ATOM 2763 C C . PHE A 1 351 ? 14.212 25.247 -16.623 1.00 96.88 351 PHE A C 1
ATOM 2765 O O . PHE A 1 351 ? 15.269 25.722 -17.034 1.00 96.88 351 PHE A O 1
ATOM 2772 N N . ILE A 1 352 ? 13.729 24.085 -17.070 1.00 96.69 352 ILE A N 1
ATOM 2773 C CA . ILE A 1 352 ? 14.389 23.263 -18.089 1.00 96.69 352 ILE A CA 1
ATOM 2774 C C . ILE A 1 352 ? 14.337 23.924 -19.469 1.00 96.69 352 ILE A C 1
ATOM 2776 O O . ILE A 1 352 ? 15.345 23.922 -20.164 1.00 96.69 352 ILE A O 1
ATOM 2780 N N . LEU A 1 353 ? 13.211 24.513 -19.870 1.00 95.56 353 LEU A N 1
ATOM 2781 C CA . LEU A 1 353 ? 13.105 25.218 -21.151 1.00 95.56 353 LEU A CA 1
ATOM 2782 C C . LEU A 1 353 ? 14.039 26.431 -21.218 1.00 95.56 353 LEU A C 1
ATOM 2784 O O . LEU A 1 353 ? 14.684 26.635 -22.243 1.00 95.56 353 LEU A O 1
ATOM 2788 N N . ASP A 1 354 ? 14.144 27.181 -20.120 1.00 95.25 354 ASP A N 1
ATOM 2789 C CA . ASP A 1 354 ? 14.946 28.404 -20.057 1.00 95.25 354 ASP A CA 1
ATOM 2790 C C . ASP A 1 354 ? 16.464 28.120 -20.036 1.00 95.25 354 ASP A C 1
ATOM 2792 O O . ASP A 1 354 ? 17.242 28.956 -20.488 1.00 95.25 354 ASP A O 1
ATOM 2796 N N . ASN A 1 355 ? 16.903 26.964 -19.511 1.00 95.00 355 ASN A N 1
ATOM 2797 C CA . ASN A 1 355 ? 18.326 26.716 -19.210 1.00 95.00 355 ASN A CA 1
ATOM 2798 C C . ASN A 1 355 ? 18.900 25.409 -19.795 1.00 95.00 355 ASN A C 1
ATOM 2800 O O . ASN A 1 355 ? 20.097 25.330 -20.053 1.00 95.00 355 ASN A O 1
ATOM 2804 N N . PHE A 1 356 ? 18.077 24.376 -20.002 1.00 95.19 356 PHE A N 1
ATOM 2805 C CA . PHE A 1 356 ? 18.514 23.002 -20.292 1.00 95.19 356 PHE A CA 1
ATOM 2806 C C . PHE A 1 356 ? 17.593 22.302 -21.304 1.00 95.19 356 PHE A C 1
ATOM 2808 O O . PHE A 1 356 ? 17.101 21.200 -21.056 1.00 95.19 356 PHE A O 1
ATOM 2815 N N . SER A 1 357 ? 17.339 22.930 -22.456 1.00 93.12 357 SER A N 1
ATOM 2816 C CA . SER A 1 357 ? 16.333 22.481 -23.438 1.00 93.12 357 SER A CA 1
ATOM 2817 C C . SER A 1 357 ? 16.481 21.018 -23.893 1.00 93.12 357 SER A C 1
ATOM 2819 O O . SER A 1 357 ? 15.479 20.366 -24.191 1.00 93.12 357 SER A O 1
ATOM 2821 N N . SER A 1 358 ? 17.692 20.449 -23.858 1.00 93.94 358 SER A N 1
ATOM 2822 C CA . SER A 1 358 ? 17.953 19.027 -24.133 1.00 93.94 358 SER A CA 1
ATOM 2823 C C . SER A 1 358 ? 17.248 18.066 -23.163 1.00 93.94 358 SER A C 1
ATOM 2825 O O . SER A 1 358 ? 16.987 16.918 -23.519 1.00 93.94 358 SER A O 1
ATOM 2827 N N . TYR A 1 359 ? 16.879 18.504 -21.959 1.00 96.06 359 TYR A N 1
ATOM 2828 C CA . TYR A 1 359 ? 16.117 17.705 -20.993 1.00 96.06 359 TYR A CA 1
ATOM 2829 C C . TYR A 1 359 ? 14.597 17.790 -21.197 1.00 96.06 359 TYR A C 1
ATOM 2831 O O . TYR A 1 359 ? 13.848 17.074 -20.526 1.00 96.06 359 TYR A O 1
ATOM 2839 N N . TYR A 1 360 ? 14.109 18.617 -22.126 1.00 96.56 360 TYR A N 1
ATOM 2840 C CA . TYR A 1 360 ? 12.675 18.778 -22.367 1.00 96.56 360 TYR A CA 1
ATOM 2841 C C . TYR A 1 360 ? 11.944 17.468 -22.740 1.00 96.56 360 TYR A C 1
ATOM 2843 O O . TYR A 1 360 ? 10.882 17.214 -22.166 1.00 96.56 360 TYR A O 1
ATOM 2851 N N . PRO A 1 361 ? 12.498 16.560 -23.576 1.00 97.19 361 PRO A N 1
ATOM 2852 C CA . PRO A 1 361 ? 11.877 15.253 -23.825 1.00 97.19 361 PRO A CA 1
ATOM 2853 C C . PRO A 1 361 ? 11.647 14.424 -22.549 1.00 97.19 361 PRO A C 1
ATOM 2855 O O . PRO A 1 361 ? 10.630 13.735 -22.422 1.00 97.19 361 PRO A O 1
ATOM 2858 N N . VAL A 1 362 ? 12.543 14.554 -21.564 1.00 97.38 362 VAL A N 1
ATOM 2859 C CA . VAL A 1 362 ? 12.452 13.875 -20.263 1.00 97.38 362 VAL A CA 1
ATOM 2860 C C . VAL A 1 362 ? 11.360 14.510 -19.389 1.00 97.38 362 VAL A C 1
ATOM 2862 O O . VAL A 1 362 ? 10.631 13.804 -18.686 1.00 97.38 362 VAL A O 1
ATOM 2865 N N . VAL A 1 363 ? 11.176 15.834 -19.467 1.00 97.69 363 VAL A N 1
ATOM 2866 C CA . VAL A 1 363 ? 10.037 16.536 -18.841 1.00 97.69 363 VAL A CA 1
ATOM 2867 C C . VAL A 1 363 ? 8.715 16.068 -19.452 1.00 97.69 363 VAL A C 1
ATOM 2869 O O . VAL A 1 363 ? 7.767 15.767 -18.725 1.00 97.69 363 VAL A O 1
ATOM 2872 N N . GLU A 1 364 ? 8.656 15.933 -20.776 1.00 97.81 364 GLU A N 1
ATOM 2873 C CA . GLU A 1 364 ? 7.483 15.432 -21.496 1.00 97.81 364 GLU A CA 1
ATOM 2874 C C . GLU A 1 364 ? 7.136 13.980 -21.134 1.00 97.81 364 GLU A C 1
ATOM 2876 O O . GLU A 1 364 ? 5.949 13.628 -21.051 1.00 97.81 364 GLU A O 1
ATOM 2881 N N . LEU A 1 365 ? 8.148 13.147 -20.865 1.00 98.19 365 LEU A N 1
ATOM 2882 C CA . LEU A 1 365 ? 7.964 11.816 -20.291 1.00 98.19 365 LEU A CA 1
ATOM 2883 C C . LEU A 1 365 ? 7.361 11.902 -18.881 1.00 98.19 365 LEU A C 1
ATOM 2885 O O . LEU A 1 365 ? 6.339 11.262 -18.618 1.00 98.19 365 LEU A O 1
ATOM 2889 N N . LEU A 1 366 ? 7.928 12.727 -17.993 1.00 97.81 366 LEU A N 1
ATOM 2890 C CA . LEU A 1 366 ? 7.423 12.902 -16.626 1.00 97.81 366 LEU A CA 1
ATOM 2891 C C . LEU A 1 366 ? 5.970 13.402 -16.600 1.00 97.81 366 LEU A C 1
ATOM 2893 O O . LEU A 1 366 ? 5.161 12.909 -15.812 1.00 97.81 366 LEU A O 1
ATOM 2897 N N . LYS A 1 367 ? 5.611 14.334 -17.489 1.00 98.00 367 LYS A N 1
ATOM 2898 C CA . LYS A 1 367 ? 4.230 14.805 -17.671 1.00 98.00 367 LYS A CA 1
ATOM 2899 C C . LYS A 1 367 ? 3.289 13.698 -18.102 1.00 98.00 367 LYS A C 1
ATOM 2901 O O . LYS A 1 367 ? 2.219 13.559 -17.511 1.00 98.00 367 LYS A O 1
ATOM 2906 N N . SER A 1 368 ? 3.684 12.898 -19.094 1.00 98.00 368 SER A N 1
ATOM 2907 C CA . SER A 1 368 ? 2.848 11.790 -19.562 1.00 98.00 368 SER A CA 1
ATOM 2908 C C . SER A 1 368 ? 2.579 10.778 -18.448 1.00 98.00 368 SER A C 1
ATOM 2910 O O . SER A 1 368 ? 1.435 10.380 -18.250 1.00 98.00 368 SER A O 1
ATOM 2912 N N . PHE A 1 369 ? 3.585 10.465 -17.624 1.00 97.75 369 PHE A N 1
ATOM 2913 C CA . PHE A 1 369 ? 3.379 9.610 -16.459 1.00 97.75 369 PHE A CA 1
ATOM 2914 C C . PHE A 1 369 ? 2.532 10.290 -15.374 1.00 97.75 369 PHE A C 1
ATOM 2916 O O . PHE A 1 369 ? 1.662 9.662 -14.778 1.00 97.75 369 PHE A O 1
ATOM 2923 N N . SER A 1 370 ? 2.725 11.590 -15.131 1.00 96.88 370 SER A N 1
ATOM 2924 C CA . SER A 1 370 ? 1.885 12.340 -14.190 1.00 96.88 370 SER A CA 1
ATOM 2925 C C . SER A 1 370 ? 0.407 12.327 -14.602 1.00 96.88 370 SER A C 1
ATOM 2927 O O . SER A 1 370 ? -0.457 12.260 -13.723 1.00 96.88 370 SER A O 1
ATOM 2929 N N . SER A 1 371 ? 0.132 12.329 -15.913 1.00 96.75 371 SER A N 1
ATOM 2930 C CA . SER A 1 371 ? -1.206 12.129 -16.478 1.00 96.75 371 SER A CA 1
ATOM 2931 C C . SER A 1 371 ? -1.757 10.742 -16.143 1.00 96.75 371 SER A C 1
ATOM 2933 O O . SER A 1 371 ? -2.838 10.659 -15.571 1.00 96.75 371 SER A O 1
ATOM 2935 N N . VAL A 1 372 ? -0.987 9.666 -16.366 1.00 97.06 372 VAL A N 1
ATOM 2936 C CA . VAL A 1 372 ? -1.378 8.294 -15.966 1.00 97.06 372 VAL A CA 1
ATOM 2937 C C . VAL A 1 372 ? -1.786 8.240 -14.493 1.00 97.06 372 VAL A C 1
ATOM 2939 O O . VAL A 1 372 ? -2.862 7.746 -14.160 1.00 97.06 372 VAL A O 1
ATOM 2942 N N . VAL A 1 373 ? -0.971 8.816 -13.607 1.00 94.94 373 VAL A N 1
ATOM 2943 C CA . VAL A 1 373 ? -1.266 8.833 -12.168 1.00 94.94 373 VAL A CA 1
ATOM 2944 C C . VAL A 1 373 ? -2.565 9.602 -11.872 1.00 94.94 373 VAL A C 1
ATOM 2946 O O . VAL A 1 373 ? -3.376 9.156 -11.066 1.00 94.94 373 VAL A O 1
ATOM 2949 N N . ASN A 1 374 ? -2.820 10.725 -12.546 1.00 94.25 374 ASN A N 1
ATOM 2950 C CA . ASN A 1 374 ? -4.082 11.455 -12.380 1.00 94.25 374 ASN A CA 1
ATOM 2951 C C . ASN A 1 374 ? -5.299 10.681 -12.908 1.00 94.25 374 ASN A C 1
ATOM 2953 O O . ASN A 1 374 ? -6.378 10.819 -12.345 1.00 94.25 374 ASN A O 1
ATOM 2957 N N . MET A 1 375 ? -5.135 9.880 -13.963 1.00 94.88 375 MET A N 1
ATOM 2958 C CA . MET A 1 375 ? -6.239 9.163 -14.603 1.00 94.88 375 MET A CA 1
ATOM 2959 C C . MET A 1 375 ? -6.661 7.894 -13.855 1.00 94.88 375 MET A C 1
ATOM 2961 O O . MET A 1 375 ? -7.844 7.557 -13.874 1.00 94.88 375 MET A O 1
ATOM 2965 N N . CYS A 1 376 ? -5.726 7.170 -13.223 1.00 92.88 376 CYS A N 1
ATOM 2966 C CA . CYS A 1 376 ? -6.047 5.850 -12.663 1.00 92.88 376 CYS A CA 1
ATOM 2967 C C . CYS A 1 376 ? -5.403 5.487 -11.317 1.00 92.88 376 CYS A C 1
ATOM 2969 O O . CYS A 1 376 ? -5.716 4.419 -10.793 1.00 92.88 376 CYS A O 1
ATOM 2971 N N . PHE A 1 377 ? -4.541 6.326 -10.727 1.00 89.62 377 PHE A N 1
ATOM 2972 C CA . PHE A 1 377 ? -3.918 6.009 -9.428 1.00 89.62 377 PHE A CA 1
ATOM 2973 C C . PHE A 1 377 ? -4.724 6.564 -8.243 1.00 89.62 377 PHE A C 1
ATOM 2975 O O . PHE A 1 377 ? -4.580 6.093 -7.123 1.00 89.62 377 PHE A O 1
ATOM 2982 N N . GLY A 1 378 ? -5.609 7.537 -8.479 1.00 85.00 378 GLY A N 1
ATOM 2983 C CA . GLY A 1 378 ? -6.482 8.097 -7.447 1.00 85.00 378 GLY A CA 1
ATOM 2984 C C . GLY A 1 378 ? -7.653 7.189 -7.048 1.00 85.00 378 GLY A C 1
ATOM 2985 O O . GLY A 1 378 ? -7.693 6.000 -7.349 1.00 85.00 378 GLY A O 1
ATOM 2986 N N . MET A 1 379 ? -8.654 7.776 -6.385 1.00 81.19 379 MET A N 1
ATOM 2987 C CA . MET A 1 379 ? -9.904 7.086 -6.018 1.00 81.19 379 MET A CA 1
ATOM 2988 C C . MET A 1 379 ? -10.939 7.056 -7.149 1.00 81.19 379 MET A C 1
ATOM 2990 O O . MET A 1 379 ? -12.009 6.476 -6.980 1.00 81.19 379 MET A O 1
ATOM 2994 N N . LYS A 1 380 ? -10.633 7.674 -8.294 1.00 85.62 380 LYS A N 1
ATOM 2995 C CA . LYS A 1 380 ? -11.490 7.719 -9.481 1.00 85.62 380 LYS A CA 1
ATOM 2996 C C . LYS A 1 380 ? -10.730 7.195 -10.686 1.00 85.62 380 LYS A C 1
ATOM 2998 O O . LYS A 1 380 ? -9.549 7.494 -10.850 1.00 85.62 380 LYS A O 1
ATOM 3003 N N . LEU A 1 381 ? -11.429 6.409 -11.497 1.00 89.75 381 LEU A N 1
ATOM 3004 C CA . LEU A 1 381 ? -10.958 5.979 -12.803 1.00 89.75 381 LEU A CA 1
ATOM 3005 C C . LEU A 1 381 ? -11.556 6.934 -13.833 1.00 89.75 381 LEU A C 1
ATOM 3007 O O . LEU A 1 381 ? -12.775 7.022 -13.949 1.00 89.75 381 LEU A O 1
ATOM 3011 N N . HIS A 1 382 ? -10.704 7.691 -14.512 1.00 92.69 382 HIS A N 1
ATOM 3012 C CA . HIS A 1 382 ? -11.122 8.667 -15.512 1.00 92.69 382 HIS A CA 1
ATOM 3013 C C . HIS A 1 382 ? -11.127 8.051 -16.907 1.00 92.69 382 HIS A C 1
ATOM 3015 O O . HIS A 1 382 ? -10.214 7.298 -17.246 1.00 92.69 382 HIS A O 1
ATOM 3021 N N . ASP A 1 383 ? -12.106 8.417 -17.733 1.00 93.00 383 ASP A N 1
ATOM 3022 C CA . ASP A 1 383 ? -12.129 8.032 -19.145 1.00 93.00 383 ASP A CA 1
ATOM 3023 C C . ASP A 1 383 ? -10.841 8.474 -19.863 1.00 93.00 383 ASP A C 1
ATOM 3025 O O . ASP A 1 383 ? -10.218 9.476 -19.509 1.00 93.00 383 ASP A O 1
ATOM 3029 N N . GLY A 1 384 ? -10.403 7.695 -20.856 1.00 94.19 384 GLY A N 1
ATOM 3030 C CA . GLY A 1 384 ? -9.142 7.942 -21.567 1.00 94.19 384 GLY A CA 1
ATOM 3031 C C . GLY A 1 384 ? -7.877 7.480 -20.826 1.00 94.19 384 GLY A C 1
ATOM 3032 O O . GLY A 1 384 ? -6.767 7.717 -21.306 1.00 94.19 384 GLY A O 1
ATOM 3033 N N . TYR A 1 385 ? -7.994 6.773 -19.689 1.00 96.25 385 TYR A N 1
ATOM 3034 C CA . TYR A 1 385 ? -6.823 6.215 -18.989 1.00 96.25 385 TYR A CA 1
ATOM 3035 C C . TYR A 1 385 ? -5.967 5.308 -19.887 1.00 96.25 385 TYR A C 1
ATOM 3037 O O . TYR A 1 385 ? -4.742 5.307 -19.766 1.00 96.25 385 TYR A O 1
ATOM 3045 N N . ALA A 1 386 ? -6.594 4.546 -20.790 1.00 96.75 386 ALA A N 1
ATOM 3046 C CA . ALA A 1 386 ? -5.894 3.649 -21.705 1.00 96.75 386 ALA A CA 1
ATOM 3047 C C . ALA A 1 386 ? -4.997 4.432 -22.676 1.00 96.75 386 ALA A C 1
ATOM 3049 O O . ALA A 1 386 ? -3.826 4.085 -22.841 1.00 96.75 386 ALA A O 1
ATOM 3050 N N . ASP A 1 387 ? -5.502 5.539 -23.225 1.00 97.56 387 ASP A N 1
ATOM 3051 C CA . ASP A 1 387 ? -4.756 6.413 -24.135 1.00 97.56 387 ASP A CA 1
ATOM 3052 C C . ASP A 1 387 ? -3.619 7.144 -23.417 1.00 97.56 387 ASP A C 1
ATOM 3054 O O . ASP A 1 387 ? -2.512 7.277 -23.952 1.00 97.56 387 ASP A O 1
ATOM 3058 N N . ALA A 1 388 ? -3.851 7.573 -22.172 1.00 97.56 388 ALA A N 1
ATOM 3059 C CA . ALA A 1 388 ? -2.813 8.169 -21.335 1.00 97.56 388 ALA A CA 1
ATOM 3060 C C . ALA A 1 388 ? -1.664 7.179 -21.071 1.00 97.56 388 ALA A C 1
ATOM 3062 O O . ALA A 1 388 ? -0.491 7.547 -21.187 1.00 97.56 388 ALA A O 1
ATOM 3063 N N . ILE A 1 389 ? -1.987 5.914 -20.767 1.00 97.88 389 ILE A N 1
ATOM 3064 C CA . ILE A 1 389 ? -0.990 4.855 -20.558 1.00 97.88 389 ILE A CA 1
ATOM 3065 C C . ILE A 1 389 ? -0.249 4.544 -21.862 1.00 97.88 389 ILE A C 1
ATOM 3067 O O . ILE A 1 389 ? 0.981 4.503 -21.858 1.00 97.88 389 ILE A O 1
ATOM 3071 N N . ALA A 1 390 ? -0.956 4.400 -22.985 1.00 97.81 390 ALA A N 1
ATOM 3072 C CA . ALA A 1 390 ? -0.337 4.166 -24.290 1.00 97.81 390 ALA A CA 1
ATOM 3073 C C . ALA A 1 390 ? 0.621 5.305 -24.684 1.00 97.81 390 ALA A C 1
ATOM 3075 O O . ALA A 1 390 ? 1.745 5.061 -25.129 1.00 97.81 390 ALA A O 1
ATOM 3076 N N . THR A 1 391 ? 0.216 6.555 -24.440 1.00 98.06 391 THR A N 1
ATOM 3077 C CA . THR A 1 391 ? 1.047 7.745 -24.670 1.00 98.06 391 THR A CA 1
ATOM 3078 C C . THR A 1 391 ? 2.311 7.724 -23.817 1.00 98.06 391 THR A C 1
ATOM 3080 O O . THR A 1 391 ? 3.400 7.997 -24.326 1.00 98.06 391 THR A O 1
ATOM 3083 N N . TYR A 1 392 ? 2.186 7.378 -22.533 1.00 98.00 392 TYR A N 1
ATOM 3084 C CA . TYR A 1 392 ? 3.333 7.219 -21.641 1.00 98.00 392 TYR A CA 1
ATOM 3085 C C . TYR A 1 392 ? 4.289 6.121 -22.129 1.00 98.00 392 TYR A C 1
ATOM 3087 O O . TYR A 1 392 ? 5.489 6.368 -22.215 1.00 98.00 392 TYR A O 1
ATOM 3095 N N . ILE A 1 393 ? 3.776 4.942 -22.498 1.00 96.69 393 ILE A N 1
ATOM 3096 C CA . ILE A 1 393 ? 4.597 3.815 -22.975 1.00 96.69 393 ILE A CA 1
ATOM 3097 C C . ILE A 1 393 ? 5.371 4.206 -24.237 1.00 96.69 393 ILE A C 1
ATOM 3099 O O . ILE A 1 393 ? 6.565 3.923 -24.344 1.00 96.69 393 ILE A O 1
ATOM 3103 N N . ARG A 1 394 ? 4.719 4.892 -25.184 1.00 97.19 394 ARG A N 1
ATOM 3104 C CA . ARG A 1 394 ? 5.378 5.393 -26.396 1.00 97.19 394 ARG A CA 1
ATOM 3105 C C . ARG A 1 394 ? 6.512 6.364 -26.050 1.00 97.19 394 ARG A C 1
ATOM 3107 O O . ARG A 1 394 ? 7.647 6.140 -26.464 1.00 97.19 394 ARG A O 1
ATOM 3114 N N . LYS A 1 395 ? 6.228 7.382 -25.228 1.00 97.25 395 LYS A N 1
ATOM 3115 C CA . LYS A 1 395 ? 7.232 8.361 -24.780 1.00 97.25 395 LYS A CA 1
ATOM 3116 C C . LYS A 1 395 ? 8.374 7.715 -23.998 1.00 97.25 395 LYS A C 1
ATOM 3118 O O . LYS A 1 395 ? 9.506 8.179 -24.102 1.00 97.25 395 LYS A O 1
ATOM 3123 N N . LEU A 1 396 ? 8.102 6.665 -23.220 1.00 96.31 396 LEU A N 1
ATOM 3124 C CA . LEU A 1 396 ? 9.125 5.920 -22.490 1.00 96.31 396 LEU A CA 1
ATOM 3125 C C . LEU A 1 396 ? 10.111 5.269 -23.460 1.00 96.31 396 LEU A C 1
ATOM 3127 O O . LEU A 1 396 ? 11.311 5.463 -23.298 1.00 96.31 396 LEU A O 1
ATOM 3131 N N . LYS A 1 397 ? 9.618 4.563 -24.484 1.00 94.12 397 LYS A N 1
ATOM 3132 C CA . LYS A 1 397 ? 10.466 3.913 -25.497 1.00 94.12 397 LYS A CA 1
ATOM 3133 C C . LYS A 1 397 ? 11.319 4.924 -26.267 1.00 94.12 397 LYS A C 1
ATOM 3135 O O . LYS A 1 397 ? 12.514 4.710 -26.435 1.00 94.12 397 LYS A O 1
ATOM 3140 N N . GLU A 1 398 ? 10.727 6.050 -26.664 1.00 95.31 398 GLU A N 1
ATOM 3141 C CA . GLU A 1 398 ? 11.446 7.156 -27.316 1.00 95.31 398 GLU A CA 1
ATOM 3142 C C . GLU A 1 398 ? 12.558 7.715 -26.410 1.00 95.31 398 GLU A C 1
ATOM 3144 O O . GLU A 1 398 ? 13.703 7.880 -26.830 1.00 95.31 398 GLU A O 1
ATOM 3149 N N . ASN A 1 399 ? 12.243 7.951 -25.132 1.00 96.31 399 ASN A N 1
ATOM 3150 C CA . ASN A 1 399 ? 13.201 8.491 -24.171 1.00 96.31 399 ASN A CA 1
ATOM 3151 C C . ASN A 1 399 ? 14.284 7.488 -23.761 1.00 96.31 399 ASN A C 1
ATOM 3153 O O . ASN A 1 399 ? 15.365 7.912 -23.371 1.00 96.31 399 ASN A O 1
ATOM 3157 N N . GLN A 1 400 ? 14.036 6.180 -23.830 1.00 95.00 400 GLN A N 1
ATOM 3158 C CA . GLN A 1 400 ? 15.055 5.172 -23.528 1.00 95.00 400 GLN A CA 1
ATOM 3159 C C . GLN A 1 400 ? 16.243 5.264 -24.484 1.00 95.00 400 GLN A C 1
ATOM 3161 O O . GLN A 1 400 ? 17.387 5.243 -24.030 1.00 95.00 400 GLN A O 1
ATOM 3166 N N . GLU A 1 401 ? 15.976 5.422 -25.779 1.00 93.69 401 GLU A N 1
ATOM 3167 C CA . GLU A 1 401 ? 17.032 5.589 -26.777 1.00 93.69 401 GLU A CA 1
ATOM 3168 C C . GLU A 1 401 ? 17.647 6.994 -26.714 1.00 93.69 401 GLU A C 1
ATOM 3170 O O . GLU A 1 401 ? 18.871 7.142 -26.716 1.00 93.69 401 GLU A O 1
ATOM 3175 N N . TYR A 1 402 ? 16.817 8.031 -26.561 1.00 95.44 402 TYR A N 1
ATOM 3176 C CA . TYR A 1 402 ? 17.285 9.413 -26.423 1.00 95.44 402 TYR A CA 1
ATOM 3177 C C . TYR A 1 402 ? 18.218 9.601 -25.217 1.00 95.44 402 TYR A C 1
ATOM 3179 O O . TYR A 1 402 ? 19.326 10.105 -25.347 1.00 95.44 402 TYR A O 1
ATOM 3187 N N . VAL A 1 403 ? 17.825 9.139 -24.028 1.00 95.19 403 VAL A N 1
ATOM 3188 C CA . VAL A 1 403 ? 18.630 9.309 -22.807 1.00 95.19 403 VAL A CA 1
ATOM 3189 C C . VAL A 1 403 ? 19.936 8.514 -22.876 1.00 95.19 403 VAL A C 1
ATOM 3191 O O . VAL A 1 403 ? 20.972 8.973 -22.386 1.00 95.19 403 VAL A O 1
ATOM 3194 N N . LYS A 1 404 ? 19.911 7.348 -23.526 1.00 94.50 404 LYS A N 1
ATOM 3195 C CA . LYS A 1 404 ? 21.107 6.540 -23.763 1.00 94.50 404 LYS A CA 1
ATOM 3196 C C . LYS A 1 404 ? 22.095 7.251 -24.684 1.00 94.50 404 LYS A C 1
ATOM 3198 O O . LYS A 1 404 ? 23.282 7.273 -24.378 1.00 94.50 404 LYS A O 1
ATOM 3203 N N . THR A 1 405 ? 21.614 7.835 -25.775 1.00 93.69 405 THR A N 1
ATOM 3204 C CA . THR A 1 405 ? 22.459 8.501 -26.776 1.00 93.69 405 THR A CA 1
ATOM 3205 C C . THR A 1 405 ? 22.934 9.881 -26.322 1.00 93.69 405 THR A C 1
ATOM 3207 O O . THR A 1 405 ? 24.112 10.194 -26.463 1.00 93.69 405 THR A O 1
ATOM 3210 N N . THR A 1 406 ? 22.057 10.692 -25.727 1.00 93.75 406 THR A N 1
ATOM 3211 C CA . THR A 1 406 ? 22.354 12.081 -25.345 1.00 93.75 406 THR A CA 1
ATOM 3212 C C . THR A 1 406 ? 23.070 12.198 -24.001 1.00 93.75 406 THR A C 1
ATOM 3214 O O . THR A 1 406 ? 23.969 13.022 -23.860 1.00 93.75 406 THR A O 1
ATOM 3217 N N . PHE A 1 407 ? 22.701 11.382 -23.009 1.00 92.75 407 PHE A N 1
ATOM 3218 C CA . PHE A 1 407 ? 23.206 11.517 -21.633 1.00 92.75 407 PHE A CA 1
ATOM 3219 C C . PHE A 1 407 ? 24.064 10.332 -21.173 1.00 92.75 407 PHE A C 1
ATOM 3221 O O . PHE A 1 407 ? 24.435 10.268 -19.999 1.00 92.75 407 PHE A O 1
ATOM 3228 N N . ASN A 1 408 ? 24.359 9.375 -22.065 1.00 91.44 408 ASN A N 1
ATOM 3229 C CA . ASN A 1 408 ? 25.069 8.131 -21.748 1.00 91.44 408 ASN A CA 1
ATOM 3230 C C . ASN A 1 408 ? 24.488 7.425 -20.505 1.00 91.44 408 ASN A C 1
ATOM 3232 O O . ASN A 1 408 ? 25.205 6.983 -19.601 1.00 91.44 408 ASN A O 1
ATOM 3236 N N . HIS A 1 409 ? 23.155 7.381 -20.417 1.00 90.31 409 HIS A N 1
ATOM 3237 C CA . HIS A 1 409 ? 22.447 6.840 -19.264 1.00 90.31 409 HIS A CA 1
ATOM 3238 C C . HIS A 1 409 ? 21.392 5.814 -19.676 1.00 90.31 409 HIS A C 1
ATOM 3240 O O . HIS A 1 409 ? 20.666 5.989 -20.647 1.00 90.31 409 HIS A O 1
ATOM 3246 N N . ASN A 1 410 ? 21.283 4.725 -18.916 1.00 90.38 410 ASN A N 1
ATOM 3247 C CA . ASN A 1 410 ? 20.319 3.669 -19.197 1.00 90.38 410 ASN A CA 1
ATOM 3248 C C . ASN A 1 410 ? 19.030 3.878 -18.394 1.00 90.38 410 ASN A C 1
ATOM 3250 O O . ASN A 1 410 ? 18.986 3.588 -17.197 1.00 90.38 410 ASN A O 1
ATOM 3254 N N . LEU A 1 411 ? 17.972 4.334 -19.065 1.00 92.44 411 LEU A N 1
ATOM 3255 C CA . LEU A 1 411 ? 16.654 4.517 -18.463 1.00 92.44 411 LEU A CA 1
ATOM 3256 C C . LEU A 1 411 ? 15.899 3.175 -18.367 1.00 92.44 411 LEU A C 1
ATOM 3258 O O . LEU A 1 411 ? 15.172 2.775 -19.277 1.00 92.44 411 LEU A O 1
ATOM 3262 N N . SER A 1 412 ? 16.040 2.463 -17.244 1.00 89.25 412 SER A N 1
ATOM 3263 C CA . SER A 1 412 ? 15.379 1.163 -17.035 1.00 89.25 412 SER A CA 1
ATOM 3264 C C . SER A 1 412 ? 14.388 1.173 -15.874 1.00 89.25 412 SER A C 1
ATOM 3266 O O . SER A 1 412 ? 14.751 1.311 -14.707 1.00 89.25 412 SER A O 1
ATOM 3268 N N . MET A 1 413 ? 13.125 0.878 -16.182 1.00 89.81 413 MET A N 1
ATOM 3269 C CA . MET A 1 413 ? 12.035 0.902 -15.200 1.00 89.81 413 MET A CA 1
ATOM 3270 C C . MET A 1 413 ? 11.903 -0.381 -14.359 1.00 89.81 413 MET A C 1
ATOM 3272 O O . MET A 1 413 ? 11.159 -0.415 -13.374 1.00 89.81 413 MET A O 1
ATOM 3276 N N . GLY A 1 414 ? 12.653 -1.443 -14.673 1.00 89.69 414 GLY A N 1
ATOM 3277 C CA . GLY A 1 414 ? 12.554 -2.696 -13.913 1.00 89.69 414 GLY A CA 1
ATOM 3278 C C . GLY A 1 414 ? 11.257 -3.466 -14.185 1.00 89.69 414 GLY A C 1
ATOM 3279 O O . GLY A 1 414 ? 10.534 -3.183 -15.134 1.00 89.69 414 GLY A O 1
ATOM 3280 N N . TRP A 1 415 ? 10.932 -4.400 -13.293 1.00 90.94 415 TRP A N 1
ATOM 3281 C CA . TRP A 1 415 ? 9.643 -5.104 -13.298 1.00 90.94 415 TRP A CA 1
ATOM 3282 C C . TRP A 1 415 ? 8.443 -4.181 -13.091 1.00 90.94 415 TRP A C 1
ATOM 3284 O O . TRP A 1 415 ? 7.347 -4.478 -13.544 1.00 90.94 415 TRP A O 1
ATOM 3294 N N . LYS A 1 416 ? 8.646 -3.040 -12.428 1.00 91.31 416 LYS A N 1
ATOM 3295 C CA . LYS A 1 416 ? 7.606 -2.027 -12.228 1.00 91.31 416 LYS A CA 1
ATOM 3296 C C . LYS A 1 416 ? 7.201 -1.362 -13.546 1.00 91.31 416 LYS A C 1
ATOM 3298 O O . LYS A 1 416 ? 6.014 -1.183 -13.779 1.00 91.31 416 LYS A O 1
ATOM 3303 N N . GLY A 1 417 ? 8.169 -1.076 -14.422 1.00 92.00 417 GLY A N 1
ATOM 3304 C CA . GLY A 1 417 ? 7.893 -0.659 -15.802 1.00 92.00 417 GLY A CA 1
ATOM 3305 C C . GLY A 1 417 ? 7.126 -1.720 -16.574 1.00 92.00 417 GLY A C 1
ATOM 3306 O O . GLY A 1 417 ? 6.038 -1.441 -17.057 1.00 92.00 417 GLY A O 1
ATOM 3307 N N . HIS A 1 418 ? 7.620 -2.961 -16.552 1.00 93.44 418 HIS A N 1
ATOM 3308 C CA . HIS A 1 418 ? 6.965 -4.098 -17.203 1.00 93.44 418 HIS A CA 1
ATOM 3309 C C . HIS A 1 418 ? 5.492 -4.270 -16.771 1.00 93.44 418 HIS A C 1
ATOM 3311 O O . HIS A 1 418 ? 4.625 -4.536 -17.599 1.00 93.44 418 HIS A O 1
ATOM 3317 N N . ILE A 1 419 ? 5.174 -4.051 -15.487 1.00 93.38 419 ILE A N 1
ATOM 3318 C CA . ILE A 1 419 ? 3.787 -4.073 -14.994 1.00 93.38 419 ILE A CA 1
ATOM 3319 C C . ILE A 1 419 ? 2.929 -2.971 -15.626 1.00 93.38 419 ILE A C 1
ATOM 3321 O O . ILE A 1 419 ? 1.802 -3.243 -16.041 1.00 93.38 419 ILE A O 1
ATOM 3325 N N . ILE A 1 420 ? 3.442 -1.742 -15.706 1.00 94.12 420 ILE A N 1
ATOM 3326 C CA . ILE A 1 420 ? 2.714 -0.618 -16.312 1.00 94.12 420 ILE A CA 1
ATOM 3327 C C . ILE A 1 420 ? 2.533 -0.836 -17.816 1.00 94.12 420 ILE A C 1
ATOM 3329 O O . ILE A 1 420 ? 1.444 -0.607 -18.335 1.00 94.12 420 ILE A O 1
ATOM 3333 N N . GLU A 1 421 ? 3.584 -1.298 -18.491 1.00 93.44 421 GLU A N 1
ATOM 3334 C CA . GLU A 1 421 ? 3.619 -1.484 -19.941 1.00 93.44 421 GLU A CA 1
ATOM 3335 C C . GLU A 1 421 ? 2.631 -2.548 -20.428 1.00 93.44 421 GLU A C 1
ATOM 3337 O O . GLU A 1 421 ? 2.045 -2.387 -21.497 1.00 93.44 421 GLU A O 1
ATOM 3342 N N . HIS A 1 422 ? 2.423 -3.613 -19.648 1.00 93.44 422 HIS A N 1
ATOM 3343 C CA . HIS A 1 422 ? 1.668 -4.776 -20.116 1.00 93.44 422 HIS A CA 1
ATOM 3344 C C . HIS A 1 422 ? 0.387 -5.065 -19.334 1.00 93.44 422 HIS A C 1
ATOM 3346 O O . HIS A 1 422 ? -0.593 -5.498 -19.931 1.00 93.44 422 HIS A O 1
ATOM 3352 N N . TYR A 1 423 ? 0.352 -4.816 -18.022 1.00 93.88 423 TYR A N 1
ATOM 3353 C CA . TYR A 1 423 ? -0.736 -5.321 -17.171 1.00 93.88 423 TYR A CA 1
ATOM 3354 C C . TYR A 1 423 ? -1.639 -4.245 -16.595 1.00 93.88 423 TYR A C 1
ATOM 3356 O O . TYR A 1 423 ? -2.764 -4.558 -16.214 1.00 93.88 423 TYR A O 1
ATOM 3364 N N . LEU A 1 424 ? -1.204 -2.984 -16.543 1.00 93.88 424 LEU A N 1
ATOM 3365 C CA . LEU A 1 424 ? -2.007 -1.932 -15.924 1.00 93.88 424 LEU A CA 1
ATOM 3366 C C . LEU A 1 424 ? -3.339 -1.714 -16.656 1.00 93.88 424 LEU A C 1
ATOM 3368 O O . LEU A 1 424 ? -4.389 -1.727 -16.021 1.00 93.88 424 LEU A O 1
ATOM 3372 N N . VAL A 1 425 ? -3.321 -1.575 -17.986 1.00 96.06 425 VAL A N 1
ATOM 3373 C CA . VAL A 1 425 ? -4.560 -1.426 -18.775 1.00 96.06 425 VAL A CA 1
ATOM 3374 C C . VAL A 1 425 ? -5.443 -2.666 -18.642 1.00 96.06 425 VAL A C 1
ATOM 3376 O O . VAL A 1 425 ? -6.649 -2.539 -18.445 1.00 96.06 425 VAL A O 1
ATOM 3379 N N . MET A 1 426 ? -4.850 -3.864 -18.694 1.00 94.50 426 MET A N 1
ATOM 3380 C CA . MET A 1 426 ? -5.583 -5.124 -18.536 1.00 94.50 426 MET A CA 1
ATOM 3381 C C . MET A 1 426 ? -6.289 -5.194 -17.179 1.00 94.50 426 MET A C 1
ATOM 3383 O O . MET A 1 426 ? -7.477 -5.497 -17.124 1.00 94.50 426 MET A O 1
ATOM 3387 N N . PHE A 1 427 ? -5.585 -4.856 -16.099 1.00 89.75 427 PHE A N 1
ATOM 3388 C CA . PHE A 1 427 ? -6.133 -4.832 -14.747 1.00 89.75 427 PHE A CA 1
ATOM 3389 C C . PHE A 1 427 ? -7.296 -3.842 -14.612 1.00 89.75 427 PHE A C 1
ATOM 3391 O O . PHE A 1 427 ? -8.372 -4.205 -14.135 1.00 89.75 427 PHE A O 1
ATOM 3398 N N . LEU A 1 428 ? -7.106 -2.601 -15.074 1.00 91.12 428 LEU A N 1
ATOM 3399 C CA . LEU A 1 428 ? -8.136 -1.558 -15.014 1.00 91.12 428 LEU A CA 1
ATOM 3400 C C . LEU A 1 428 ? -9.363 -1.933 -15.858 1.00 91.12 428 LEU A C 1
ATOM 3402 O O . LEU A 1 428 ? -10.496 -1.723 -15.433 1.00 91.12 428 LEU A O 1
ATOM 3406 N N . ASN A 1 429 ? -9.159 -2.559 -17.021 1.00 92.56 429 ASN A N 1
ATOM 3407 C CA . ASN A 1 429 ? -10.250 -3.031 -17.873 1.00 92.56 429 ASN A CA 1
ATOM 3408 C C . ASN A 1 429 ? -11.072 -4.144 -17.220 1.00 92.56 429 ASN A C 1
ATOM 3410 O O . ASN A 1 429 ? -12.287 -4.161 -17.407 1.00 92.56 429 ASN A O 1
ATOM 3414 N N . ARG A 1 430 ? -10.421 -5.063 -16.497 1.00 86.62 430 ARG A N 1
ATOM 3415 C CA . ARG A 1 430 ? -11.071 -6.207 -15.840 1.00 86.62 430 ARG A CA 1
ATOM 3416 C C . ARG A 1 430 ? -11.819 -5.789 -14.581 1.00 86.62 430 ARG A C 1
ATOM 3418 O O . ARG A 1 430 ? -12.953 -6.200 -14.381 1.00 86.62 430 ARG A O 1
ATOM 3425 N N . THR A 1 431 ? -11.195 -4.953 -13.755 1.00 81.06 431 THR A N 1
ATOM 3426 C CA . THR A 1 431 ? -11.766 -4.539 -12.465 1.00 81.06 431 THR A CA 1
ATOM 3427 C C . THR A 1 431 ? -12.727 -3.365 -12.580 1.00 81.06 431 THR A C 1
ATOM 3429 O O . THR A 1 431 ? -13.609 -3.234 -11.739 1.00 81.06 431 THR A O 1
ATOM 3432 N N . LYS A 1 432 ? -12.550 -2.496 -13.587 1.00 85.69 432 LYS A N 1
ATOM 3433 C CA . LYS A 1 432 ? -13.240 -1.199 -13.711 1.00 85.69 432 LYS A CA 1
ATOM 3434 C C . LYS A 1 432 ? -13.077 -0.303 -12.476 1.00 85.69 432 LYS A C 1
ATOM 3436 O O . LYS A 1 432 ? -13.875 0.602 -12.251 1.00 85.69 432 LYS A O 1
ATOM 3441 N N . LEU A 1 433 ? -12.025 -0.535 -11.691 1.00 80.56 433 LEU A N 1
ATOM 3442 C CA . LEU A 1 433 ? -11.716 0.200 -10.470 1.00 80.56 433 LEU A CA 1
ATOM 3443 C C . LEU A 1 433 ? -10.352 0.887 -10.600 1.00 80.56 433 LEU A C 1
ATOM 3445 O O . LEU A 1 433 ? -9.440 0.330 -11.213 1.00 80.56 433 LEU A O 1
ATOM 3449 N N . PRO A 1 434 ? -10.174 2.080 -10.013 1.00 85.25 434 PRO A N 1
ATOM 3450 C CA . PRO A 1 434 ? -8.879 2.746 -9.995 1.00 85.25 434 PRO A CA 1
ATOM 3451 C C . PRO A 1 434 ? -7.946 2.131 -8.943 1.00 85.25 434 PRO A C 1
ATOM 3453 O O . PRO A 1 434 ? -8.394 1.526 -7.964 1.00 85.25 434 PRO A O 1
ATOM 3456 N N . LEU A 1 435 ? -6.633 2.320 -9.107 1.00 83.25 435 LEU A N 1
ATOM 3457 C CA . LEU A 1 435 ? -5.637 1.708 -8.223 1.00 83.25 435 LEU A CA 1
ATOM 3458 C C . LEU A 1 435 ? -5.688 2.229 -6.780 1.00 83.25 435 LEU A C 1
ATOM 3460 O O . LEU A 1 435 ? -5.338 1.481 -5.869 1.00 83.25 435 LEU A O 1
ATOM 3464 N N . GLY A 1 436 ? -6.170 3.454 -6.542 1.00 76.69 436 GLY A N 1
ATOM 3465 C CA . GLY A 1 436 ? -6.249 4.026 -5.194 1.00 76.69 436 GLY A CA 1
ATOM 3466 C C . GLY A 1 436 ? -7.144 3.221 -4.244 1.00 76.69 436 GLY A C 1
ATOM 3467 O O . GLY A 1 436 ? -6.896 3.177 -3.035 1.00 76.69 436 GLY A O 1
ATOM 3468 N N . VAL A 1 437 ? -8.125 2.482 -4.783 1.00 70.69 437 VAL A N 1
ATOM 3469 C CA . VAL A 1 437 ? -8.934 1.516 -4.014 1.00 70.69 437 VAL A CA 1
ATOM 3470 C C . VAL A 1 437 ? -8.036 0.456 -3.368 1.00 70.69 437 VAL A C 1
ATOM 3472 O O . VAL A 1 437 ? -8.217 0.095 -2.203 1.00 70.69 437 VAL A O 1
ATOM 3475 N N . PHE A 1 438 ? -6.997 0.032 -4.083 1.00 73.62 438 PHE A N 1
ATOM 3476 C CA . PHE A 1 438 ? -6.038 -0.995 -3.687 1.00 73.62 438 PHE A CA 1
ATOM 3477 C C . PHE A 1 438 ? -4.782 -0.435 -3.000 1.00 73.62 438 PHE A C 1
ATOM 3479 O O . PHE A 1 438 ? -3.834 -1.177 -2.761 1.00 73.62 438 PHE A O 1
ATOM 3486 N N . SER A 1 439 ? -4.769 0.857 -2.652 1.00 72.38 439 SER A N 1
ATOM 3487 C CA . SER A 1 439 ? -3.562 1.539 -2.177 1.00 72.38 439 SER A CA 1
ATOM 3488 C C . SER A 1 439 ? -2.926 0.893 -0.936 1.00 72.38 439 SER A C 1
ATOM 3490 O O . SER A 1 439 ? -3.560 0.714 0.112 1.00 72.38 439 SER A O 1
ATOM 3492 N N . GLU A 1 440 ? -1.626 0.620 -1.044 1.00 72.50 440 GLU A N 1
ATOM 3493 C CA . GLU A 1 440 ? -0.763 0.056 0.002 1.00 72.50 440 GLU A CA 1
ATOM 3494 C C . GLU A 1 440 ? -0.336 1.083 1.069 1.00 72.50 440 GLU A C 1
ATOM 3496 O O . GLU A 1 440 ? 0.019 0.712 2.182 1.00 72.50 440 GLU A O 1
ATOM 3501 N N . GLN A 1 441 ? -0.489 2.390 0.815 1.00 68.50 441 GLN A N 1
ATOM 3502 C CA . GLN A 1 441 ? -0.140 3.462 1.773 1.00 68.50 441 GLN A CA 1
ATOM 3503 C C . GLN A 1 441 ? -0.829 3.327 3.138 1.00 68.50 441 GLN A C 1
ATOM 3505 O O . GLN A 1 441 ? -0.368 3.843 4.165 1.00 68.50 441 GLN A O 1
ATOM 3510 N N . CYS A 1 442 ? -1.989 2.671 3.147 1.00 65.94 442 CYS A N 1
ATOM 3511 C CA . CYS A 1 442 ? -2.750 2.456 4.359 1.00 65.94 442 CYS A CA 1
ATOM 3512 C C . CYS A 1 442 ? -2.012 1.551 5.346 1.00 65.94 442 CYS A C 1
ATOM 3514 O O . CYS A 1 442 ? -2.090 1.820 6.543 1.00 65.94 442 CYS A O 1
ATOM 3516 N N . SER A 1 443 ? -1.328 0.502 4.879 1.00 65.69 443 SER A N 1
ATOM 3517 C CA . SER A 1 443 ? -0.599 -0.391 5.780 1.00 65.69 443 SER A CA 1
ATOM 3518 C C . SER A 1 443 ? 0.605 0.309 6.395 1.00 65.69 443 SER A C 1
ATOM 3520 O O . SER A 1 443 ? 0.744 0.275 7.618 1.00 65.69 443 SER A O 1
ATOM 3522 N N . GLU A 1 444 ? 1.336 1.098 5.602 1.00 67.31 444 GLU A N 1
ATOM 3523 C CA . GLU A 1 444 ? 2.479 1.887 6.081 1.00 67.31 444 GLU A CA 1
ATOM 3524 C C . GLU A 1 444 ? 2.063 2.873 7.185 1.00 67.31 444 GLU A C 1
ATOM 3526 O O . GLU A 1 444 ? 2.697 2.992 8.237 1.00 67.31 444 GLU A O 1
ATOM 3531 N N . SER A 1 445 ? 0.937 3.562 6.986 1.00 72.06 445 SER A N 1
ATOM 3532 C CA . SER A 1 445 ? 0.451 4.582 7.923 1.00 72.06 445 SER A CA 1
ATOM 3533 C C . SER A 1 445 ? -0.062 3.999 9.249 1.00 72.06 445 SER A C 1
ATOM 3535 O O . SER A 1 445 ? -0.044 4.686 10.278 1.00 72.06 445 SER A O 1
ATOM 3537 N N . VAL A 1 446 ? -0.503 2.733 9.259 1.00 73.31 446 VAL A N 1
ATOM 3538 C CA . VAL A 1 446 ? -0.962 2.040 10.477 1.00 73.31 446 VAL A CA 1
ATOM 3539 C C . VAL A 1 446 ? 0.175 1.869 11.478 1.00 73.31 446 VAL A C 1
ATOM 3541 O O . VAL A 1 446 ? -0.081 1.946 12.679 1.00 73.31 446 VAL A O 1
ATOM 3544 N N . HIS A 1 447 ? 1.424 1.717 11.018 1.00 72.25 447 HIS A N 1
ATOM 3545 C CA . HIS A 1 447 ? 2.585 1.590 11.902 1.00 72.25 447 HIS A CA 1
ATOM 3546 C C . HIS A 1 447 ? 2.648 2.740 12.908 1.00 72.25 447 HIS A C 1
ATOM 3548 O O . HIS A 1 447 ? 2.515 2.510 14.107 1.00 72.25 447 HIS A O 1
ATOM 3554 N N . HIS A 1 448 ? 2.740 3.982 12.428 1.00 72.81 448 HIS A N 1
ATOM 3555 C CA . HIS A 1 448 ? 2.797 5.153 13.304 1.00 72.81 448 HIS A CA 1
ATOM 3556 C C . HIS A 1 448 ? 1.519 5.362 14.116 1.00 72.81 448 HIS A C 1
ATOM 3558 O O . HIS A 1 448 ? 1.580 5.793 15.267 1.00 72.81 448 HIS A O 1
ATOM 3564 N N . ASN A 1 449 ? 0.360 5.066 13.526 1.00 76.19 449 ASN A N 1
ATOM 3565 C CA . ASN A 1 449 ? -0.921 5.292 14.179 1.00 76.19 449 ASN A CA 1
ATOM 3566 C C . ASN A 1 449 ? -1.157 4.341 15.365 1.00 76.19 449 ASN A C 1
ATOM 3568 O O . ASN A 1 449 ? -1.754 4.748 16.356 1.00 76.19 449 ASN A O 1
ATOM 3572 N N . MET A 1 450 ? -0.664 3.105 15.288 1.00 79.31 450 MET A N 1
ATOM 3573 C CA . MET A 1 450 ? -0.876 2.087 16.318 1.00 79.31 450 MET A CA 1
ATOM 3574 C C . MET A 1 450 ? 0.144 2.149 17.464 1.00 79.31 450 MET A C 1
ATOM 3576 O O . MET A 1 450 ? -0.133 1.618 18.539 1.00 79.31 450 MET A O 1
ATOM 3580 N N . LEU A 1 451 ? 1.290 2.823 17.280 1.00 81.25 451 LEU A N 1
ATOM 3581 C CA . LEU A 1 451 ? 2.337 2.944 18.308 1.00 81.25 451 LEU A CA 1
ATOM 3582 C C . LEU A 1 451 ? 1.795 3.449 19.650 1.00 81.25 451 LEU A C 1
ATOM 3584 O O . LEU A 1 451 ? 2.153 2.899 20.686 1.00 81.25 451 LEU A O 1
ATOM 3588 N N . LYS A 1 452 ? 0.905 4.450 19.630 1.00 81.50 452 LYS A N 1
ATOM 3589 C CA . LYS A 1 452 ? 0.298 5.021 20.843 1.00 81.50 452 LYS A CA 1
ATOM 3590 C C . LYS A 1 452 ? -0.563 4.015 21.599 1.00 81.50 452 LYS A C 1
ATOM 3592 O O . LYS A 1 452 ? -0.514 3.965 22.825 1.00 81.50 452 LYS A O 1
ATOM 3597 N N . THR A 1 453 ? -1.347 3.210 20.883 1.00 84.38 453 THR A N 1
ATOM 3598 C CA . THR A 1 453 ? -2.130 2.144 21.511 1.00 84.38 453 THR A CA 1
ATOM 3599 C C . THR A 1 453 ? -1.203 1.056 22.046 1.00 84.38 453 THR A C 1
ATOM 3601 O O . THR A 1 453 ? -1.301 0.708 23.217 1.00 84.38 453 THR A O 1
ATOM 3604 N N . LEU A 1 454 ? -0.245 0.577 21.245 1.00 84.31 454 LEU A N 1
ATOM 3605 C CA . LEU A 1 454 ? 0.703 -0.458 21.673 1.00 84.31 454 LEU A CA 1
ATOM 3606 C C . LEU A 1 454 ? 1.517 -0.044 22.900 1.00 84.31 454 LEU A C 1
ATOM 3608 O O . LEU A 1 454 ? 1.706 -0.867 23.791 1.00 84.31 454 LEU A O 1
ATOM 3612 N N . SER A 1 455 ? 1.966 1.211 22.988 1.00 84.62 455 SER A N 1
ATOM 3613 C CA . SER A 1 455 ? 2.744 1.695 24.135 1.00 84.62 455 SER A CA 1
ATOM 3614 C C . SER A 1 455 ? 1.960 1.669 25.449 1.00 84.62 455 SER A C 1
ATOM 3616 O O . SER A 1 455 ? 2.565 1.560 26.508 1.00 84.62 455 SER A O 1
ATOM 3618 N N . ARG A 1 456 ? 0.618 1.728 25.415 1.00 84.56 456 ARG A N 1
ATOM 3619 C CA . ARG A 1 456 ? -0.215 1.596 26.627 1.00 84.56 456 ARG A CA 1
ATOM 3620 C C . ARG A 1 456 ? -0.227 0.174 27.190 1.00 84.56 456 ARG A C 1
ATOM 3622 O O . ARG A 1 456 ? -0.405 -0.003 28.388 1.00 84.56 456 ARG A O 1
ATOM 3629 N N . PHE A 1 457 ? -0.044 -0.823 26.328 1.00 84.19 457 PHE A N 1
ATOM 3630 C CA . PHE A 1 457 ? -0.077 -2.246 26.681 1.00 84.19 457 PHE A CA 1
ATOM 3631 C C . PHE A 1 457 ? 1.304 -2.904 26.621 1.00 84.19 457 PHE A C 1
ATOM 3633 O O . PHE A 1 457 ? 1.427 -4.111 26.837 1.00 84.19 457 PHE A O 1
ATOM 3640 N N . SER A 1 458 ? 2.349 -2.136 26.296 1.00 77.56 458 SER A N 1
ATOM 3641 C CA . SER A 1 458 ? 3.674 -2.678 26.040 1.00 77.56 458 SER A CA 1
ATOM 3642 C C . SER A 1 458 ? 4.255 -3.285 27.306 1.00 77.56 458 SER A C 1
ATOM 3644 O O . SER A 1 458 ? 4.428 -2.607 28.317 1.00 77.56 458 SER A O 1
ATOM 3646 N N . THR A 1 459 ? 4.604 -4.561 27.222 1.00 79.69 459 THR A N 1
ATOM 3647 C CA . THR A 1 459 ? 5.327 -5.285 28.263 1.00 79.69 459 THR A CA 1
ATOM 3648 C C . THR A 1 459 ? 6.472 -6.078 27.643 1.00 79.69 459 THR A C 1
ATOM 3650 O O . THR A 1 459 ? 6.618 -6.133 26.417 1.00 79.69 459 THR A O 1
ATOM 3653 N N . SER A 1 460 ? 7.331 -6.636 28.496 1.00 78.00 460 SER A N 1
ATOM 3654 C CA . SER A 1 460 ? 8.401 -7.535 28.064 1.00 78.00 460 SER A CA 1
ATOM 3655 C C . SER A 1 460 ? 7.820 -8.784 27.398 1.00 78.00 460 SER A C 1
ATOM 3657 O O . SER A 1 460 ? 6.884 -9.375 27.932 1.00 78.00 460 SER A O 1
ATOM 3659 N N . GLU A 1 461 ? 8.409 -9.212 26.277 1.00 76.50 461 GLU A N 1
ATOM 3660 C CA . GLU A 1 461 ? 8.000 -10.423 25.537 1.00 76.50 461 GLU A CA 1
ATOM 3661 C C . GLU A 1 461 ? 8.204 -11.712 26.344 1.00 76.50 461 GLU A C 1
ATOM 3663 O O . GLU A 1 461 ? 7.628 -12.743 26.023 1.00 76.50 461 GLU A O 1
ATOM 3668 N N . PHE A 1 462 ? 9.001 -11.649 27.413 1.00 78.12 462 PHE A N 1
ATOM 3669 C CA . PHE A 1 462 ? 9.260 -12.776 28.307 1.00 78.12 462 PHE A CA 1
ATOM 3670 C C . PHE A 1 462 ? 8.193 -12.949 29.395 1.00 78.12 462 PHE A C 1
ATOM 3672 O O . PHE A 1 462 ? 8.245 -13.916 30.151 1.00 78.12 462 PHE A O 1
ATOM 3679 N N . ARG A 1 463 ? 7.236 -12.018 29.523 1.00 83.25 463 ARG A N 1
ATOM 3680 C CA . ARG A 1 463 ? 6.133 -12.181 30.478 1.00 83.25 463 ARG A CA 1
ATOM 3681 C C . ARG A 1 463 ? 5.119 -13.188 29.955 1.00 83.25 463 ARG A C 1
ATOM 3683 O O . ARG A 1 463 ? 4.705 -13.120 28.804 1.00 83.25 463 ARG A O 1
ATOM 3690 N N . GLU A 1 464 ? 4.631 -14.044 30.845 1.00 82.56 464 GLU A N 1
ATOM 3691 C CA . GLU A 1 464 ? 3.623 -15.061 30.529 1.00 82.56 464 GLU A CA 1
ATOM 3692 C C . GLU A 1 464 ? 2.335 -14.464 29.934 1.00 82.56 464 GLU A C 1
ATOM 3694 O O . GLU A 1 464 ? 1.753 -15.018 29.008 1.00 82.56 464 GLU A O 1
ATOM 3699 N N . ASN A 1 465 ? 1.934 -13.277 30.400 1.00 87.25 465 ASN A N 1
ATOM 3700 C CA . ASN A 1 465 ? 0.740 -12.577 29.930 1.00 87.25 465 ASN A CA 1
ATOM 3701 C C . ASN A 1 465 ? 0.974 -11.632 28.737 1.00 87.25 465 ASN A C 1
ATOM 3703 O O . ASN A 1 465 ? 0.062 -10.879 28.382 1.00 87.25 465 ASN A O 1
ATOM 3707 N N . HIS A 1 466 ? 2.167 -11.639 28.130 1.00 88.44 466 HIS A N 1
ATOM 3708 C CA . HIS A 1 466 ? 2.509 -10.741 27.024 1.00 88.44 466 HIS A CA 1
ATOM 3709 C C . HIS A 1 466 ? 1.509 -10.863 25.866 1.00 88.44 466 HIS A C 1
ATOM 3711 O O . HIS A 1 466 ? 0.929 -9.857 25.450 1.00 88.44 466 HIS A O 1
ATOM 3717 N N . GLY A 1 467 ? 1.238 -12.086 25.405 1.00 85.94 467 GLY A N 1
ATOM 3718 C CA . GLY A 1 467 ? 0.295 -12.335 24.319 1.00 85.94 467 GLY A CA 1
ATOM 3719 C C . GLY A 1 467 ? -1.129 -11.840 24.609 1.00 85.94 467 GLY A C 1
ATOM 3720 O O . GLY A 1 467 ? -1.757 -11.230 23.747 1.00 85.94 467 GLY A O 1
ATOM 3721 N N . GLU A 1 468 ? -1.628 -12.000 25.838 1.00 91.00 468 GLU A N 1
ATOM 3722 C CA . GLU A 1 468 ? -2.969 -11.528 26.224 1.00 91.00 468 GLU A CA 1
ATOM 3723 C C . GLU A 1 468 ? -3.050 -9.994 26.312 1.00 91.00 468 GLU A C 1
ATOM 3725 O O . GLU A 1 468 ? -4.046 -9.387 25.913 1.00 91.00 468 GLU A O 1
ATOM 3730 N N . LEU A 1 469 ? -1.993 -9.331 26.790 1.00 88.69 469 LEU A N 1
ATOM 3731 C CA . LEU A 1 469 ? -1.906 -7.867 26.760 1.00 88.69 469 LEU A CA 1
ATOM 3732 C C . LEU A 1 469 ? -1.823 -7.341 25.326 1.00 88.69 469 LEU A C 1
ATOM 3734 O O . LEU A 1 469 ? -2.453 -6.331 25.001 1.00 88.69 469 LEU A O 1
ATOM 3738 N N . LEU A 1 470 ? -1.110 -8.057 24.458 1.00 88.56 470 LEU A N 1
ATOM 3739 C CA . LEU A 1 470 ? -1.051 -7.749 23.040 1.00 88.56 470 LEU A CA 1
ATOM 3740 C C . LEU A 1 470 ? -2.429 -7.904 22.387 1.00 88.56 470 LEU A C 1
ATOM 3742 O O . LEU A 1 470 ? -2.868 -7.001 21.677 1.00 88.56 470 LEU A O 1
ATOM 3746 N N . ARG A 1 471 ? -3.165 -8.978 22.703 1.00 92.31 471 ARG A N 1
ATOM 3747 C CA . ARG A 1 471 ? -4.551 -9.180 22.256 1.00 92.31 471 ARG A CA 1
ATOM 3748 C C . ARG A 1 471 ? -5.443 -8.012 22.660 1.00 92.31 471 ARG A C 1
ATOM 3750 O O . ARG A 1 471 ? -6.146 -7.468 21.812 1.00 92.31 471 ARG A O 1
ATOM 3757 N N . LYS A 1 472 ? -5.376 -7.577 23.924 1.00 90.25 472 LYS A N 1
ATOM 3758 C CA . LYS A 1 472 ? -6.141 -6.421 24.425 1.00 90.25 472 LYS A CA 1
ATOM 3759 C C . LYS A 1 472 ? -5.823 -5.139 23.656 1.00 90.25 472 LYS A C 1
ATOM 3761 O O . LYS A 1 472 ? -6.751 -4.420 23.296 1.00 90.25 472 LYS A O 1
ATOM 3766 N N . ALA A 1 473 ? -4.550 -4.892 23.347 1.00 89.19 473 ALA A N 1
ATOM 3767 C CA . ALA A 1 473 ? -4.136 -3.736 22.553 1.00 89.19 473 ALA A CA 1
ATOM 3768 C C . ALA A 1 473 ? -4.740 -3.757 21.140 1.00 89.19 473 ALA A C 1
ATOM 3770 O O . ALA A 1 473 ? -5.265 -2.747 20.669 1.00 89.19 473 ALA A O 1
ATOM 3771 N N . ILE A 1 474 ? -4.688 -4.915 20.472 1.00 89.75 474 ILE A N 1
ATOM 3772 C CA . ILE A 1 474 ? -5.207 -5.091 19.111 1.00 89.75 474 ILE A CA 1
ATOM 3773 C C . ILE A 1 474 ? -6.740 -5.010 19.071 1.00 89.75 474 ILE A C 1
ATOM 3775 O O . ILE A 1 474 ? -7.293 -4.382 18.162 1.00 89.75 474 ILE A O 1
ATOM 3779 N N . VAL A 1 475 ? -7.422 -5.588 20.065 1.00 90.50 475 VAL A N 1
ATOM 3780 C CA . VAL A 1 475 ? -8.880 -5.483 20.219 1.00 90.50 475 VAL A CA 1
ATOM 3781 C C . VAL A 1 475 ? -9.289 -4.035 20.450 1.00 90.50 475 VAL A C 1
ATOM 3783 O O . VAL A 1 475 ? -10.194 -3.565 19.763 1.00 90.50 475 VAL A O 1
ATOM 3786 N N . GLU A 1 476 ? -8.633 -3.316 21.369 1.00 88.12 476 GLU A N 1
ATOM 3787 C CA . GLU A 1 476 ? -8.962 -1.913 21.637 1.00 88.12 476 GLU A CA 1
ATOM 3788 C C . GLU A 1 476 ? -8.773 -1.071 20.364 1.00 88.12 476 GLU A C 1
ATOM 3790 O O . GLU A 1 476 ? -9.691 -0.362 19.948 1.00 88.12 476 GLU A O 1
ATOM 3795 N N . TYR A 1 477 ? -7.626 -1.219 19.691 1.00 87.81 477 TYR A N 1
ATOM 3796 C CA . TYR A 1 477 ? -7.336 -0.509 18.446 1.00 87.81 477 TYR A CA 1
ATOM 3797 C C . TYR A 1 477 ? -8.394 -0.780 17.365 1.00 87.81 477 TYR A C 1
ATOM 3799 O O . TYR A 1 477 ? -8.939 0.153 16.771 1.00 87.81 477 TYR A O 1
ATOM 3807 N N . SER A 1 478 ? -8.710 -2.048 17.104 1.00 87.94 478 SER A N 1
ATOM 3808 C CA . SER A 1 478 ? -9.637 -2.418 16.029 1.00 87.94 478 SER A CA 1
ATOM 3809 C C . SER A 1 478 ? -11.083 -2.039 16.366 1.00 87.94 478 SER A C 1
ATOM 3811 O O . SER A 1 478 ? -11.808 -1.554 15.499 1.00 87.94 478 SER A O 1
ATOM 3813 N N . SER A 1 479 ? -11.493 -2.157 17.634 1.00 86.75 479 SER A N 1
ATOM 3814 C CA . SER A 1 479 ? -12.862 -1.835 18.061 1.00 86.75 479 SER A CA 1
ATOM 3815 C C . SER A 1 479 ? -13.176 -0.335 17.989 1.00 86.75 479 SER A C 1
ATOM 3817 O O . SER A 1 479 ? -14.323 0.042 17.770 1.00 86.75 479 SER A O 1
ATOM 3819 N N . HIS A 1 480 ? -12.178 0.553 18.107 1.00 82.44 480 HIS A N 1
ATOM 3820 C CA . HIS A 1 480 ? -12.383 2.005 17.916 1.00 82.44 480 HIS A CA 1
ATOM 3821 C C . HIS A 1 480 ? -12.658 2.403 16.461 1.00 82.44 480 HIS A C 1
ATOM 3823 O O . HIS A 1 480 ? -13.031 3.550 16.197 1.00 82.44 480 HIS A O 1
ATOM 3829 N N . ARG A 1 481 ? -12.422 1.486 15.518 1.00 80.69 481 ARG A N 1
ATOM 3830 C CA . ARG A 1 481 ? -12.507 1.709 14.066 1.00 80.69 481 ARG A CA 1
ATOM 3831 C C . ARG A 1 481 ? -13.739 1.050 13.444 1.00 80.69 481 ARG A C 1
ATOM 3833 O O . ARG A 1 481 ? -13.891 1.079 12.221 1.00 80.69 481 ARG A O 1
ATOM 3840 N N . ILE A 1 482 ? -14.619 0.496 14.277 1.00 76.44 482 ILE A N 1
ATOM 3841 C CA . ILE A 1 482 ? -15.985 0.082 13.940 1.00 76.44 482 ILE A CA 1
ATOM 3842 C C . ILE A 1 482 ? -16.931 1.184 14.400 1.00 76.44 482 ILE A C 1
ATOM 3844 O O . ILE A 1 482 ? -17.641 1.724 13.531 1.00 76.44 482 ILE A O 1
#

Radius of gyration: 31.54 Å; Cα contacts (8 Å, |Δi|>4): 683; chains: 1; bounding box: 93×74×83 Å

Mean predicted aligned error: 12.11 Å

Foldseek 3Di:
DVVVVVVVVVVVVVVVVVQCVVVVPDAQDWDWDDPVDPIDIDGGHDPPPQQADELVNLLVVCLVVVDDLVVSVVVQVVQCVVSPPRNYDPPSSVVLVCLLQVCVVQKDKDWDWDWDWDDDPNDTDTDIDTWIKIAGPDVPVVLVVLCVVVVHDPVQKDKFWFWDDDPFKTWIKIAIGGNPDDCPDPVRVVQSQLQIATRMMIGRDDDHPDLQVLCVQLQFDGQPDQLSFSQALHGFVDDHDGDFLLLLQVLCVVCVVVVQDPVCCNVSSRRRGRRNDDDDRPDTSLQVDPQALQVLLQLLLFLLVVLLVLDVVSVVVLVVLPQAADDPPRHTGHSVSSVSCLVCLVVSLVVCVVPPVLCNLSSVLSVLVSVLCVQFQAQDHHPCNVVSLVSNLVSLVVVQVSSCVPVVDGRDSGSSNVCSNPPNVVSCVVPVGGNNVNHNVSVVVNVVVLPVLCVVLDDDSPDPCNSVSVNSSSSSSNSSSD

Sequence (482 aa):
MLTGLKTVEQVLSKSLKEIQQFKNIELDNTITLSTGGTPLSLQIGKKPTLKTISTQTFYNIKRKHDMSDYTIDSIAMELRKDLGRLGVESNSSKKIKTRSHALNNYYSVEKVEFLSKNKVKENKTIESVIKDLVYVKDPVSLVNHVCIARGLEVENVIIRIGIDSGQGSLKVIMNVFNKEINYDSKETKNTGVNKVIILAFAKNFYLAADLKLCNIVLGLSGHGGKYSCLFCDGDKTNLGELRTFNMLKNTYKNFAESGFKKSSMQLYKNVIHPCLLVESGEMYVLDVIPPPELHLMMKIITEISNVFCKEPDVALWLKKHGIIWHGYNGGGLDGRNANKIRKLLPNLEKFILDNFSSYYPVVELLKSFSSVVNMCFGMKLHDGYADAIATYIRKLKENQEYVKTTFNHNLSMGWKGHIIEHYLVMFLNRTKLPLGVFSEQCSESVHHNMLKTLSRFSTSEFRENHGELLRKAIVEYSSHRI

pLDDT: mean 82.37, std 13.54, range [28.44, 98.19]

Secondary structure (DSSP, 8-state):
-HHHHHHHHHHHHHHHHHHHHHTTPPTTPEEEEP-SSSPEEEE-SPPP---PBPHHHHHHHHHHHT--HHHHHHHHHHHHHHH-TTSB-TTHHHHHHHHHTTTGGGEEEEEEEEEEEEEETTEEEEEEEEEEEEEES-HHHHHHHHHHHHT--GGGEEEEEEEEEETTEEEEEEEEEETT--TT-GGG---GGGG-EEEEEEET-----SHHHHHHHTTBPPTTSTT--SSBS--SSS--PBPBHHHHHHHHHHHHHTT--GGGTTTTTTB-S-------TTSBHHHHS---HHHHHHHHHHHHHHHHTTSHHHHHHHHHTT----STTT-PPPHHHHHHHHHTHHHHHHHHHHH-GGGHHHHHHHHHHHHHHHHHTSSS--TTHHHHHHHHHHHHHHHHHHHHHHHS-----HHHHHHHHHTHHHHHHHH---GGGG-THHHHHHHHHHHHHHHHH---TTSTTHHHHHHHHHHHHHHTT-

Nearest PDB structures (foldseek):
  6cik-assembly1_A  TM=6.043E-01  e=8.173E-09  Mus musculus
  6cim-assembly1_A  TM=5.818E-01  e=9.434E-09  Mus musculus
  6b40-assembly1_E  TM=6.365E-01  e=1.361E-06  Branchiostoma belcheri
  5uan-assembly1_B  TM=2.129E-01  e=2.302E+00  Homo sapiens

Solvent-accessible surface area (backbone atoms only — not comparable to full-atom values): 26766 Å² total; per-residue (Å²): 117,73,68,62,52,54,54,53,51,51,52,52,53,52,55,52,51,52,51,31,61,77,68,70,55,64,92,61,43,73,48,75,41,86,66,94,62,80,64,49,77,44,77,49,56,79,79,77,78,72,79,47,46,48,52,67,56,55,49,52,51,30,52,76,68,70,53,53,72,67,56,52,46,50,52,54,50,53,48,28,69,76,57,32,78,68,27,36,46,83,64,35,64,60,53,50,52,53,42,39,48,65,42,53,89,44,54,45,65,47,83,41,82,40,85,41,80,47,80,58,86,98,46,75,49,79,41,83,43,79,40,51,34,31,32,45,80,49,62,66,62,49,51,52,52,50,27,59,71,64,75,48,60,76,90,49,47,44,78,46,76,40,65,37,32,57,97,52,22,31,37,32,35,34,33,80,43,58,74,84,63,77,70,80,44,86,91,48,76,69,52,58,56,66,42,36,32,71,43,31,41,32,70,74,32,85,47,71,61,54,76,49,36,56,22,52,40,53,7,34,45,62,70,86,48,70,26,46,47,81,44,27,58,19,46,79,88,43,90,46,59,73,31,25,48,40,55,46,51,53,34,21,51,56,33,53,75,64,66,64,47,75,90,50,35,70,84,32,40,24,28,77,39,72,52,72,71,88,69,63,44,84,43,44,39,58,82,75,51,74,76,60,46,62,67,39,53,20,49,51,48,30,55,58,48,55,59,48,50,71,40,67,68,53,36,48,49,44,44,74,72,70,48,61,58,49,59,86,92,68,29,56,36,46,70,66,38,39,51,48,52,63,73,41,40,72,61,51,46,52,53,29,62,77,74,39,57,90,51,42,68,58,48,54,36,52,49,32,46,51,47,32,46,66,21,34,43,36,86,49,65,41,89,64,39,60,59,35,43,53,52,26,51,52,42,46,58,55,45,32,55,47,38,34,71,78,66,75,35,86,72,72,61,58,64,52,38,45,41,58,73,66,42,45,60,56,42,36,67,72,66,74,53,24,34,36,76,71,46,60,67,37,51,65,53,38,56,70,65,44,47,67,52,43,63,76,45,65,68,60,86,85,43,92,59,33,42,61,37,49,39,51,33,52,28,35,57,27,28,59,31,97